Protein AF-A0A354ITA9-F1 (afdb_monomer_lite)

Structure (mmCIF, N/CA/C/O backbone):
data_AF-A0A354ITA9-F1
#
_entry.id   AF-A0A354ITA9-F1
#
loop_
_atom_site.group_PDB
_atom_site.id
_atom_site.type_symbol
_atom_site.label_atom_id
_atom_site.label_alt_id
_atom_site.label_comp_id
_atom_site.label_asym_id
_atom_site.label_entity_id
_atom_site.label_seq_id
_atom_site.pdbx_PDB_ins_code
_atom_site.Cartn_x
_atom_site.Cartn_y
_atom_site.Cartn_z
_atom_site.occupancy
_atom_site.B_iso_or_equiv
_atom_site.auth_seq_id
_atom_site.auth_comp_id
_atom_site.auth_asym_id
_atom_site.auth_atom_id
_atom_site.pdbx_PDB_model_num
ATOM 1 N N . MET A 1 1 ? 7.851 8.604 -6.384 1.00 34.97 1 MET A N 1
ATOM 2 C CA . MET A 1 1 ? 7.378 7.255 -6.028 1.00 34.97 1 MET A CA 1
ATOM 3 C C . MET A 1 1 ? 6.173 7.000 -6.904 1.00 34.97 1 MET A C 1
ATOM 5 O O . MET A 1 1 ? 5.219 7.762 -6.837 1.00 34.97 1 MET A O 1
ATOM 9 N N . GLU A 1 2 ? 6.303 6.067 -7.834 1.00 35.78 2 GLU A N 1
ATOM 10 C CA . GLU A 1 2 ? 5.283 5.763 -8.837 1.00 35.78 2 GLU A CA 1
ATOM 11 C C . GLU A 1 2 ? 4.342 4.721 -8.228 1.00 35.78 2 GLU A C 1
ATOM 13 O O . GLU A 1 2 ? 4.806 3.672 -7.788 1.00 35.78 2 GLU A O 1
ATOM 18 N N . MET A 1 3 ? 3.050 5.026 -8.111 1.00 46.97 3 MET A N 1
ATOM 19 C CA . MET A 1 3 ? 2.067 4.045 -7.643 1.00 46.97 3 MET A CA 1
ATOM 20 C C . MET A 1 3 ? 1.674 3.178 -8.839 1.00 46.97 3 MET A C 1
ATOM 22 O O . MET A 1 3 ? 1.287 3.716 -9.872 1.00 46.97 3 MET A O 1
ATOM 26 N N . ALA A 1 4 ? 1.771 1.851 -8.715 1.00 54.81 4 ALA A N 1
ATOM 27 C CA . ALA A 1 4 ? 1.433 0.925 -9.804 1.00 54.81 4 ALA A CA 1
ATOM 28 C C . ALA A 1 4 ? -0.059 0.969 -10.193 1.00 54.81 4 ALA A C 1
ATOM 30 O O . ALA A 1 4 ? -0.415 0.649 -11.325 1.00 54.81 4 ALA A O 1
ATOM 31 N N . PHE A 1 5 ? -0.917 1.396 -9.261 1.00 69.31 5 PHE A N 1
ATOM 32 C CA . PHE A 1 5 ? -2.365 1.520 -9.420 1.00 69.31 5 PHE A CA 1
ATOM 33 C C . PHE A 1 5 ? -2.872 2.801 -8.737 1.00 69.31 5 PHE A C 1
ATOM 35 O O . PHE A 1 5 ? -2.224 3.278 -7.798 1.00 69.31 5 PHE A O 1
ATOM 42 N N . PRO A 1 6 ? -4.001 3.379 -9.189 1.00 73.50 6 PRO A N 1
ATOM 43 C CA . PRO A 1 6 ? -4.577 4.561 -8.555 1.00 73.50 6 PRO A CA 1
ATOM 44 C C . PRO A 1 6 ? -5.045 4.242 -7.132 1.00 73.50 6 PRO A C 1
ATOM 46 O O . PRO A 1 6 ? -5.829 3.317 -6.919 1.00 73.50 6 PRO A O 1
ATOM 49 N N . GLU A 1 7 ? -4.529 4.992 -6.158 1.00 76.44 7 GLU A N 1
ATOM 50 C CA . GLU A 1 7 ? -4.815 4.811 -4.729 1.00 76.44 7 GLU A CA 1
ATOM 51 C C . GLU A 1 7 ? -6.322 4.817 -4.429 1.00 76.44 7 GLU A C 1
ATOM 53 O O . GLU A 1 7 ? -7.090 5.489 -5.113 1.00 76.44 7 GLU A O 1
ATOM 58 N N . ASN A 1 8 ? -6.742 4.088 -3.388 1.00 85.62 8 ASN A N 1
ATOM 59 C CA . ASN A 1 8 ? -8.131 4.067 -2.911 1.00 85.62 8 ASN A CA 1
ATOM 60 C C . ASN A 1 8 ? -9.189 3.716 -3.990 1.00 85.62 8 ASN A C 1
ATOM 62 O O . ASN A 1 8 ? -10.356 4.083 -3.878 1.00 85.62 8 ASN A O 1
ATOM 66 N N . THR A 1 9 ? -8.807 2.950 -5.021 1.00 85.25 9 THR A N 1
ATOM 67 C CA . THR A 1 9 ? -9.728 2.398 -6.030 1.00 85.25 9 THR A CA 1
ATOM 68 C C . THR A 1 9 ? -9.962 0.905 -5.825 1.00 85.25 9 THR A C 1
ATOM 70 O O . THR A 1 9 ? -9.093 0.175 -5.339 1.00 85.25 9 THR A O 1
ATOM 73 N N . LEU A 1 10 ? -11.120 0.407 -6.275 1.00 85.56 10 LEU A N 1
ATOM 74 C CA . LEU A 1 10 ? -11.415 -1.028 -6.233 1.00 85.56 10 LEU A CA 1
ATOM 75 C C . LEU A 1 10 ? -10.371 -1.848 -7.010 1.00 85.56 10 LEU A C 1
ATOM 77 O O . LEU A 1 10 ? -9.995 -2.936 -6.572 1.00 85.56 10 LEU A O 1
ATOM 81 N N . LEU A 1 11 ? -9.875 -1.297 -8.124 1.00 80.94 11 LEU A N 1
ATOM 82 C CA . LEU A 1 11 ? -8.794 -1.874 -8.918 1.00 80.94 11 LEU A CA 1
ATOM 83 C C . LEU A 1 11 ? -7.527 -2.064 -8.075 1.00 80.94 11 LEU A C 1
ATOM 85 O O . LEU A 1 11 ? -7.025 -3.183 -7.985 1.00 80.94 11 LEU A O 1
ATOM 89 N N . ALA A 1 12 ? -7.040 -1.011 -7.412 1.00 77.19 12 ALA A N 1
ATOM 90 C CA . ALA A 1 12 ? -5.829 -1.099 -6.598 1.00 77.19 12 ALA A CA 1
ATOM 91 C C . ALA A 1 12 ? -5.951 -2.147 -5.487 1.00 77.19 12 ALA A C 1
ATOM 93 O O . ALA A 1 12 ? -5.025 -2.929 -5.271 1.00 77.19 12 ALA A O 1
ATOM 94 N N . PHE A 1 13 ? -7.108 -2.231 -4.827 1.00 83.31 13 PHE A N 1
ATOM 95 C CA . PHE A 1 13 ? -7.314 -3.225 -3.778 1.00 83.31 13 PHE A CA 1
ATOM 96 C C . PHE A 1 13 ? -7.351 -4.664 -4.303 1.00 83.31 13 PHE A C 1
ATOM 98 O O . PHE A 1 13 ? -6.789 -5.568 -3.683 1.00 83.31 13 PHE A O 1
ATOM 105 N N . GLN A 1 14 ? -7.993 -4.900 -5.450 1.00 80.81 14 GLN A N 1
ATOM 106 C CA . GLN A 1 14 ? -8.008 -6.221 -6.079 1.00 80.81 14 GLN A CA 1
ATOM 107 C C . GLN A 1 14 ? -6.600 -6.663 -6.483 1.00 80.81 14 GLN A C 1
ATOM 109 O O . GLN A 1 14 ? -6.245 -7.823 -6.276 1.00 80.81 14 GLN A O 1
ATOM 114 N N . GLU A 1 15 ? -5.799 -5.751 -7.028 1.00 74.38 15 GLU A N 1
ATOM 115 C CA . GLU A 1 15 ? -4.422 -6.034 -7.429 1.00 74.38 15 GLU A CA 1
ATOM 116 C C . GLU A 1 15 ? -3.508 -6.252 -6.219 1.00 74.38 15 GLU A C 1
ATOM 118 O O . GLU A 1 15 ? -2.699 -7.178 -6.238 1.00 74.38 15 GLU A O 1
ATOM 123 N N . ALA A 1 16 ? -3.706 -5.519 -5.118 1.00 73.88 16 ALA A N 1
ATOM 124 C CA . ALA A 1 16 ? -3.006 -5.778 -3.859 1.00 73.88 16 ALA A CA 1
ATOM 125 C C . ALA A 1 16 ? -3.287 -7.197 -3.329 1.00 73.88 16 ALA A C 1
ATOM 127 O O . ALA A 1 16 ? -2.363 -7.935 -2.985 1.00 73.88 16 ALA A O 1
ATOM 128 N N . VAL A 1 17 ? -4.553 -7.628 -3.328 1.00 78.31 17 VAL A N 1
ATOM 129 C CA . VAL A 1 17 ? -4.929 -8.995 -2.930 1.00 78.31 17 VAL A CA 1
ATOM 130 C C . VAL A 1 17 ? -4.343 -10.043 -3.878 1.00 78.31 17 VAL A C 1
ATOM 132 O O . VAL A 1 17 ? -3.812 -11.051 -3.414 1.00 78.31 17 VAL A O 1
ATOM 135 N N . LYS A 1 18 ? -4.402 -9.823 -5.200 1.00 73.56 18 LYS A N 1
ATOM 136 C CA . LYS A 1 18 ? -3.788 -10.726 -6.194 1.00 73.56 18 LYS A CA 1
ATOM 137 C C . LYS A 1 18 ? -2.275 -10.834 -6.009 1.00 73.56 18 LYS A C 1
ATOM 139 O O . LYS A 1 18 ? -1.723 -11.911 -6.217 1.00 73.56 18 LYS A O 1
ATOM 144 N N . ALA A 1 19 ? -1.629 -9.749 -5.587 1.00 64.12 19 ALA A N 1
ATOM 145 C CA . ALA A 1 19 ? -0.212 -9.717 -5.249 1.00 64.12 19 ALA A CA 1
ATOM 146 C C . ALA A 1 19 ? 0.120 -10.434 -3.926 1.00 64.12 19 ALA A C 1
ATOM 148 O O . ALA A 1 19 ? 1.291 -10.569 -3.596 1.00 64.12 19 ALA A O 1
ATOM 149 N N . GLY A 1 20 ? -0.879 -10.923 -3.181 1.00 71.88 20 GLY A N 1
ATOM 150 C CA . GLY A 1 20 ? -0.683 -11.684 -1.947 1.00 71.88 20 GLY A CA 1
ATOM 151 C C . GLY A 1 20 ? -0.757 -10.850 -0.669 1.00 71.88 20 GLY A C 1
ATOM 152 O O . GLY A 1 20 ? -0.315 -11.316 0.383 1.00 71.88 20 GLY A O 1
ATOM 153 N N . ALA A 1 21 ? -1.303 -9.629 -0.724 1.00 74.31 21 ALA A N 1
ATOM 154 C CA . ALA A 1 21 ? -1.422 -8.781 0.455 1.00 74.31 21 ALA A CA 1
ATOM 155 C C . ALA A 1 21 ? -2.357 -9.420 1.490 1.00 74.31 21 ALA A C 1
ATOM 157 O O . ALA A 1 21 ? -3.550 -9.600 1.253 1.00 74.31 21 ALA A O 1
ATOM 158 N N . GLY A 1 22 ? -1.806 -9.747 2.663 1.00 78.31 22 GLY A N 1
ATOM 159 C CA . GLY A 1 22 ? -2.581 -10.268 3.792 1.00 78.31 22 GLY A CA 1
ATOM 160 C C . GLY A 1 22 ? -3.445 -9.205 4.478 1.00 78.31 22 GLY A C 1
ATOM 161 O O . GLY A 1 22 ? -4.392 -9.547 5.190 1.00 78.31 22 GLY A O 1
ATOM 162 N N . ALA A 1 23 ? -3.138 -7.926 4.251 1.00 87.06 23 ALA A N 1
ATOM 163 C CA . ALA A 1 23 ? -3.919 -6.785 4.698 1.00 87.06 23 ALA A CA 1
ATOM 164 C C . ALA A 1 23 ? -3.998 -5.721 3.594 1.00 87.06 23 ALA A C 1
ATOM 166 O O . ALA A 1 23 ? -3.046 -5.547 2.836 1.00 87.06 23 ALA A O 1
ATOM 167 N N . VAL A 1 24 ? -5.124 -5.017 3.526 1.00 89.12 24 VAL A N 1
ATOM 168 C CA . VAL A 1 24 ? -5.362 -3.885 2.627 1.00 89.12 24 VAL A CA 1
ATOM 169 C C . VAL A 1 24 ? -5.838 -2.713 3.471 1.00 89.12 24 VAL A C 1
ATOM 171 O O . VAL A 1 24 ? -6.806 -2.848 4.221 1.00 89.12 24 VAL A O 1
ATOM 174 N N . GLU A 1 25 ? -5.139 -1.591 3.358 1.00 91.88 25 GLU A N 1
ATOM 175 C CA . GLU A 1 25 ? -5.470 -0.335 4.026 1.00 91.88 25 GLU A CA 1
ATOM 176 C C . GLU A 1 25 ? -6.280 0.563 3.084 1.00 91.88 25 GLU A C 1
ATOM 178 O O . GLU A 1 25 ? -6.126 0.481 1.861 1.00 91.88 25 GLU A O 1
ATOM 183 N N . MET A 1 26 ? -7.221 1.315 3.652 1.00 92.31 26 MET A N 1
ATOM 184 C CA . MET A 1 26 ? -8.074 2.249 2.935 1.00 92.31 26 MET A CA 1
ATOM 185 C C . MET A 1 26 ? -8.592 3.347 3.859 1.00 92.31 26 MET A C 1
ATOM 187 O O . MET A 1 26 ? -8.922 3.109 5.022 1.00 92.31 26 MET A O 1
ATOM 191 N N . ASP A 1 27 ? -8.812 4.512 3.272 1.00 94.56 27 ASP A N 1
ATOM 192 C CA . ASP A 1 27 ? -9.356 5.683 3.943 1.00 94.56 27 ASP A CA 1
ATOM 193 C C . ASP A 1 27 ? -10.828 5.871 3.592 1.00 94.56 27 ASP A C 1
ATOM 195 O O . ASP A 1 27 ? -11.204 5.704 2.433 1.00 94.56 27 ASP A O 1
ATOM 199 N N . CYS A 1 28 ? -11.675 6.280 4.536 1.00 96.81 28 CYS A N 1
ATOM 200 C CA . CYS A 1 28 ? -13.068 6.580 4.222 1.00 96.81 28 CYS A CA 1
ATOM 201 C C . CYS A 1 28 ? -13.625 7.826 4.911 1.00 96.81 28 CYS A C 1
ATOM 203 O O . CYS A 1 28 ? -13.240 8.194 6.024 1.00 96.81 28 CYS A O 1
ATOM 205 N N . TYR A 1 29 ? -14.593 8.440 4.234 1.00 98.25 29 TYR A N 1
ATOM 206 C CA . TYR A 1 29 ? -15.385 9.565 4.720 1.00 98.25 29 TYR A CA 1
ATOM 207 C C . TYR A 1 29 ? -16.872 9.222 4.697 1.00 98.25 29 TYR A C 1
ATOM 209 O O . TYR A 1 29 ? -17.356 8.540 3.790 1.00 98.25 29 TYR A O 1
ATOM 217 N N . LEU A 1 30 ? -17.603 9.756 5.676 1.00 98.38 30 LEU A N 1
ATOM 218 C CA . LEU A 1 30 ? -19.061 9.746 5.693 1.00 98.38 30 LEU A CA 1
ATOM 219 C C . LEU A 1 30 ? -19.599 10.894 4.832 1.00 98.38 30 LEU A C 1
ATOM 221 O O . LEU A 1 30 ? -19.282 12.061 5.068 1.00 98.38 30 LEU A O 1
ATOM 225 N N . MET A 1 31 ? -20.410 10.545 3.841 1.00 97.69 31 MET A N 1
ATOM 226 C CA . MET A 1 31 ? -21.054 11.467 2.908 1.00 97.69 31 MET A CA 1
ATOM 227 C C . MET A 1 31 ? -22.384 12.006 3.455 1.00 97.69 31 MET A C 1
ATOM 229 O O . MET A 1 31 ? -22.921 11.502 4.446 1.00 97.69 31 MET A O 1
ATOM 233 N N . ALA A 1 32 ? -22.936 13.033 2.803 1.00 97.50 32 ALA A N 1
ATOM 234 C CA . ALA A 1 32 ? -24.143 13.730 3.255 1.00 97.50 32 ALA A CA 1
ATOM 235 C C . ALA A 1 32 ? -25.404 12.847 3.229 1.00 97.50 32 ALA A C 1
ATOM 237 O O . ALA A 1 32 ? -26.330 13.062 4.010 1.00 97.50 32 ALA A O 1
ATOM 238 N N . ASP A 1 33 ? -25.431 11.842 2.354 1.00 96.88 33 ASP A N 1
ATOM 239 C CA . ASP A 1 33 ? -26.508 10.854 2.237 1.00 96.88 33 ASP A CA 1
ATOM 240 C C . ASP A 1 33 ? -26.334 9.639 3.171 1.00 96.88 33 ASP A C 1
ATOM 242 O O . ASP A 1 33 ? -27.136 8.705 3.134 1.00 96.88 33 ASP A O 1
ATOM 246 N N . GLY A 1 34 ? -25.297 9.646 4.016 1.00 97.12 34 GLY A N 1
ATOM 247 C CA . GLY A 1 34 ? -24.989 8.577 4.964 1.00 97.12 34 GLY A CA 1
ATOM 248 C C . GLY A 1 34 ? -24.199 7.405 4.377 1.00 97.12 34 GLY A C 1
ATOM 249 O O . GLY A 1 34 ? -23.899 6.460 5.110 1.00 97.12 34 GLY A O 1
ATOM 250 N N . ASN A 1 35 ? -23.836 7.442 3.091 1.00 98.19 35 ASN A N 1
ATOM 251 C CA . ASN A 1 35 ? -22.935 6.453 2.506 1.00 98.19 35 ASN A CA 1
ATOM 252 C C . ASN A 1 35 ? -21.472 6.731 2.889 1.00 98.19 35 ASN A C 1
ATOM 254 O O . ASN A 1 35 ? -21.085 7.852 3.211 1.00 98.19 35 ASN A O 1
ATOM 258 N N . LEU A 1 36 ? -20.639 5.692 2.834 1.00 98.56 36 LEU A N 1
ATOM 259 C CA . LEU A 1 36 ? -19.200 5.783 3.082 1.00 98.56 36 LEU A CA 1
ATOM 260 C C . LEU A 1 36 ? -18.459 5.678 1.754 1.00 98.56 36 LEU A C 1
ATOM 262 O O . LEU A 1 36 ? -18.587 4.662 1.069 1.00 98.56 36 LEU A O 1
ATOM 266 N N . VAL A 1 37 ? -17.676 6.694 1.407 1.00 97.88 37 VAL A N 1
ATOM 267 C CA . VAL A 1 37 ? -16.804 6.681 0.224 1.00 97.88 37 VAL A CA 1
ATOM 268 C C . VAL A 1 37 ? -15.365 6.444 0.637 1.00 97.88 37 VAL A C 1
ATOM 270 O O . VAL A 1 37 ? -14.930 6.923 1.685 1.00 97.88 37 VAL A O 1
ATOM 273 N N . VAL A 1 38 ? -14.637 5.698 -0.188 1.00 96.62 38 VAL A N 1
ATOM 274 C CA . VAL A 1 38 ? -13.224 5.406 0.023 1.00 96.62 38 VAL A CA 1
ATOM 275 C C . VAL A 1 38 ? -12.371 6.463 -0.677 1.00 96.62 38 VAL A C 1
ATOM 277 O O . VAL A 1 38 ? -12.365 6.555 -1.904 1.00 96.62 38 VAL A O 1
ATOM 280 N N . MET A 1 39 ? -11.700 7.302 0.114 1.00 90.94 39 MET A N 1
ATOM 281 C CA . MET A 1 39 ? -10.821 8.378 -0.346 1.00 90.94 39 MET A CA 1
ATOM 282 C C . MET A 1 39 ? -9.959 8.908 0.804 1.00 90.94 39 MET A C 1
ATOM 284 O O . MET A 1 39 ? -10.452 9.096 1.914 1.00 90.94 39 MET A O 1
ATOM 288 N N . HIS A 1 40 ? -8.689 9.209 0.519 1.00 91.50 40 HIS A N 1
ATOM 289 C CA . HIS A 1 40 ? -7.765 9.760 1.513 1.00 91.50 40 HIS A CA 1
ATOM 290 C C . HIS A 1 40 ? -8.044 11.231 1.849 1.00 91.50 40 HIS A C 1
ATOM 292 O O . HIS A 1 40 ? -8.037 11.624 3.014 1.00 91.50 40 HIS A O 1
ATOM 298 N N . ASP A 1 41 ? -8.251 12.065 0.832 1.00 89.94 41 ASP A N 1
ATOM 299 C CA . ASP A 1 41 ? -8.388 13.508 1.010 1.00 89.94 41 ASP A CA 1
ATOM 300 C C . ASP A 1 41 ? -9.851 13.897 1.252 1.00 89.94 41 ASP A C 1
ATOM 302 O O . ASP A 1 41 ? -10.768 13.319 0.676 1.00 89.94 41 ASP A O 1
ATOM 306 N N . ALA A 1 42 ? -10.073 14.969 2.017 1.00 92.31 42 ALA A N 1
ATOM 307 C CA . ALA A 1 42 ? -11.408 15.547 2.199 1.00 92.31 42 ALA A CA 1
ATOM 308 C C . ALA A 1 42 ? -11.972 16.200 0.918 1.00 92.31 42 ALA A C 1
ATOM 310 O O . ALA A 1 42 ? -13.141 16.587 0.883 1.00 92.31 42 ALA A O 1
ATOM 311 N N . ALA A 1 43 ? -11.146 16.354 -0.122 1.00 91.44 43 ALA A N 1
ATOM 312 C CA . ALA A 1 43 ? -11.532 16.941 -1.393 1.00 91.44 43 ALA A CA 1
ATOM 313 C C . ALA A 1 43 ? -11.033 16.120 -2.585 1.00 91.44 43 ALA A C 1
ATOM 315 O O . ALA A 1 43 ? -9.940 15.561 -2.563 1.00 91.44 43 ALA A O 1
ATOM 316 N N . THR A 1 44 ? -11.807 16.137 -3.667 1.00 90.88 44 THR A N 1
ATOM 317 C CA . THR A 1 44 ? -11.531 15.388 -4.905 1.00 90.88 44 THR A CA 1
ATOM 318 C C . THR A 1 44 ? -10.318 15.895 -5.704 1.00 90.88 44 THR A C 1
ATOM 320 O O . THR A 1 44 ? -9.844 15.209 -6.607 1.00 90.88 44 THR A O 1
ATOM 323 N N . THR A 1 45 ? -9.769 17.064 -5.358 1.00 88.44 45 THR A N 1
ATOM 324 C CA . THR A 1 45 ? -8.798 17.831 -6.162 1.00 88.44 45 THR A CA 1
ATOM 325 C C . THR A 1 45 ? -7.560 17.052 -6.594 1.00 88.44 45 THR A C 1
ATOM 327 O O . THR A 1 45 ? -7.070 17.252 -7.702 1.00 88.44 45 THR A O 1
ATOM 330 N N . ARG A 1 46 ? -6.998 16.207 -5.721 1.00 82.31 46 ARG A N 1
ATOM 331 C CA . ARG A 1 46 ? -5.712 15.545 -5.991 1.00 82.31 46 ARG A CA 1
ATOM 332 C C . ARG A 1 46 ? -5.856 14.308 -6.875 1.00 82.31 46 ARG A C 1
ATOM 334 O O . ARG A 1 46 ? -4.948 14.031 -7.661 1.00 82.31 46 ARG A O 1
ATOM 341 N N . THR A 1 47 ? -6.942 13.559 -6.700 1.00 81.06 47 THR A N 1
ATOM 342 C CA . THR A 1 47 ? -7.103 12.199 -7.240 1.00 81.06 47 THR A CA 1
ATOM 343 C C . THR A 1 47 ? -8.184 12.088 -8.306 1.00 81.06 47 THR A C 1
ATOM 345 O O . THR A 1 47 ? -8.199 11.102 -9.035 1.00 81.06 47 THR A O 1
ATOM 348 N N . CYS A 1 48 ? -9.074 13.075 -8.431 1.00 86.50 48 CYS A N 1
ATOM 349 C CA . CYS A 1 48 ? -10.226 12.983 -9.319 1.00 86.50 48 CYS A CA 1
ATOM 350 C C . CYS A 1 48 ? -10.230 14.041 -10.424 1.00 86.50 48 CYS A C 1
ATOM 352 O O . CYS A 1 48 ? -9.709 15.150 -10.287 1.00 86.50 48 CYS A O 1
ATOM 354 N N . ARG A 1 49 ? -10.915 13.693 -11.511 1.00 85.88 49 ARG A N 1
ATOM 355 C CA . ARG A 1 49 ? -11.311 14.580 -12.609 1.00 85.88 49 ARG A CA 1
ATOM 356 C C . ARG A 1 49 ? -12.702 14.211 -13.117 1.00 85.88 49 ARG A C 1
ATOM 358 O O . ARG A 1 49 ? -13.222 13.151 -12.773 1.00 85.88 49 ARG A O 1
ATOM 365 N N . LEU A 1 50 ? -13.266 15.060 -13.965 1.00 86.12 5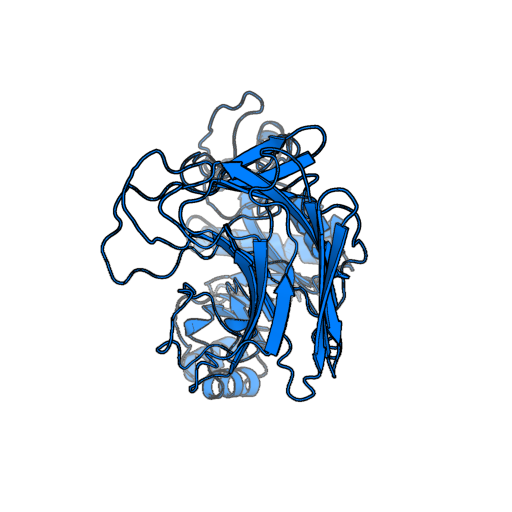0 LEU A N 1
ATOM 366 C CA . LEU A 1 50 ? -14.397 14.721 -14.822 1.00 86.12 50 LEU A CA 1
ATOM 367 C C . LEU A 1 50 ? -13.946 13.830 -15.997 1.00 86.12 50 LEU A C 1
ATOM 369 O O . LEU A 1 50 ? -12.760 13.836 -16.348 1.00 86.12 50 LEU A O 1
ATOM 373 N N . PRO A 1 51 ? -14.864 13.090 -16.652 1.00 78.88 51 PRO A N 1
ATOM 374 C CA . PRO A 1 51 ? -14.509 12.139 -17.708 1.00 78.88 51 PRO A CA 1
ATOM 375 C C . PRO A 1 51 ? -13.850 12.800 -18.928 1.00 78.88 51 PRO A C 1
ATOM 377 O O . PRO A 1 51 ? -13.112 12.150 -19.659 1.00 78.88 51 PRO A O 1
ATOM 380 N N . ASP A 1 52 ? -14.079 14.100 -19.129 1.00 81.06 52 ASP A N 1
ATOM 381 C CA . ASP A 1 52 ? -13.478 14.903 -20.199 1.00 81.06 52 ASP A CA 1
ATOM 382 C C . ASP A 1 52 ? -12.047 15.386 -19.897 1.00 81.06 52 ASP A C 1
ATOM 384 O O . ASP A 1 52 ? -11.444 16.084 -20.713 1.00 81.06 52 ASP A O 1
ATOM 388 N N . GLY A 1 53 ? -11.487 15.025 -18.739 1.00 78.81 53 GLY A N 1
ATOM 389 C CA . GLY A 1 53 ? -10.152 15.451 -18.329 1.00 78.81 53 GLY A CA 1
ATOM 390 C C . GLY A 1 53 ? -10.136 16.606 -17.326 1.00 78.81 53 GLY A C 1
ATOM 391 O O . GLY A 1 53 ? -9.087 16.881 -16.746 1.00 78.81 53 GLY A O 1
ATOM 392 N N . THR A 1 54 ? -11.264 17.286 -17.110 1.00 83.88 54 THR A N 1
ATOM 393 C CA . THR A 1 54 ? -11.315 18.525 -16.324 1.00 83.88 54 THR A CA 1
ATOM 394 C C . THR A 1 54 ? -11.124 18.259 -14.830 1.00 83.88 54 THR A C 1
ATOM 396 O O . THR A 1 54 ? -11.860 17.477 -14.229 1.00 83.88 54 THR A O 1
ATOM 399 N N . SER A 1 55 ? -10.162 18.937 -14.197 1.00 85.44 55 SER A N 1
ATOM 400 C CA . SER A 1 55 ? -9.977 18.884 -12.740 1.00 85.44 55 SER A CA 1
ATOM 401 C C . SER A 1 55 ? -11.229 19.358 -12.001 1.00 85.44 55 SER A C 1
ATOM 403 O O . SER A 1 55 ? -11.860 20.341 -12.388 1.00 85.44 55 SER A O 1
ATOM 405 N N . ILE A 1 56 ? -11.551 18.702 -10.888 1.00 87.56 56 ILE A N 1
ATOM 406 C CA . ILE A 1 56 ? -12.727 19.010 -10.074 1.00 87.56 56 ILE A CA 1
ATOM 407 C C . ILE A 1 56 ? -12.351 19.068 -8.595 1.00 87.56 56 ILE A C 1
ATOM 409 O O . ILE A 1 56 ? -11.545 18.277 -8.117 1.00 87.56 56 ILE A O 1
ATOM 413 N N . THR A 1 57 ? -12.939 20.024 -7.875 1.00 93.50 57 THR A N 1
ATOM 414 C CA . THR A 1 57 ? -12.773 20.180 -6.428 1.00 93.50 57 THR A CA 1
ATOM 415 C C . THR A 1 57 ? -14.142 20.175 -5.776 1.00 93.50 57 THR A C 1
ATOM 417 O O . THR A 1 57 ? -14.917 21.117 -5.925 1.00 93.50 57 THR A O 1
ATOM 420 N N . GLN A 1 58 ? -14.429 19.112 -5.040 1.00 93.50 58 GLN A N 1
ATOM 421 C CA . GLN A 1 58 ? -15.640 18.947 -4.251 1.00 93.50 58 GLN A CA 1
ATOM 422 C C . GLN A 1 58 ? -15.260 18.443 -2.867 1.00 93.50 58 GLN A C 1
ATOM 424 O O . GLN A 1 58 ? -14.369 17.606 -2.739 1.00 93.50 58 GLN A O 1
ATOM 429 N N . ASN A 1 59 ? -15.941 18.951 -1.842 1.00 96.19 59 ASN A N 1
ATOM 430 C CA . ASN A 1 59 ? -15.833 18.424 -0.489 1.00 96.19 59 ASN A CA 1
ATOM 431 C C . ASN A 1 59 ? -16.587 17.095 -0.403 1.00 96.19 59 ASN A C 1
ATOM 433 O O . ASN A 1 59 ? -17.802 17.073 -0.602 1.00 96.19 59 ASN A O 1
ATOM 437 N N . ILE A 1 60 ? -15.881 16.022 -0.060 1.00 95.38 60 ILE A N 1
ATOM 438 C CA . ILE A 1 60 ? -16.428 14.665 -0.021 1.00 95.38 60 ILE A CA 1
ATOM 439 C C . ILE A 1 60 ? -17.609 14.539 0.946 1.00 95.38 60 ILE A C 1
ATOM 441 O O . ILE A 1 60 ? -18.618 13.922 0.621 1.00 95.38 60 ILE A O 1
ATOM 445 N N . GLU A 1 61 ? -17.541 15.189 2.105 1.00 96.12 61 GLU A N 1
ATOM 446 C CA . GLU A 1 61 ? -18.607 15.126 3.115 1.00 96.12 61 GLU A CA 1
ATOM 447 C C . GLU A 1 61 ? -19.896 15.856 2.689 1.00 96.12 61 GLU A C 1
ATOM 449 O O . GLU A 1 61 ? -20.902 15.800 3.393 1.00 96.12 61 GLU A O 1
ATOM 454 N N . SER A 1 62 ? -19.868 16.590 1.571 1.00 96.38 62 SER A N 1
ATOM 455 C CA . SER A 1 62 ? -21.031 17.274 0.991 1.00 96.38 62 SER A CA 1
ATOM 456 C C . SER A 1 62 ? -21.634 16.533 -0.205 1.00 96.38 62 SER A C 1
ATOM 458 O O . SER A 1 62 ? -22.645 16.992 -0.731 1.00 96.38 62 SER A O 1
ATOM 460 N N . LEU A 1 63 ? -21.022 15.429 -0.639 1.00 95.38 63 LEU A N 1
ATOM 461 C CA . LEU A 1 63 ? -21.502 14.616 -1.755 1.00 95.38 63 LEU A CA 1
ATOM 462 C C . LEU A 1 63 ? -22.525 13.574 -1.297 1.00 95.38 63 LEU A C 1
ATOM 464 O O . LEU A 1 63 ? -22.652 13.283 -0.107 1.00 95.38 63 LEU A O 1
ATOM 468 N N . ALA A 1 64 ? -23.229 13.004 -2.267 1.00 95.00 64 ALA A N 1
ATOM 469 C CA . ALA A 1 64 ? -23.976 11.760 -2.180 1.00 95.00 64 ALA A CA 1
ATOM 470 C C . ALA A 1 64 ? -23.348 10.704 -3.107 1.00 95.00 64 ALA A C 1
ATOM 472 O O . ALA A 1 64 ? -22.601 11.027 -4.031 1.00 95.00 64 ALA A O 1
ATOM 473 N N . ALA A 1 65 ? -23.693 9.430 -2.920 1.00 92.62 65 ALA A N 1
ATOM 474 C CA . ALA A 1 65 ? -23.153 8.328 -3.721 1.00 92.62 65 ALA A CA 1
ATOM 475 C C . ALA A 1 65 ? -23.368 8.517 -5.233 1.00 92.62 65 ALA A C 1
ATOM 477 O O . ALA A 1 65 ? -22.506 8.156 -6.032 1.00 92.62 65 ALA A O 1
ATOM 478 N N . GLN A 1 66 ? -24.491 9.123 -5.630 1.00 91.94 66 GLN A N 1
ATOM 479 C CA . GLN A 1 66 ? -24.785 9.402 -7.037 1.00 91.94 66 GLN A CA 1
ATOM 480 C C . GLN A 1 66 ? -23.791 10.383 -7.683 1.00 91.94 66 GLN A C 1
ATOM 482 O O . GLN A 1 66 ? -23.549 10.300 -8.885 1.00 91.94 66 GLN A O 1
ATOM 487 N N . ASP A 1 67 ? -23.189 11.278 -6.893 1.00 90.81 67 ASP A N 1
ATOM 488 C CA . ASP A 1 67 ? -22.254 12.289 -7.392 1.00 90.81 67 ASP A CA 1
ATOM 489 C C . ASP A 1 67 ? -20.906 11.663 -7.790 1.00 90.81 67 ASP A C 1
ATOM 491 O O . ASP A 1 67 ? -20.150 12.251 -8.562 1.00 90.81 67 ASP A O 1
ATOM 495 N N . LEU A 1 68 ? -20.614 10.444 -7.314 1.00 89.44 68 LEU A N 1
ATOM 496 C CA . LEU A 1 68 ? -19.372 9.725 -7.605 1.00 89.44 68 LEU A CA 1
ATOM 497 C C . LEU A 1 68 ? -19.339 9.123 -9.017 1.00 89.44 68 LEU A C 1
ATOM 499 O O . LEU A 1 68 ? -18.255 8.956 -9.571 1.00 89.44 68 LEU A O 1
ATOM 503 N N . TYR A 1 69 ? -20.496 8.819 -9.625 1.00 81.69 69 TYR A N 1
ATOM 504 C CA . TYR A 1 69 ? -20.567 8.173 -10.949 1.00 81.69 69 TYR A CA 1
ATOM 505 C C . TYR A 1 69 ? -19.964 9.016 -12.082 1.00 81.69 69 TYR A C 1
ATOM 507 O O . TYR A 1 69 ? -19.633 8.476 -13.135 1.00 81.69 69 TYR A O 1
ATOM 515 N N . GLY A 1 70 ? -19.824 10.329 -11.880 1.00 82.88 70 GLY A N 1
ATOM 516 C CA . GLY A 1 70 ? -19.206 11.248 -12.837 1.00 82.88 70 GLY A CA 1
ATOM 517 C C . GLY A 1 70 ? -17.727 11.531 -12.577 1.00 82.88 70 GLY A C 1
ATOM 518 O O . GLY A 1 70 ? -17.157 12.370 -13.268 1.00 82.88 70 GLY A O 1
ATOM 519 N N . LEU A 1 71 ? -17.112 10.894 -11.580 1.00 88.62 71 LEU A N 1
ATOM 520 C CA . LEU A 1 71 ? -15.723 11.140 -11.204 1.00 88.62 71 LEU A CA 1
ATOM 521 C C . LEU A 1 71 ? -14.819 10.009 -11.684 1.00 88.62 71 LEU A C 1
ATOM 523 O O . LEU A 1 71 ? -15.169 8.835 -11.600 1.00 88.62 71 LEU A O 1
ATOM 527 N N . ASP A 1 72 ? -13.619 10.368 -12.126 1.00 87.19 72 ASP A N 1
ATOM 528 C CA . ASP A 1 72 ? -12.547 9.420 -12.410 1.00 87.19 72 ASP A CA 1
ATOM 529 C C . ASP A 1 72 ? -11.385 9.635 -11.433 1.00 87.19 72 ASP A C 1
ATOM 531 O O . ASP A 1 72 ? -10.620 10.594 -11.566 1.00 87.19 72 ASP A O 1
ATOM 535 N N . ALA A 1 73 ? -11.263 8.728 -10.460 1.00 83.38 73 ALA A N 1
ATOM 536 C CA . ALA A 1 73 ? -10.230 8.681 -9.426 1.00 83.38 73 ALA A CA 1
ATOM 537 C C . ALA A 1 73 ? -8.902 8.059 -9.903 1.00 83.38 73 ALA A C 1
ATOM 539 O O . ALA A 1 73 ? -7.983 7.838 -9.114 1.00 83.38 73 ALA A O 1
ATOM 540 N N . SER A 1 74 ? -8.772 7.765 -11.200 1.00 71.81 74 SER A N 1
ATOM 541 C CA . SER A 1 74 ? -7.504 7.337 -11.802 1.00 71.81 74 SER A CA 1
ATOM 542 C C . SER A 1 74 ? -6.524 8.483 -12.083 1.00 71.81 74 SER A C 1
ATOM 544 O O . SER A 1 74 ? -5.456 8.261 -12.660 1.00 71.81 74 SER A O 1
ATOM 546 N N . TYR A 1 75 ? -6.883 9.723 -11.733 1.00 64.75 75 TYR A N 1
ATOM 547 C CA . TYR A 1 75 ? -6.134 10.918 -12.114 1.00 64.75 75 TYR A CA 1
ATOM 548 C C . TYR A 1 75 ? -5.080 11.328 -11.087 1.00 64.75 75 TYR A C 1
ATOM 550 O O . TYR A 1 75 ? -5.309 11.274 -9.883 1.00 64.75 75 TYR A O 1
ATOM 558 N N . LYS A 1 76 ? -3.959 11.883 -11.558 1.00 57.81 76 LYS A N 1
ATOM 559 C CA . LYS A 1 76 ? -3.180 12.863 -10.787 1.00 57.81 76 LYS A CA 1
ATOM 560 C C . LYS A 1 76 ? -2.924 14.100 -11.645 1.00 57.81 76 LYS A C 1
ATOM 562 O O . LYS A 1 76 ? -2.548 13.988 -12.807 1.00 57.81 76 LYS A O 1
ATOM 567 N N . VAL A 1 77 ? -3.107 15.271 -11.032 1.00 40.53 77 VAL A N 1
ATOM 568 C CA . VAL A 1 77 ? -3.109 16.604 -11.672 1.00 40.53 77 VAL A CA 1
ATOM 569 C C . VAL A 1 77 ? -1.709 17.103 -12.072 1.00 40.53 77 VAL A C 1
ATOM 571 O O . VAL A 1 77 ? -1.595 18.113 -12.761 1.00 40.53 77 VAL A O 1
ATOM 574 N N . ASN A 1 78 ? -0.614 16.440 -11.685 1.00 38.22 78 ASN A N 1
ATOM 575 C CA . ASN A 1 78 ? 0.718 17.028 -11.843 1.00 38.22 78 ASN A CA 1
ATOM 576 C C . ASN A 1 78 ? 1.612 16.294 -12.869 1.00 38.22 78 ASN A C 1
ATOM 578 O O . ASN A 1 78 ? 2.218 15.276 -12.535 1.00 38.22 78 ASN A O 1
ATOM 582 N N . PRO A 1 79 ? 1.806 16.833 -14.090 1.00 37.19 79 PRO A N 1
ATOM 583 C CA . PRO A 1 79 ? 2.791 16.306 -15.041 1.00 37.19 79 PRO A CA 1
ATOM 584 C C . PRO A 1 79 ? 4.252 16.437 -14.556 1.00 37.19 79 PRO A C 1
ATOM 586 O O . PRO A 1 79 ? 5.131 15.776 -15.104 1.00 37.19 79 PRO A O 1
ATOM 589 N N . ASN A 1 80 ? 4.516 17.243 -13.517 1.00 35.25 80 ASN A N 1
ATOM 590 C CA . ASN A 1 80 ? 5.834 17.424 -12.894 1.00 35.25 80 ASN A CA 1
ATOM 591 C C . ASN A 1 80 ? 6.012 16.659 -11.563 1.00 35.25 80 ASN A C 1
ATOM 593 O O . ASN A 1 80 ? 7.137 16.555 -11.076 1.00 35.25 80 ASN A O 1
ATOM 597 N N . GLU A 1 81 ? 4.951 16.083 -10.990 1.00 37.50 81 GLU A N 1
ATOM 598 C CA . GLU A 1 81 ? 5.027 15.120 -9.883 1.00 37.50 81 GLU A CA 1
ATOM 599 C C . GLU A 1 81 ? 4.443 13.792 -10.357 1.00 37.50 81 GLU A C 1
ATOM 601 O O . GLU A 1 81 ? 3.262 13.510 -10.192 1.00 37.50 81 GLU A O 1
ATOM 606 N N . TYR A 1 82 ? 5.313 12.964 -10.935 1.00 39.41 82 TYR A N 1
ATOM 607 C CA . TYR A 1 82 ? 5.048 11.549 -11.204 1.00 39.41 82 TYR A CA 1
ATOM 608 C C . TYR A 1 82 ? 3.749 11.291 -11.993 1.00 39.41 82 TYR A C 1
ATOM 610 O O . TYR A 1 82 ? 2.866 10.558 -11.549 1.00 39.41 82 TYR A O 1
ATOM 618 N N . GLY A 1 83 ? 3.649 11.861 -13.195 1.00 32.66 83 GLY A N 1
ATOM 619 C CA . GLY A 1 83 ? 2.640 11.458 -14.173 1.00 32.66 83 GLY A CA 1
ATOM 620 C C . GLY A 1 83 ? 3.016 10.120 -14.804 1.00 32.66 83 GLY A C 1
ATOM 621 O O . GLY A 1 83 ? 3.897 10.095 -15.655 1.00 32.66 83 GLY A O 1
ATOM 622 N N . PHE A 1 84 ? 2.388 9.018 -14.383 1.00 35.47 84 PHE A N 1
ATOM 623 C CA . PHE A 1 84 ? 2.715 7.695 -14.934 1.00 35.47 84 PHE A CA 1
ATOM 624 C C . PHE A 1 84 ? 1.600 6.639 -14.899 1.00 35.47 84 PHE A C 1
ATOM 626 O O . PHE A 1 84 ? 1.854 5.466 -15.179 1.00 35.47 84 PHE A O 1
ATOM 633 N N . PHE A 1 85 ? 0.341 7.011 -14.665 1.00 39.12 85 PHE A N 1
ATOM 634 C CA . PHE A 1 85 ? -0.727 6.115 -15.100 1.00 39.12 85 PHE A CA 1
ATOM 635 C C . PHE A 1 85 ? -0.753 6.164 -16.629 1.00 39.12 85 PHE A C 1
ATOM 637 O O . PHE A 1 85 ? -1.066 7.194 -17.222 1.00 39.12 85 PHE A O 1
ATOM 644 N N . GLY A 1 86 ? -0.335 5.073 -17.280 1.00 35.75 86 GLY A N 1
ATOM 645 C CA . GLY A 1 86 ? -0.597 4.874 -18.701 1.00 35.75 86 GLY A CA 1
ATOM 646 C C . GLY A 1 86 ? -2.082 5.101 -18.988 1.00 35.75 86 GLY A C 1
ATOM 647 O O . GLY A 1 86 ? -2.915 4.949 -18.094 1.00 35.75 86 GLY A O 1
ATOM 648 N N . ALA A 1 87 ? -2.404 5.454 -20.229 1.00 39.50 87 ALA A N 1
ATOM 649 C CA . ALA A 1 87 ? -3.751 5.760 -20.723 1.00 39.50 87 ALA A CA 1
ATOM 650 C C . ALA A 1 87 ? -4.767 4.587 -20.633 1.00 39.50 87 ALA A C 1
ATOM 652 O O . ALA A 1 87 ? -5.739 4.548 -21.371 1.00 39.50 87 ALA A O 1
ATOM 653 N N . ASP A 1 88 ? -4.527 3.593 -19.775 1.00 48.72 88 ASP A N 1
ATOM 654 C CA . ASP A 1 88 ? -5.266 2.335 -19.679 1.00 48.72 88 ASP A CA 1
ATOM 655 C C . ASP A 1 88 ? -6.125 2.208 -18.405 1.00 48.72 88 ASP A C 1
ATOM 657 O O . ASP A 1 88 ? -6.860 1.232 -18.276 1.00 48.72 88 ASP A O 1
ATOM 661 N N . PHE A 1 89 ? -6.039 3.143 -17.450 1.00 59.31 89 PHE A N 1
ATOM 662 C CA . PHE A 1 89 ? -6.820 3.099 -16.201 1.00 59.31 89 PHE A CA 1
ATOM 663 C C . PHE A 1 89 ? -7.966 4.115 -16.182 1.00 59.31 89 PHE A C 1
ATOM 665 O O . PHE A 1 89 ? -8.251 4.698 -15.147 1.00 59.31 89 PHE A O 1
ATOM 672 N N . GLU A 1 90 ? -8.629 4.361 -17.305 1.00 62.06 90 GLU A N 1
ATOM 673 C CA . GLU A 1 90 ? -9.757 5.299 -17.348 1.00 62.06 90 GLU A CA 1
ATOM 674 C C . GLU A 1 90 ? -10.999 4.739 -16.632 1.00 62.06 90 GLU A C 1
ATOM 676 O O . GLU A 1 90 ? -11.220 3.526 -16.601 1.00 62.06 90 GLU A O 1
ATOM 681 N N . ASN A 1 91 ? -11.836 5.640 -16.109 1.00 68.38 91 ASN A N 1
ATOM 682 C CA . ASN A 1 91 ? -13.158 5.338 -15.542 1.00 68.38 91 ASN A CA 1
ATOM 683 C C . ASN A 1 91 ? -13.134 4.530 -14.233 1.00 68.38 91 ASN A C 1
ATOM 685 O O . ASN A 1 91 ? -13.928 3.606 -14.052 1.00 68.38 91 ASN A O 1
ATOM 689 N N . ASN A 1 92 ? -12.245 4.886 -13.301 1.00 79.12 92 ASN A N 1
ATOM 690 C CA . ASN A 1 92 ? -12.254 4.317 -11.953 1.00 79.12 92 ASN A CA 1
ATOM 691 C C . ASN A 1 92 ? -12.896 5.311 -10.975 1.00 79.12 92 ASN A C 1
ATOM 693 O O . ASN A 1 92 ? -12.175 6.150 -10.443 1.00 79.12 92 ASN A O 1
ATOM 697 N N . PRO A 1 93 ? -14.214 5.265 -10.713 1.00 87.12 93 PRO A N 1
ATOM 698 C CA . PRO A 1 93 ? -14.824 6.160 -9.735 1.00 87.12 93 PRO A CA 1
ATOM 699 C C . PRO A 1 93 ? -14.346 5.841 -8.310 1.00 87.12 93 PRO A C 1
ATOM 701 O O . PRO A 1 93 ? -13.998 4.686 -8.025 1.00 87.12 93 PRO A O 1
ATOM 704 N N . PRO A 1 94 ? -14.363 6.826 -7.390 1.00 92.19 94 PRO A N 1
ATOM 705 C CA . PRO A 1 94 ? -14.196 6.553 -5.967 1.00 92.19 94 PRO A CA 1
ATOM 706 C C . PRO A 1 94 ? -15.224 5.501 -5.517 1.00 92.19 94 PRO A C 1
ATOM 708 O O . PRO A 1 94 ? -16.425 5.712 -5.715 1.00 92.19 94 PRO A O 1
ATOM 711 N N . PRO A 1 95 ? -14.805 4.355 -4.952 1.00 94.88 95 PRO A N 1
ATOM 712 C CA . PRO A 1 95 ? -15.741 3.298 -4.610 1.00 94.88 95 PRO A CA 1
ATOM 713 C C . PRO A 1 95 ? -16.433 3.589 -3.275 1.00 94.88 95 PRO A C 1
ATOM 715 O O . PRO A 1 95 ? -15.864 4.208 -2.370 1.00 94.88 95 PRO A O 1
ATOM 718 N N . LEU A 1 96 ? -17.653 3.076 -3.113 1.00 97.50 96 LEU A N 1
ATOM 719 C CA . LEU A 1 96 ? -18.274 3.008 -1.795 1.00 97.50 96 LEU A CA 1
ATOM 720 C C . LEU A 1 96 ? -17.586 1.929 -0.958 1.00 97.50 96 LEU A C 1
ATOM 722 O O . LEU A 1 96 ? -17.254 0.848 -1.453 1.00 97.50 96 LEU A O 1
ATOM 726 N N . LEU A 1 97 ? -17.441 2.178 0.343 1.00 98.19 97 LEU A N 1
ATOM 727 C CA . LEU A 1 97 ? -16.831 1.219 1.262 1.00 98.19 97 LEU A CA 1
ATOM 728 C C . LEU A 1 97 ? -17.591 -0.113 1.260 1.00 98.19 97 LEU A C 1
ATOM 730 O O . LEU A 1 97 ? -16.970 -1.170 1.316 1.00 98.19 97 LEU A O 1
ATOM 734 N N . GLN A 1 98 ? -18.923 -0.089 1.139 1.00 97.56 98 GLN A N 1
ATOM 735 C CA . GLN A 1 98 ? -19.731 -1.309 1.059 1.00 97.56 98 GLN A CA 1
ATOM 736 C C . GLN A 1 98 ? -19.290 -2.221 -0.099 1.00 97.56 98 GLN A C 1
ATOM 738 O O . GLN A 1 98 ? -19.184 -3.435 0.097 1.00 97.56 98 GLN A O 1
ATOM 743 N N . ASP A 1 99 ? -18.988 -1.652 -1.267 1.00 95.19 99 ASP A N 1
ATOM 744 C CA . ASP A 1 99 ? -18.570 -2.411 -2.448 1.00 95.19 99 ASP A CA 1
ATOM 745 C C . ASP A 1 99 ? -17.154 -2.967 -2.282 1.00 95.19 99 ASP A C 1
ATOM 747 O O . ASP A 1 99 ? -16.886 -4.120 -2.639 1.00 95.19 99 ASP A O 1
ATOM 751 N N . VAL A 1 100 ? -16.257 -2.189 -1.667 1.00 96.44 100 VAL A N 1
ATOM 752 C CA . VAL A 1 100 ? -14.900 -2.638 -1.326 1.00 96.44 100 VAL A CA 1
ATOM 753 C C . VAL A 1 100 ? -14.952 -3.800 -0.332 1.00 96.44 100 VAL A C 1
ATOM 755 O O . VAL A 1 100 ? -14.381 -4.862 -0.594 1.00 96.44 100 VAL A O 1
ATOM 758 N N . LEU A 1 101 ? -15.690 -3.652 0.773 1.00 96.81 101 LEU A N 1
ATOM 759 C CA . LEU A 1 101 ? -15.844 -4.696 1.788 1.00 96.81 101 LEU A CA 1
ATOM 760 C C . LEU A 1 101 ? -16.450 -5.972 1.189 1.00 96.81 101 LEU A C 1
ATOM 762 O O . LEU A 1 101 ? -15.924 -7.063 1.414 1.00 96.81 101 LEU A O 1
ATOM 766 N N . ALA A 1 102 ? -17.510 -5.855 0.384 1.00 93.19 102 ALA A N 1
ATOM 767 C CA . ALA A 1 102 ? -18.126 -6.999 -0.286 1.00 93.19 102 ALA A CA 1
ATOM 768 C C . ALA A 1 102 ? -17.149 -7.707 -1.241 1.00 93.19 102 ALA A C 1
ATOM 770 O O . ALA A 1 102 ? -17.072 -8.937 -1.254 1.00 93.19 102 ALA A O 1
ATOM 771 N N . THR A 1 103 ? -16.358 -6.941 -1.996 1.00 93.38 103 THR A N 1
ATOM 772 C CA . THR A 1 103 ? -15.401 -7.473 -2.977 1.00 93.38 103 THR A CA 1
ATOM 773 C C . THR A 1 103 ? -14.228 -8.201 -2.325 1.00 93.38 103 THR A C 1
ATOM 775 O O . THR A 1 103 ? -13.747 -9.209 -2.860 1.00 93.38 103 THR A O 1
ATOM 778 N N . LEU A 1 104 ? -13.742 -7.697 -1.190 1.00 93.38 104 LEU A N 1
ATOM 779 C CA . LEU A 1 104 ? -12.537 -8.199 -0.524 1.00 93.38 104 LEU A CA 1
ATOM 780 C C . LEU A 1 104 ? -12.832 -9.155 0.640 1.00 93.38 104 LEU A C 1
ATOM 782 O O . LEU A 1 104 ? -11.903 -9.699 1.242 1.00 93.38 104 LEU A O 1
ATOM 786 N N . LYS A 1 105 ? -14.111 -9.400 0.951 1.00 92.75 105 LYS A N 1
ATOM 787 C CA . LYS A 1 105 ? -14.533 -10.306 2.024 1.00 92.75 105 LYS A CA 1
ATOM 788 C C . LYS A 1 105 ? -13.855 -11.673 1.899 1.00 92.75 105 LYS A C 1
ATOM 790 O O . LYS A 1 105 ? -13.959 -12.348 0.878 1.00 92.75 105 LYS A O 1
ATOM 795 N N . GLY A 1 106 ? -13.167 -12.078 2.967 1.00 89.69 106 GLY A N 1
ATOM 796 C CA . GLY A 1 106 ? -12.468 -13.364 3.052 1.00 89.69 106 GLY A CA 1
ATOM 797 C C . GLY A 1 106 ? -11.143 -13.441 2.287 1.00 89.69 106 GLY A C 1
ATOM 798 O O . GLY A 1 106 ? -10.569 -14.524 2.224 1.00 89.69 106 GLY A O 1
ATOM 799 N N . LYS A 1 107 ? -10.653 -12.332 1.714 1.00 88.69 107 LYS A N 1
ATOM 800 C CA . LYS A 1 107 ? -9.414 -12.312 0.917 1.00 88.69 107 LYS A CA 1
ATOM 801 C C . LYS A 1 107 ? -8.229 -11.653 1.627 1.00 88.69 107 LYS A C 1
ATOM 803 O O . LYS A 1 107 ? -7.098 -12.048 1.379 1.00 88.69 107 LYS A O 1
ATOM 808 N N . ALA A 1 108 ? -8.486 -10.682 2.502 1.00 89.19 108 ALA A N 1
ATOM 809 C CA . ALA A 1 108 ? -7.475 -9.983 3.296 1.00 89.19 108 ALA A CA 1
ATOM 810 C C . ALA A 1 108 ? -8.087 -9.415 4.587 1.00 89.19 108 ALA A C 1
ATOM 812 O O . ALA A 1 108 ? -9.312 -9.330 4.722 1.00 89.19 108 ALA A O 1
ATOM 813 N N . ILE A 1 109 ? -7.231 -9.005 5.527 1.00 92.00 109 ILE A N 1
ATOM 814 C CA . ILE A 1 109 ? -7.616 -8.096 6.613 1.00 92.00 109 ILE A CA 1
ATOM 815 C C . ILE A 1 109 ? -7.845 -6.708 6.006 1.00 92.00 109 ILE A C 1
ATOM 817 O O . ILE A 1 109 ? -7.020 -6.232 5.234 1.00 92.00 109 ILE A O 1
ATOM 821 N N . LEU A 1 110 ? -8.949 -6.052 6.348 1.00 95.50 110 LEU A N 1
ATOM 822 C CA . LEU A 1 110 ? -9.302 -4.736 5.818 1.00 95.50 110 LEU A CA 1
ATOM 823 C C . LEU A 1 110 ? -9.110 -3.695 6.917 1.00 95.50 110 LEU A C 1
ATOM 825 O O . LEU A 1 110 ? -9.777 -3.737 7.950 1.00 95.50 110 LEU A O 1
ATOM 829 N N . MET A 1 111 ? -8.154 -2.802 6.712 1.00 95.75 111 MET A N 1
ATOM 830 C CA . MET A 1 111 ? -7.773 -1.737 7.631 1.00 95.75 111 MET A CA 1
ATOM 831 C C . MET A 1 111 ? -8.432 -0.451 7.144 1.00 95.75 111 MET A C 1
ATOM 833 O O . MET A 1 111 ? -8.040 0.075 6.114 1.00 95.75 111 MET A O 1
ATOM 837 N N . VAL A 1 112 ? -9.485 -0.012 7.832 1.00 97.69 112 VAL A N 1
ATOM 838 C CA . VAL A 1 112 ? -10.339 1.096 7.385 1.00 97.69 112 VAL A CA 1
ATOM 839 C C . VAL A 1 112 ? -10.110 2.300 8.286 1.00 97.69 112 VAL A C 1
ATOM 841 O O . VAL A 1 112 ? -10.581 2.299 9.425 1.00 97.69 112 VAL A O 1
ATOM 844 N N . GLU A 1 113 ? -9.418 3.325 7.798 1.00 97.25 113 GLU A N 1
ATOM 845 C CA . GLU A 1 113 ? -9.298 4.605 8.491 1.00 97.25 113 GLU A CA 1
ATOM 846 C C . GLU A 1 113 ? -10.588 5.419 8.339 1.00 97.25 113 GLU A C 1
ATOM 848 O O . GLU A 1 113 ? -11.010 5.772 7.238 1.00 97.25 113 GLU A O 1
ATOM 853 N N . ALA A 1 114 ? -11.225 5.740 9.466 1.00 97.38 114 ALA A N 1
ATOM 854 C CA . ALA A 1 114 ? -12.374 6.633 9.500 1.00 97.38 114 ALA A CA 1
ATOM 855 C C . ALA A 1 114 ? -11.912 8.090 9.642 1.00 97.38 114 ALA A C 1
ATOM 857 O O . ALA A 1 114 ? -11.463 8.510 10.717 1.00 97.38 114 ALA A O 1
ATOM 858 N N . LYS A 1 115 ? -12.057 8.870 8.566 1.00 95.81 115 LYS A N 1
ATOM 859 C CA . LYS A 1 115 ? -11.696 10.290 8.515 1.00 95.81 115 LYS A CA 1
ATOM 860 C C . LYS A 1 115 ? -12.912 11.208 8.657 1.00 95.81 115 LYS A C 1
ATOM 862 O O . LYS A 1 115 ? -14.067 10.796 8.573 1.00 95.81 115 LYS A O 1
ATOM 867 N N . GLY A 1 116 ? -12.629 12.486 8.887 1.00 95.25 116 GLY A N 1
ATOM 868 C CA . GLY A 1 116 ? -13.612 13.565 8.868 1.00 95.25 116 GLY A CA 1
ATOM 869 C C . GLY A 1 116 ? -12.932 14.929 8.940 1.00 95.25 116 GLY A C 1
ATOM 870 O O . GLY A 1 116 ? -11.781 15.031 9.366 1.00 95.25 116 GLY A O 1
ATOM 871 N N . SER A 1 117 ? -13.634 15.995 8.552 1.00 94.00 117 SER A N 1
ATOM 872 C CA . SER A 1 117 ? -13.078 17.360 8.582 1.00 94.00 117 SER A CA 1
ATOM 873 C C . SER A 1 117 ? -12.791 17.878 9.999 1.00 94.00 117 SER A C 1
ATOM 875 O O . SER A 1 117 ? -12.190 18.935 10.172 1.00 94.00 117 SER A O 1
ATOM 877 N N . ASN A 1 118 ? -13.289 17.182 11.021 1.00 94.75 118 ASN A N 1
ATOM 878 C CA . ASN A 1 118 ? -13.025 17.415 12.435 1.00 94.75 118 ASN A CA 1
ATOM 879 C C . ASN A 1 118 ? -13.277 16.122 13.233 1.00 94.75 118 ASN A C 1
ATOM 881 O O . ASN A 1 118 ? -13.800 15.142 12.697 1.00 94.75 118 ASN A O 1
ATOM 885 N N . SER A 1 119 ? -12.956 16.136 14.531 1.00 94.38 119 SER A N 1
ATOM 886 C CA . SER A 1 119 ? -13.107 14.960 15.397 1.00 94.38 119 SER A CA 1
ATOM 887 C C . SER A 1 119 ? -14.538 14.421 15.444 1.00 94.38 119 SER A C 1
ATOM 889 O O . SER A 1 119 ? -14.721 13.213 15.382 1.00 94.38 119 SER A O 1
ATOM 891 N N . ALA A 1 120 ? -15.558 15.283 15.506 1.00 96.62 120 ALA A N 1
ATOM 892 C CA . ALA A 1 120 ? -16.951 14.836 15.574 1.00 96.62 120 ALA A CA 1
ATOM 893 C C . ALA A 1 120 ? -17.377 14.087 14.301 1.00 96.62 120 ALA A C 1
ATOM 895 O O . ALA A 1 120 ? -17.999 13.029 14.387 1.00 96.62 120 ALA A O 1
ATOM 896 N N . LYS A 1 121 ? -16.989 14.588 13.123 1.00 97.06 121 LYS A N 1
ATOM 897 C CA . LYS A 1 121 ? -17.254 13.911 11.848 1.00 97.06 121 LYS A CA 1
ATOM 898 C C . LYS A 1 121 ? -16.455 12.619 11.696 1.00 97.06 121 LYS A C 1
ATOM 900 O O . LYS A 1 121 ? -17.014 11.628 11.243 1.00 97.06 121 LYS A O 1
ATOM 905 N N . GLY A 1 122 ? -15.198 12.595 12.143 1.00 97.25 122 GLY A N 1
ATOM 906 C CA . GLY A 1 122 ? -14.392 11.370 12.163 1.00 97.25 122 GLY A CA 1
ATOM 907 C C . GLY A 1 122 ? -15.002 10.278 13.049 1.00 97.25 122 GLY A C 1
ATOM 908 O O . GLY A 1 122 ? -15.064 9.119 12.651 1.00 97.25 122 GLY A O 1
ATOM 909 N N . LEU A 1 123 ? -15.538 10.647 14.217 1.00 98.31 123 LEU A N 1
ATOM 910 C CA . LEU A 1 123 ? -16.247 9.716 15.102 1.00 98.31 123 LEU A CA 1
ATOM 911 C C . LEU A 1 123 ? -17.572 9.229 14.498 1.00 98.31 123 LEU A C 1
ATOM 913 O O . LEU A 1 123 ? -17.882 8.043 14.595 1.00 98.31 123 LEU A O 1
ATOM 917 N N . ALA A 1 124 ? -18.330 10.110 13.836 1.00 98.44 124 ALA A N 1
ATOM 918 C CA . ALA A 1 124 ? -19.539 9.720 13.107 1.00 98.44 124 ALA A CA 1
ATOM 919 C C . ALA A 1 124 ? -19.221 8.752 11.953 1.00 98.44 124 ALA A C 1
ATOM 921 O O . ALA A 1 124 ? -19.917 7.752 11.781 1.00 98.44 124 ALA A O 1
ATOM 922 N N . CYS A 1 125 ? -18.132 9.000 11.219 1.00 98.62 125 CYS A N 1
ATOM 923 C CA . CYS A 1 125 ? -17.615 8.094 10.198 1.00 98.62 125 CYS A CA 1
ATOM 924 C C . CYS A 1 125 ? -17.248 6.730 10.802 1.00 98.62 125 CYS A C 1
ATOM 926 O O . CYS A 1 125 ? -17.725 5.702 10.328 1.00 98.62 125 CYS A O 1
ATOM 928 N N . ALA A 1 126 ? -16.506 6.702 11.915 1.00 98.62 126 ALA A N 1
ATOM 929 C CA . ALA A 1 126 ? -16.137 5.459 12.595 1.00 98.62 126 ALA A CA 1
ATOM 930 C C . ALA A 1 126 ? -17.362 4.657 13.069 1.00 98.62 126 ALA A C 1
ATOM 932 O O . ALA A 1 126 ? -17.382 3.430 12.947 1.00 98.62 126 ALA A O 1
ATOM 933 N N . GLN A 1 127 ? -18.400 5.338 13.568 1.00 98.69 127 GLN A N 1
ATOM 934 C CA . GLN A 1 127 ? -19.661 4.697 13.942 1.00 98.69 127 GLN A CA 1
ATOM 935 C C . GLN A 1 127 ? -20.372 4.096 12.721 1.00 98.69 127 GLN A C 1
ATOM 937 O O . GLN A 1 127 ? -20.785 2.937 12.772 1.00 98.69 127 GLN A O 1
ATOM 942 N N . ALA A 1 128 ? -20.452 4.835 11.611 1.00 98.75 128 ALA A N 1
ATOM 943 C CA . ALA A 1 128 ? -21.043 4.342 10.367 1.00 98.75 128 ALA A CA 1
ATOM 944 C C . ALA A 1 128 ? -20.278 3.130 9.802 1.00 98.75 128 ALA A C 1
ATOM 946 O O . ALA A 1 128 ? -20.899 2.168 9.345 1.00 98.75 128 ALA A O 1
ATOM 947 N N . VAL A 1 129 ? -18.941 3.127 9.887 1.00 98.75 129 VAL A N 1
ATOM 948 C CA . VAL A 1 129 ? -18.112 1.966 9.523 1.00 98.75 129 VAL A CA 1
ATOM 949 C C . VAL A 1 129 ? -18.459 0.770 10.411 1.00 98.75 129 VAL A C 1
ATOM 951 O O . VAL A 1 129 ? -18.706 -0.316 9.891 1.00 98.75 129 VAL A O 1
ATOM 954 N N . ALA A 1 130 ? -18.529 0.946 11.735 1.00 98.69 130 ALA A N 1
ATOM 955 C CA . ALA A 1 130 ? -18.864 -0.138 12.661 1.00 98.69 130 ALA A CA 1
ATOM 956 C C . ALA A 1 130 ? -20.253 -0.744 12.388 1.00 98.69 130 ALA A C 1
ATOM 958 O O . ALA A 1 130 ? -20.405 -1.969 12.389 1.00 98.69 130 ALA A O 1
ATOM 959 N N . ASP A 1 131 ? -21.250 0.095 12.102 1.00 98.69 131 ASP A N 1
ATOM 960 C CA . ASP A 1 131 ? -22.604 -0.353 11.766 1.00 98.69 131 ASP A CA 1
ATOM 961 C C . ASP A 1 131 ? -22.642 -1.097 10.415 1.00 98.69 131 ASP A C 1
ATOM 963 O O . ASP A 1 131 ? -23.291 -2.142 10.299 1.00 98.69 131 ASP A O 1
ATOM 967 N N . LEU A 1 132 ? -21.892 -0.635 9.404 1.00 98.56 132 LEU A N 1
ATOM 968 C CA . LEU A 1 132 ? -21.754 -1.336 8.122 1.00 98.56 132 LEU A CA 1
ATOM 969 C C . LEU A 1 132 ? -21.057 -2.696 8.285 1.00 98.56 132 LEU A C 1
ATOM 971 O O . LEU A 1 132 ? -21.506 -3.698 7.722 1.00 98.56 132 LEU A O 1
ATOM 975 N N . VAL A 1 133 ? -19.983 -2.756 9.074 1.00 98.31 133 VAL A N 1
ATOM 976 C CA . VAL A 1 133 ? -19.249 -3.999 9.352 1.00 98.31 133 VAL A CA 1
ATOM 977 C C . VAL A 1 133 ? -20.145 -5.023 10.045 1.00 98.31 133 VAL A C 1
ATOM 979 O O . VAL A 1 133 ? -20.112 -6.201 9.676 1.00 98.31 133 VAL A O 1
ATOM 982 N N . ASP A 1 134 ? -20.978 -4.600 11.000 1.00 98.31 134 ASP A N 1
ATOM 983 C CA . ASP A 1 134 ? -21.939 -5.496 11.647 1.00 98.31 134 ASP A CA 1
ATOM 984 C C . ASP A 1 134 ? -23.041 -5.964 10.696 1.00 98.31 134 ASP A C 1
ATOM 986 O O . ASP A 1 134 ? -23.357 -7.158 10.656 1.00 98.31 134 ASP A O 1
ATOM 990 N N . LYS A 1 135 ? -23.578 -5.060 9.869 1.00 97.56 135 LYS A N 1
ATOM 991 C CA . LYS A 1 135 ? -24.552 -5.408 8.826 1.00 97.56 135 LYS A CA 1
ATOM 992 C C . LYS A 1 135 ? -24.002 -6.482 7.882 1.00 97.56 135 LYS A C 1
ATOM 994 O O . LYS A 1 135 ? -24.721 -7.416 7.534 1.00 97.56 135 LYS A O 1
ATOM 999 N N . LEU A 1 136 ? -22.727 -6.384 7.500 1.00 96.56 136 LEU A N 1
ATOM 1000 C CA . LEU A 1 136 ? -22.060 -7.334 6.600 1.00 96.56 136 LEU A CA 1
ATOM 1001 C C . LEU A 1 136 ? -21.469 -8.567 7.309 1.00 96.56 136 LEU A C 1
ATOM 1003 O O . LEU A 1 136 ? -20.979 -9.483 6.629 1.00 96.56 136 LEU A O 1
ATOM 1007 N N . LYS A 1 137 ? -21.515 -8.610 8.649 1.00 96.94 137 LYS A N 1
ATOM 1008 C CA . LYS A 1 137 ? -20.919 -9.651 9.503 1.00 96.94 137 LYS A CA 1
ATOM 1009 C C . LYS A 1 137 ? -19.427 -9.847 9.220 1.00 96.94 137 LYS A C 1
ATOM 1011 O O . LYS A 1 137 ? -18.971 -10.952 8.920 1.00 96.94 137 LYS A O 1
ATOM 1016 N N . MET A 1 138 ? -18.676 -8.744 9.238 1.00 97.06 138 MET A N 1
ATOM 1017 C CA . MET A 1 138 ? -17.253 -8.695 8.874 1.00 97.06 138 MET A CA 1
ATOM 1018 C C . MET A 1 138 ? -16.316 -8.328 10.034 1.00 97.06 138 MET A C 1
ATOM 1020 O O . MET A 1 138 ? -15.135 -8.077 9.802 1.00 97.06 138 MET A O 1
ATOM 1024 N N . GLN A 1 139 ? -16.789 -8.363 11.283 1.00 96.62 139 GLN A N 1
ATOM 1025 C CA . GLN A 1 139 ? -16.014 -7.978 12.474 1.00 96.62 139 GLN A CA 1
ATOM 1026 C C . GLN A 1 139 ? -14.658 -8.693 12.602 1.00 96.62 139 GLN A C 1
ATOM 1028 O O . GLN A 1 139 ? -13.695 -8.127 13.114 1.00 96.62 139 GLN A O 1
ATOM 1033 N N . ALA A 1 140 ? -14.565 -9.944 12.139 1.00 92.50 140 ALA A N 1
ATOM 1034 C CA . ALA A 1 140 ? -13.328 -10.722 12.199 1.00 92.50 140 ALA A CA 1
ATOM 1035 C C . ALA A 1 140 ? -12.258 -10.247 11.198 1.00 92.50 140 ALA A C 1
ATOM 1037 O O . ALA A 1 140 ? -11.064 -10.430 11.457 1.00 92.50 140 ALA A O 1
ATOM 1038 N N . ALA A 1 141 ? -12.693 -9.659 10.077 1.00 91.62 141 ALA A N 1
ATOM 1039 C CA . ALA A 1 141 ? -11.858 -9.283 8.940 1.00 91.62 141 ALA A CA 1
ATOM 1040 C C . ALA A 1 141 ? -11.526 -7.784 8.895 1.00 91.62 141 ALA A C 1
ATOM 1042 O O . ALA A 1 141 ? -10.562 -7.418 8.231 1.00 91.62 141 ALA A O 1
ATOM 1043 N N . VAL A 1 142 ? -12.291 -6.931 9.585 1.00 96.94 142 VAL A N 1
ATOM 1044 C CA . VAL A 1 142 ? -12.120 -5.471 9.545 1.00 96.94 142 VAL A CA 1
ATOM 1045 C C . VAL A 1 142 ? -11.475 -4.950 10.829 1.00 96.94 142 VAL A C 1
ATOM 1047 O O . VAL A 1 142 ? -11.863 -5.327 11.936 1.00 96.94 142 VAL A O 1
ATOM 1050 N N . VAL A 1 143 ? -10.498 -4.059 10.668 1.00 97.62 143 VAL A N 1
ATOM 1051 C CA . VAL A 1 143 ? -9.923 -3.232 11.731 1.00 97.62 143 VAL A CA 1
ATOM 1052 C C . VAL A 1 143 ? -10.285 -1.781 11.434 1.00 97.62 143 VAL A C 1
ATOM 1054 O O . VAL A 1 143 ? -9.840 -1.236 10.429 1.00 97.62 143 VAL A O 1
ATOM 1057 N N . ILE A 1 144 ? -11.082 -1.161 12.304 1.00 98.44 144 ILE A N 1
ATOM 1058 C CA . ILE A 1 144 ? -11.458 0.257 12.191 1.00 98.44 144 ILE A CA 1
ATOM 1059 C C . ILE A 1 144 ? -10.348 1.104 12.805 1.00 98.44 144 ILE A C 1
ATOM 1061 O O . ILE A 1 144 ? -9.952 0.862 13.943 1.00 98.44 144 ILE A O 1
ATOM 1065 N N . GLN A 1 145 ? -9.837 2.090 12.086 1.00 96.75 145 GLN A N 1
ATOM 1066 C CA . GLN A 1 145 ? -8.684 2.874 12.507 1.00 96.75 145 GLN A CA 1
ATOM 1067 C C . GLN A 1 145 ? -9.043 4.343 12.668 1.00 96.75 145 GLN A C 1
ATOM 1069 O O . GLN A 1 145 ? -9.861 4.882 11.923 1.00 96.75 145 GLN A O 1
ATOM 1074 N N . SER A 1 146 ? -8.451 4.992 13.669 1.00 95.62 146 SER A N 1
ATOM 1075 C CA . SER A 1 146 ? -8.650 6.420 13.905 1.00 95.62 146 SER A CA 1
ATOM 1076 C C . SER A 1 146 ? -7.527 7.018 14.744 1.00 95.62 146 SER A C 1
ATOM 1078 O O . SER A 1 146 ? -6.924 6.336 15.572 1.00 95.62 146 SER A O 1
ATOM 1080 N N . ALA A 1 147 ? -7.308 8.324 14.587 1.00 92.50 147 ALA A N 1
ATOM 1081 C CA . ALA A 1 147 ? -6.477 9.123 15.488 1.00 92.50 147 ALA A CA 1
ATOM 1082 C C . ALA A 1 147 ? -7.168 9.455 16.829 1.00 92.50 147 ALA A C 1
ATOM 1084 O O . ALA A 1 147 ? -6.562 10.057 17.717 1.00 92.50 147 ALA A O 1
ATOM 1085 N N . GLN A 1 148 ? -8.445 9.089 16.986 1.00 94.62 148 GLN A N 1
ATOM 1086 C CA . GLN A 1 148 ? -9.196 9.209 18.236 1.00 94.62 148 GLN A CA 1
ATOM 1087 C C . GLN A 1 148 ? -9.277 7.853 18.951 1.00 94.62 148 GLN A C 1
ATOM 1089 O O . GLN A 1 148 ? -9.337 6.798 18.321 1.00 94.62 148 GLN A O 1
ATOM 1094 N N . ASN A 1 149 ? -9.327 7.871 20.285 1.00 95.94 149 ASN A N 1
ATOM 1095 C CA . ASN A 1 149 ? -9.614 6.671 21.072 1.00 95.94 149 ASN A CA 1
ATOM 1096 C C . ASN A 1 149 ? -11.116 6.353 20.961 1.00 95.94 149 ASN A C 1
ATOM 1098 O O . ASN A 1 149 ? -11.927 6.940 21.676 1.00 95.94 149 ASN A O 1
ATOM 1102 N N . LEU A 1 150 ? -11.477 5.471 20.020 1.00 97.00 150 LEU A N 1
ATOM 1103 C CA . LEU A 1 150 ? -12.867 5.257 19.600 1.00 97.00 150 LEU A CA 1
ATOM 1104 C C . LEU A 1 150 ? -13.798 4.863 20.763 1.00 97.00 150 LEU A C 1
ATOM 1106 O O . LEU A 1 150 ? -14.824 5.529 20.926 1.00 97.00 150 LEU A O 1
ATOM 1110 N N . PRO A 1 151 ? -13.460 3.878 21.625 1.00 97.38 151 PRO A N 1
ATOM 1111 C CA . PRO A 1 151 ? -14.325 3.529 22.752 1.00 97.38 151 PRO A CA 1
ATOM 1112 C C . PRO A 1 151 ? -14.444 4.649 23.790 1.00 97.38 151 PRO A C 1
ATOM 1114 O O . PRO A 1 151 ? -15.544 4.914 24.268 1.00 97.38 151 PRO A O 1
ATOM 1117 N N . ALA A 1 152 ? -13.348 5.354 24.104 1.00 97.00 152 ALA A N 1
ATOM 1118 C CA . ALA A 1 152 ? -13.398 6.493 25.030 1.00 97.00 152 ALA A CA 1
ATOM 1119 C C . ALA A 1 152 ? -14.260 7.647 24.496 1.00 97.00 152 ALA A C 1
ATOM 1121 O O . ALA A 1 152 ? -14.854 8.388 25.273 1.00 97.00 152 ALA A O 1
ATOM 1122 N N . ALA A 1 153 ? -14.332 7.789 23.172 1.00 96.88 153 ALA A N 1
ATOM 1123 C CA . ALA A 1 153 ? -15.150 8.782 22.490 1.00 96.88 153 ALA A CA 1
ATOM 1124 C C . ALA A 1 153 ? -16.610 8.333 22.263 1.00 96.88 153 ALA A C 1
ATOM 1126 O O . ALA A 1 153 ? -17.382 9.066 21.648 1.00 96.88 153 ALA A O 1
ATOM 1127 N N . GLY A 1 154 ? -17.001 7.153 22.759 1.00 97.19 154 GLY A N 1
ATOM 1128 C CA . GLY A 1 154 ? -18.381 6.664 22.723 1.00 97.19 154 GLY A CA 1
ATOM 1129 C C . GLY A 1 154 ? -18.782 5.909 21.452 1.00 97.19 154 GLY A C 1
ATOM 1130 O O . GLY A 1 154 ? -19.969 5.643 21.268 1.00 97.19 154 GLY A O 1
ATOM 1131 N N . VAL A 1 155 ? -17.836 5.537 20.583 1.00 98.31 155 VAL A N 1
ATOM 1132 C CA . VAL A 1 155 ? -18.137 4.734 19.386 1.00 98.31 155 VAL A CA 1
ATOM 1133 C C . VAL A 1 155 ? -18.428 3.288 19.785 1.00 98.31 155 VAL A C 1
ATOM 1135 O O . VAL A 1 155 ? -17.603 2.610 20.401 1.00 98.31 155 VAL A O 1
ATOM 1138 N N . ASN A 1 156 ? -19.592 2.781 19.383 1.00 98.06 156 ASN A N 1
ATOM 1139 C CA . ASN A 1 156 ? -19.944 1.377 19.532 1.00 98.06 156 ASN A CA 1
ATOM 1140 C C . ASN A 1 156 ? -19.385 0.576 18.351 1.00 98.06 156 ASN A C 1
ATOM 1142 O O . ASN A 1 156 ? -19.964 0.563 17.267 1.00 98.06 156 ASN A O 1
ATOM 1146 N N . LEU A 1 157 ? -18.285 -0.141 18.590 1.00 97.81 157 LEU A N 1
ATOM 1147 C CA . LEU A 1 157 ? -17.558 -0.911 17.574 1.00 97.81 157 LEU A CA 1
ATOM 1148 C C . LEU A 1 157 ? -18.306 -2.147 17.044 1.00 97.81 157 LEU A C 1
ATOM 1150 O O . LEU A 1 157 ? -17.817 -2.801 16.123 1.00 97.81 157 LEU A O 1
ATOM 1154 N N . ARG A 1 158 ? -19.458 -2.515 17.626 1.00 97.62 158 ARG A N 1
ATOM 1155 C CA . ARG A 1 158 ? -20.253 -3.696 17.226 1.00 97.62 158 ARG A CA 1
ATOM 1156 C C . ARG A 1 158 ? -19.456 -5.012 17.199 1.00 97.62 158 ARG A C 1
ATOM 1158 O O . ARG A 1 158 ? -19.722 -5.898 16.387 1.00 97.62 158 ARG A O 1
ATOM 1165 N N . GLY A 1 159 ? -18.460 -5.130 18.078 1.00 95.81 159 GLY A N 1
ATOM 1166 C CA . GLY A 1 159 ? -17.547 -6.277 18.150 1.00 95.81 159 GLY A CA 1
ATOM 1167 C C . GLY A 1 159 ? -16.398 -6.260 17.134 1.00 95.81 159 GLY A C 1
ATOM 1168 O O . GLY A 1 159 ? -15.630 -7.217 17.080 1.00 95.81 159 GLY A O 1
ATOM 1169 N N . SER A 1 160 ? -16.263 -5.199 16.333 1.00 96.50 160 SER A N 1
ATOM 1170 C CA . SER A 1 160 ? -15.138 -5.013 15.412 1.00 96.50 160 SER A CA 1
ATOM 1171 C C . SER A 1 160 ? -13.846 -4.715 16.170 1.00 96.50 160 SER A C 1
ATOM 1173 O O . SER A 1 160 ? -13.857 -4.082 17.228 1.00 96.50 160 SER A O 1
ATOM 1175 N N . LYS A 1 161 ? -12.712 -5.130 15.601 1.00 97.44 161 LYS A N 1
ATOM 1176 C CA . LYS A 1 161 ? -11.392 -4.703 16.082 1.00 97.44 161 LYS A CA 1
ATOM 1177 C C . LYS A 1 161 ? -11.180 -3.229 15.749 1.00 97.44 161 LYS A C 1
ATOM 1179 O O . LYS A 1 161 ? -11.640 -2.764 14.706 1.00 97.44 161 LYS A O 1
ATOM 1184 N N . TRP A 1 162 ? -10.423 -2.525 16.588 1.00 98.00 162 TRP A N 1
ATOM 1185 C CA . TRP A 1 162 ? -10.035 -1.147 16.310 1.00 98.00 162 TRP A CA 1
ATOM 1186 C C . TRP A 1 162 ? -8.550 -0.895 16.540 1.00 98.00 162 TRP A C 1
ATOM 1188 O O . TRP A 1 162 ? -7.927 -1.541 17.384 1.00 98.00 162 TRP A O 1
ATOM 1198 N N . GLY A 1 163 ? -7.993 0.034 15.773 1.00 97.62 163 GLY A N 1
ATOM 1199 C CA . GLY A 1 163 ? -6.607 0.452 15.879 1.00 97.62 163 GLY A CA 1
ATOM 1200 C C . GLY A 1 163 ? -6.462 1.956 16.078 1.00 97.62 163 GLY A C 1
ATOM 1201 O O . GLY A 1 163 ? -7.250 2.747 15.558 1.00 97.62 163 GLY A O 1
ATOM 1202 N N . TYR A 1 164 ? -5.441 2.341 16.834 1.00 97.81 164 TYR A N 1
ATOM 1203 C CA . TYR A 1 164 ? -5.111 3.732 17.112 1.00 97.81 164 TYR A CA 1
ATOM 1204 C C . TYR A 1 164 ? -3.998 4.208 16.177 1.00 97.81 164 TYR A C 1
ATOM 1206 O O . TYR A 1 164 ? -2.873 3.709 16.247 1.00 97.81 164 TYR A O 1
ATOM 1214 N N . ILE A 1 165 ? -4.316 5.166 15.308 1.00 94.69 165 ILE A N 1
ATOM 1215 C CA . ILE A 1 165 ? -3.340 5.830 14.441 1.00 94.69 165 ILE A CA 1
ATOM 1216 C C . ILE A 1 165 ? -2.699 6.967 15.225 1.00 94.69 165 ILE A C 1
ATOM 1218 O O . ILE A 1 165 ? -3.387 7.756 15.873 1.00 94.69 165 ILE A O 1
ATOM 1222 N N . THR A 1 166 ? -1.377 7.077 15.164 1.00 92.50 166 THR A N 1
ATOM 1223 C CA . THR A 1 166 ? -0.666 8.146 15.855 1.00 92.50 166 THR A CA 1
ATOM 1224 C C . THR A 1 166 ? 0.417 8.786 15.006 1.00 92.50 166 THR A C 1
ATOM 1226 O O . THR A 1 166 ? 1.172 8.117 14.308 1.00 92.50 166 THR A O 1
ATOM 1229 N N . THR A 1 167 ? 0.509 10.110 15.120 1.00 87.00 167 THR A N 1
ATOM 1230 C CA . THR A 1 167 ? 1.608 10.914 14.577 1.00 87.00 167 THR A CA 1
ATOM 1231 C C . THR A 1 167 ? 2.754 11.080 15.573 1.00 87.00 167 THR A C 1
ATOM 1233 O O . THR A 1 167 ? 3.815 11.581 15.208 1.00 87.00 167 THR A O 1
ATOM 1236 N N . ALA A 1 168 ? 2.560 10.682 16.835 1.00 85.38 168 ALA A N 1
ATOM 1237 C CA . ALA A 1 168 ? 3.641 10.668 17.805 1.00 85.38 168 ALA A CA 1
ATOM 1238 C C . ALA A 1 168 ? 4.634 9.565 17.437 1.00 85.38 168 ALA A C 1
ATOM 1240 O O . ALA A 1 168 ? 4.236 8.452 17.097 1.00 85.38 168 ALA A O 1
ATOM 1241 N N . THR A 1 169 ? 5.926 9.857 17.576 1.00 89.12 169 THR A N 1
ATOM 1242 C CA . THR A 1 169 ? 6.989 8.883 17.316 1.00 89.12 169 THR A CA 1
ATOM 1243 C C . THR A 1 169 ? 6.804 7.624 18.163 1.00 89.12 169 THR A C 1
ATOM 1245 O O . THR A 1 169 ? 6.881 6.524 17.638 1.00 89.12 169 THR A O 1
ATOM 1248 N N . GLN A 1 170 ? 6.505 7.769 19.456 1.00 93.12 170 GLN A N 1
ATOM 1249 C CA . GLN A 1 170 ? 6.188 6.663 20.362 1.00 93.12 170 GLN A CA 1
ATOM 1250 C C . GLN A 1 170 ? 5.158 7.122 21.400 1.00 93.12 170 GLN A C 1
ATOM 1252 O O . GLN A 1 170 ? 5.179 8.270 21.847 1.00 93.12 170 GLN A O 1
ATOM 1257 N N . GLN A 1 171 ? 4.255 6.226 21.793 1.00 94.88 171 GLN A N 1
ATOM 1258 C CA . GLN A 1 171 ? 3.315 6.451 22.890 1.00 94.88 171 GLN A CA 1
ATOM 1259 C C . GLN A 1 171 ? 3.995 6.194 24.237 1.00 94.88 171 GLN A C 1
ATOM 1261 O O . GLN A 1 171 ? 4.828 5.300 24.373 1.00 94.88 171 GLN A O 1
ATOM 1266 N N . SER A 1 172 ? 3.622 6.954 25.265 1.00 95.38 172 SER A N 1
ATOM 1267 C CA . SER A 1 172 ? 4.090 6.668 26.623 1.00 95.38 172 SER A CA 1
ATOM 1268 C C . SER A 1 172 ? 3.462 5.374 27.150 1.00 95.38 172 SER A C 1
ATOM 1270 O O . SER A 1 172 ? 2.363 4.997 26.742 1.00 95.38 172 SER A O 1
ATOM 1272 N N . ALA A 1 173 ? 4.108 4.716 28.116 1.00 95.94 173 ALA A N 1
ATOM 1273 C CA . ALA A 1 173 ? 3.548 3.520 28.752 1.00 95.94 173 ALA A CA 1
ATOM 1274 C C . ALA A 1 173 ? 2.139 3.765 29.333 1.00 95.94 173 ALA A C 1
ATOM 1276 O O . ALA A 1 173 ? 1.259 2.929 29.162 1.00 95.94 173 ALA A O 1
ATOM 1277 N N . ALA A 1 174 ? 1.905 4.942 29.925 1.00 96.94 174 ALA A N 1
ATOM 1278 C CA . ALA A 1 174 ? 0.595 5.329 30.450 1.00 96.94 174 ALA A CA 1
ATOM 1279 C C . ALA A 1 174 ? -0.458 5.520 29.342 1.00 96.94 174 ALA A C 1
ATOM 1281 O O . ALA A 1 174 ? -1.615 5.148 29.518 1.00 96.94 174 ALA A O 1
ATOM 1282 N N . ALA A 1 175 ? -0.076 6.066 28.183 1.00 96.19 175 ALA A N 1
ATOM 1283 C CA . ALA A 1 175 ? -0.981 6.149 27.037 1.00 96.19 175 ALA A CA 1
ATOM 1284 C C . ALA A 1 175 ? -1.326 4.749 26.500 1.00 96.19 175 ALA A C 1
ATOM 1286 O O . ALA A 1 175 ? -2.484 4.474 26.189 1.00 96.19 175 ALA A O 1
ATOM 1287 N N . LEU A 1 176 ? -0.345 3.841 26.461 1.00 97.62 176 LEU A N 1
ATOM 1288 C CA . LEU A 1 176 ? -0.566 2.440 26.098 1.00 97.62 176 LEU A CA 1
ATOM 1289 C C . LEU A 1 176 ? -1.497 1.722 27.086 1.00 97.62 176 LEU A C 1
ATOM 1291 O O . LEU A 1 176 ? -2.322 0.931 26.642 1.00 97.62 176 LEU A O 1
ATOM 1295 N N . ASP A 1 177 ? -1.427 2.025 28.387 1.00 98.12 177 ASP A N 1
ATOM 1296 C CA . ASP A 1 177 ? -2.352 1.482 29.396 1.00 98.12 177 ASP A CA 1
ATOM 1297 C C . ASP A 1 177 ? -3.806 1.889 29.123 1.00 98.12 177 ASP A C 1
ATOM 1299 O O . ASP A 1 177 ? -4.715 1.063 29.214 1.00 98.12 177 ASP A O 1
ATOM 1303 N N . VAL A 1 178 ? -4.031 3.146 28.727 1.00 97.88 178 VAL A N 1
ATOM 1304 C CA . VAL A 1 178 ? -5.364 3.643 28.344 1.00 97.88 178 VAL A CA 1
ATOM 1305 C C . VAL A 1 178 ? -5.859 2.985 27.052 1.00 97.88 178 VAL A C 1
ATOM 1307 O O . VAL A 1 178 ? -7.039 2.664 26.919 1.00 97.88 178 VAL A O 1
ATOM 1310 N N . LEU A 1 179 ? -4.977 2.768 26.075 1.00 97.94 179 LEU A N 1
ATOM 1311 C CA . LEU A 1 179 ? -5.341 2.058 24.847 1.00 97.94 179 LEU A CA 1
ATOM 1312 C C . LEU A 1 179 ? -5.662 0.584 25.131 1.00 97.94 179 LEU A C 1
ATOM 1314 O O . LEU A 1 179 ? -6.636 0.056 24.594 1.00 97.94 179 LEU A O 1
ATOM 1318 N N . GLN A 1 180 ? -4.888 -0.064 26.002 1.00 97.88 180 GLN A N 1
ATOM 1319 C CA . GLN A 1 180 ? -5.106 -1.447 26.416 1.00 97.88 180 GLN A CA 1
ATOM 1320 C C . GLN A 1 180 ? -6.445 -1.615 27.143 1.00 97.88 180 GLN A C 1
ATOM 1322 O O . GLN A 1 180 ? -7.200 -2.531 26.817 1.00 97.88 180 GLN A O 1
ATOM 1327 N N . SER A 1 181 ? -6.771 -0.731 28.094 1.00 97.75 181 SER A N 1
ATOM 1328 C CA . SER A 1 181 ? -8.037 -0.795 28.839 1.00 97.75 181 SER A CA 1
ATOM 1329 C C . SER A 1 181 ? -9.262 -0.601 27.942 1.00 97.75 181 SER A C 1
ATOM 1331 O O . SER A 1 181 ? -10.312 -1.187 28.200 1.00 97.75 181 SER A O 1
ATOM 1333 N N . ASN A 1 182 ? -9.100 0.125 26.834 1.00 97.31 182 ASN A N 1
ATOM 1334 C CA . ASN A 1 182 ? -10.114 0.292 25.793 1.00 97.31 182 ASN A CA 1
ATOM 1335 C C . ASN A 1 182 ? -10.028 -0.767 24.680 1.00 97.31 182 ASN A C 1
ATOM 1337 O O . ASN A 1 182 ? -10.560 -0.563 23.589 1.00 97.31 182 ASN A O 1
ATOM 1341 N N . ALA A 1 183 ? -9.369 -1.900 24.933 1.00 97.06 183 ALA A N 1
ATOM 1342 C CA . ALA A 1 183 ? -9.269 -3.029 24.009 1.00 97.06 183 ALA A CA 1
ATOM 1343 C C . ALA A 1 183 ? -8.733 -2.650 22.612 1.00 97.06 183 ALA A C 1
ATOM 1345 O O . ALA A 1 183 ? -9.187 -3.185 21.597 1.00 97.06 183 ALA A O 1
ATOM 1346 N N . CYS A 1 184 ? -7.781 -1.711 22.549 1.00 98.12 184 CYS A N 1
ATOM 1347 C CA . CYS A 1 184 ? -7.080 -1.384 21.310 1.00 98.12 184 CYS A CA 1
ATOM 1348 C C . CYS A 1 184 ? -6.385 -2.635 20.763 1.00 98.12 184 CYS A C 1
ATOM 1350 O O . CYS A 1 184 ? -5.581 -3.266 21.448 1.00 98.12 184 CYS A O 1
ATOM 1352 N N . TYR A 1 185 ? -6.698 -3.004 19.521 1.00 97.88 185 TYR A N 1
ATOM 1353 C CA . TYR A 1 185 ? -6.124 -4.183 18.876 1.00 97.88 185 TYR A CA 1
ATOM 1354 C C . TYR A 1 185 ? -4.714 -3.912 18.343 1.00 97.88 185 TYR A C 1
ATOM 1356 O O . TYR A 1 185 ? -3.869 -4.810 18.310 1.00 97.88 185 TYR A O 1
ATOM 1364 N N . MET A 1 186 ? -4.471 -2.684 17.881 1.00 96.44 186 MET A N 1
ATOM 1365 C CA . MET A 1 186 ? -3.265 -2.33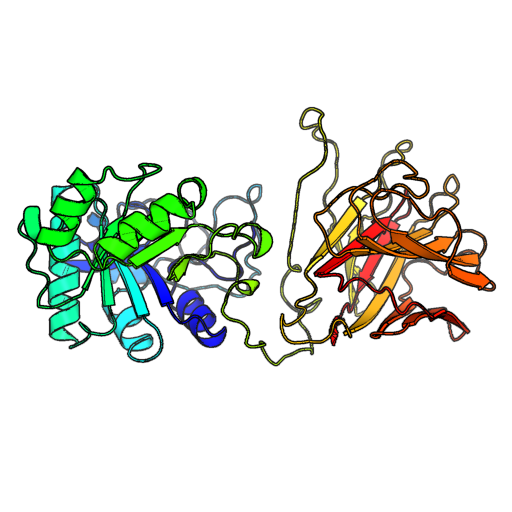3 17.144 1.00 96.44 186 MET A CA 1
ATOM 1366 C C . MET A 1 186 ? -2.949 -0.844 17.230 1.00 96.44 186 MET A C 1
ATOM 1368 O O . MET A 1 186 ? -3.846 -0.012 17.137 1.00 96.44 186 MET A O 1
ATOM 1372 N N . ILE A 1 187 ? -1.668 -0.508 17.313 1.00 97.00 187 ILE A N 1
ATOM 1373 C CA . ILE A 1 187 ? -1.170 0.840 17.043 1.00 97.00 187 ILE A CA 1
ATOM 1374 C C . ILE A 1 187 ? -0.658 0.898 15.611 1.00 97.00 187 ILE A C 1
ATOM 1376 O O . ILE A 1 187 ? 0.048 -0.005 15.165 1.00 97.00 187 ILE A O 1
ATOM 1380 N N . ILE A 1 188 ? -1.026 1.963 14.911 1.00 95.25 188 ILE A N 1
ATOM 1381 C CA . ILE A 1 188 ? -0.604 2.264 13.549 1.00 95.25 188 ILE A CA 1
ATOM 1382 C C . ILE A 1 188 ? 0.240 3.537 13.610 1.00 95.25 188 ILE A C 1
ATOM 1384 O O . ILE A 1 188 ? -0.234 4.576 14.071 1.00 95.25 188 ILE A O 1
ATOM 1388 N N . MET A 1 189 ? 1.508 3.450 13.215 1.00 94.25 189 MET A N 1
ATOM 1389 C CA . MET A 1 189 ? 2.493 4.512 13.456 1.00 94.25 189 MET A CA 1
ATOM 1390 C C . MET A 1 189 ? 3.489 4.685 12.309 1.00 94.25 189 MET A C 1
ATOM 1392 O O . MET A 1 189 ? 3.688 3.778 11.501 1.00 94.25 189 MET A O 1
ATOM 1396 N N . ASP A 1 190 ? 4.172 5.828 12.282 1.00 92.00 190 ASP A N 1
ATOM 1397 C CA . ASP A 1 190 ? 5.291 6.039 11.366 1.00 92.00 190 ASP A CA 1
ATOM 1398 C C . ASP A 1 190 ? 6.471 5.107 11.708 1.00 92.00 190 ASP A C 1
ATOM 1400 O O . ASP A 1 190 ? 6.873 4.969 12.870 1.00 92.00 190 ASP A O 1
ATOM 1404 N N . LYS A 1 191 ? 7.052 4.475 10.684 1.00 85.62 191 LYS A N 1
ATOM 1405 C CA . LYS A 1 191 ? 8.186 3.544 10.788 1.00 85.62 191 LYS A CA 1
ATOM 1406 C C . LYS A 1 191 ? 9.403 4.132 11.505 1.00 85.62 191 LYS A C 1
ATOM 1408 O O . LYS A 1 191 ? 10.154 3.374 12.111 1.00 85.62 191 LYS A O 1
ATOM 1413 N N . ALA A 1 192 ? 9.602 5.452 11.465 1.00 89.62 192 ALA A N 1
ATOM 1414 C CA . ALA A 1 192 ? 10.715 6.124 12.134 1.00 89.62 192 ALA A CA 1
ATOM 1415 C C . ALA A 1 192 ? 10.648 6.009 13.664 1.00 89.62 192 ALA A C 1
ATOM 1417 O O . ALA A 1 192 ? 11.669 6.150 14.333 1.00 89.62 192 ALA A O 1
ATOM 1418 N N . GLY A 1 193 ? 9.461 5.754 14.219 1.00 90.69 193 GLY A N 1
ATOM 1419 C CA . GLY A 1 193 ? 9.268 5.560 15.651 1.00 90.69 193 GLY A CA 1
ATOM 1420 C C . GLY A 1 193 ? 9.407 4.121 16.135 1.00 90.69 193 GLY A C 1
ATOM 1421 O O . GLY A 1 193 ? 9.393 3.885 17.344 1.00 90.69 193 GLY A O 1
ATOM 1422 N N . LEU A 1 194 ? 9.527 3.149 15.227 1.00 92.00 194 LEU A N 1
ATOM 1423 C CA . LEU A 1 194 ? 9.551 1.737 15.589 1.00 92.00 194 LEU A CA 1
ATOM 1424 C C . LEU A 1 194 ? 10.980 1.240 15.833 1.00 92.00 194 LEU A C 1
ATOM 1426 O O . LEU A 1 194 ? 11.742 0.999 14.898 1.00 92.00 194 LEU A O 1
ATOM 1430 N N . ASP A 1 195 ? 11.299 0.995 17.101 1.00 94.19 195 ASP A N 1
ATOM 1431 C CA . ASP A 1 195 ? 12.495 0.273 17.529 1.00 94.19 195 ASP A CA 1
ATOM 1432 C C . ASP A 1 195 ? 12.133 -1.006 18.311 1.00 94.19 195 ASP A C 1
ATOM 1434 O O . ASP A 1 195 ? 10.966 -1.293 18.599 1.00 94.19 195 ASP A O 1
ATOM 1438 N N . ALA A 1 196 ? 13.140 -1.831 18.612 1.00 93.75 196 ALA A N 1
ATOM 1439 C CA . ALA A 1 196 ? 12.926 -3.107 19.287 1.00 93.75 196 ALA A CA 1
ATOM 1440 C C . ALA A 1 196 ? 12.407 -2.942 20.735 1.00 93.75 196 ALA A C 1
ATOM 1442 O O . ALA A 1 196 ? 11.461 -3.655 21.086 1.00 93.75 196 ALA A O 1
ATOM 1443 N N . PRO A 1 197 ? 12.943 -2.018 21.567 1.00 96.88 197 PRO A N 1
ATOM 1444 C CA . PRO A 1 197 ? 12.390 -1.735 22.894 1.00 96.88 197 PRO A CA 1
ATOM 1445 C C . PRO A 1 197 ? 10.915 -1.327 22.874 1.00 96.88 197 PRO A C 1
ATOM 1447 O O . PRO A 1 197 ? 10.114 -1.857 23.645 1.00 96.88 197 PRO A O 1
ATOM 1450 N N . TYR A 1 198 ? 10.535 -0.424 21.974 1.00 96.75 198 TYR A N 1
ATOM 1451 C CA . TYR A 1 198 ? 9.168 0.057 21.868 1.00 96.75 198 TYR A CA 1
ATOM 1452 C C . TYR A 1 198 ? 8.229 -1.026 21.338 1.00 96.75 198 TYR A C 1
ATOM 1454 O O . TYR A 1 198 ? 7.157 -1.231 21.908 1.00 96.75 198 TYR A O 1
ATOM 1462 N N . LYS A 1 199 ? 8.647 -1.805 20.328 1.00 95.44 199 LYS A N 1
ATOM 1463 C CA . LYS A 1 199 ? 7.868 -2.968 19.876 1.00 95.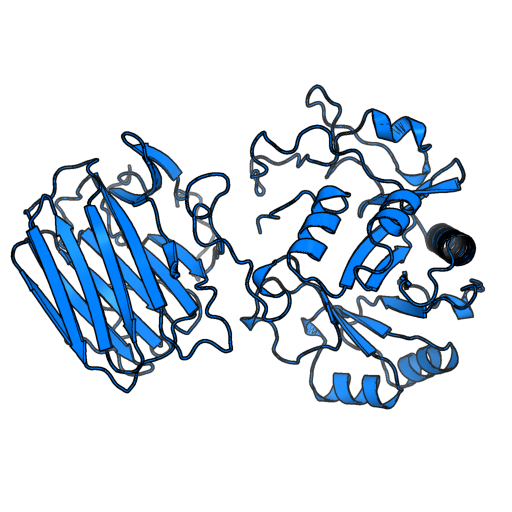44 199 LYS A CA 1
ATOM 1464 C C . LYS A 1 199 ? 7.610 -3.944 21.029 1.00 95.44 199 LYS A C 1
ATOM 1466 O O . LYS A 1 199 ? 6.488 -4.418 21.194 1.00 95.44 199 LYS A O 1
ATOM 1471 N N . ALA A 1 200 ? 8.627 -4.228 21.845 1.00 96.38 200 ALA A N 1
ATOM 1472 C CA . ALA A 1 200 ? 8.486 -5.104 23.006 1.00 96.38 200 ALA A CA 1
ATOM 1473 C C . ALA A 1 200 ? 7.526 -4.526 24.060 1.00 96.38 200 ALA A C 1
ATOM 1475 O O . ALA A 1 200 ? 6.714 -5.270 24.608 1.00 96.38 200 ALA A O 1
ATOM 1476 N N . LEU A 1 201 ? 7.570 -3.211 24.303 1.00 97.50 201 LEU A N 1
ATOM 1477 C CA . LEU A 1 201 ? 6.646 -2.524 25.207 1.00 97.50 201 LEU A CA 1
ATOM 1478 C C . LEU A 1 201 ? 5.188 -2.655 24.742 1.00 97.50 201 LEU A C 1
ATOM 1480 O O . LEU A 1 201 ? 4.331 -3.042 25.537 1.00 97.50 201 LEU A O 1
ATOM 1484 N N . VAL A 1 202 ? 4.907 -2.366 23.468 1.00 97.62 202 VAL A N 1
ATOM 1485 C CA . VAL A 1 202 ? 3.549 -2.441 22.900 1.00 97.62 202 VAL A CA 1
ATOM 1486 C C . VAL A 1 202 ? 3.034 -3.884 22.910 1.00 97.62 202 VAL A C 1
ATOM 1488 O O . VAL A 1 202 ? 1.937 -4.148 23.410 1.00 97.62 202 VAL A O 1
ATOM 1491 N N . ASN A 1 203 ? 3.863 -4.841 22.482 1.00 96.06 203 ASN A N 1
ATOM 1492 C CA . ASN A 1 203 ? 3.511 -6.262 22.502 1.00 96.06 203 ASN A CA 1
ATOM 1493 C C . ASN A 1 203 ? 3.298 -6.788 23.930 1.00 96.06 203 ASN A C 1
ATOM 1495 O O . ASN A 1 203 ? 2.420 -7.620 24.151 1.00 96.06 203 ASN A O 1
ATOM 1499 N N . GLY A 1 204 ? 4.040 -6.273 24.916 1.00 97.38 204 GLY A N 1
ATOM 1500 C CA . GLY A 1 204 ? 3.848 -6.581 26.337 1.00 97.38 204 GLY A CA 1
ATOM 1501 C C . GLY A 1 204 ? 2.479 -6.154 26.884 1.00 97.38 204 GLY A C 1
ATOM 1502 O O . GLY A 1 204 ? 2.024 -6.702 27.885 1.00 97.38 204 GLY A O 1
ATOM 1503 N N . LYS A 1 205 ? 1.790 -5.224 26.209 1.00 97.00 205 LYS A N 1
ATOM 1504 C CA . LYS A 1 205 ? 0.398 -4.830 26.493 1.00 97.00 205 LYS A CA 1
ATOM 1505 C C . LYS A 1 205 ? -0.632 -5.671 25.723 1.00 97.00 205 LYS A C 1
ATOM 1507 O O . LYS A 1 205 ? -1.831 -5.448 25.865 1.00 97.00 205 LYS A O 1
ATOM 1512 N N . GLY A 1 206 ? -0.193 -6.633 24.908 1.00 96.88 206 GLY A N 1
ATOM 1513 C CA . GLY A 1 206 ? -1.063 -7.431 24.037 1.00 96.88 206 GLY A CA 1
ATOM 1514 C C . GLY A 1 206 ? -1.593 -6.671 22.815 1.00 96.88 206 GLY A C 1
ATOM 1515 O O . GLY A 1 206 ? -2.515 -7.149 22.157 1.00 96.88 206 GLY A O 1
ATOM 1516 N N . ILE A 1 207 ? -1.021 -5.503 22.514 1.00 98.19 207 ILE A N 1
ATOM 1517 C CA . ILE A 1 207 ? -1.382 -4.662 21.369 1.00 98.19 207 ILE A CA 1
ATOM 1518 C C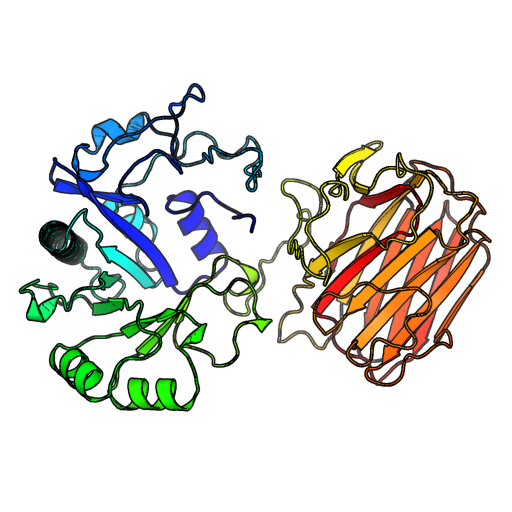 . ILE A 1 207 ? -0.420 -4.981 20.221 1.00 98.19 207 ILE A C 1
ATOM 1520 O O . ILE A 1 207 ? 0.772 -5.167 20.450 1.00 98.19 207 ILE A O 1
ATOM 1524 N N . LYS A 1 208 ? -0.925 -5.048 18.986 1.00 96.38 208 LYS A N 1
ATOM 1525 C CA . LYS A 1 208 ? -0.092 -5.240 17.787 1.00 96.38 208 LYS A CA 1
ATOM 1526 C C . LYS A 1 208 ? 0.458 -3.921 17.248 1.00 96.38 208 LYS A C 1
ATOM 1528 O O . LYS A 1 208 ? -0.116 -2.863 17.486 1.00 96.38 208 LYS A O 1
ATOM 1533 N N . VAL A 1 209 ? 1.503 -3.981 16.433 1.00 94.62 209 VAL A N 1
ATOM 1534 C CA . VAL A 1 209 ? 2.069 -2.816 15.741 1.00 94.62 209 VAL A CA 1
ATOM 1535 C C . VAL A 1 209 ? 1.920 -2.968 14.230 1.00 94.62 209 VAL A C 1
ATOM 1537 O O . VAL A 1 209 ? 2.430 -3.925 13.647 1.00 94.62 209 VAL A O 1
ATOM 1540 N N . ALA A 1 210 ? 1.270 -2.002 13.584 1.00 92.12 210 ALA A N 1
ATOM 1541 C CA . ALA A 1 210 ? 1.445 -1.732 12.162 1.00 92.12 210 ALA A CA 1
ATOM 1542 C C . ALA A 1 210 ? 2.300 -0.480 11.975 1.00 92.12 210 ALA A C 1
ATOM 1544 O O . ALA A 1 210 ? 2.129 0.502 12.697 1.00 92.12 210 ALA A O 1
ATOM 1545 N N . ALA A 1 211 ? 3.199 -0.504 10.996 1.00 89.06 211 ALA A N 1
ATOM 1546 C CA . ALA A 1 211 ? 4.031 0.652 10.687 1.00 89.06 211 ALA A CA 1
ATOM 1547 C C . ALA A 1 211 ? 3.956 1.030 9.206 1.00 89.06 211 ALA A C 1
ATOM 1549 O O . ALA A 1 211 ? 3.921 0.154 8.336 1.00 89.06 211 ALA A O 1
ATOM 1550 N N . TYR A 1 212 ? 3.931 2.337 8.947 1.00 81.25 212 TYR A N 1
ATOM 1551 C CA . TYR A 1 212 ? 3.813 2.943 7.624 1.00 81.25 212 TYR A CA 1
ATOM 1552 C C . TYR A 1 212 ? 4.842 4.073 7.427 1.00 81.25 212 TYR A C 1
ATOM 1554 O O . TYR A 1 212 ? 5.471 4.529 8.371 1.00 81.25 212 TYR A O 1
ATOM 1562 N N . THR A 1 213 ? 5.092 4.561 6.216 1.00 75.19 213 THR A N 1
ATOM 1563 C CA . THR A 1 213 ? 4.831 3.887 4.939 1.00 75.19 213 THR A CA 1
ATOM 1564 C C . THR A 1 213 ? 6.157 3.354 4.423 1.00 75.19 213 THR A C 1
ATOM 1566 O O . THR A 1 213 ? 7.077 4.126 4.132 1.00 75.19 213 THR A O 1
ATOM 1569 N N . TYR A 1 214 ? 6.291 2.032 4.334 1.00 66.44 214 TYR A N 1
ATOM 1570 C CA . TYR A 1 214 ? 7.500 1.424 3.787 1.00 66.44 214 TYR A CA 1
ATOM 1571 C C . TYR A 1 214 ? 7.480 1.515 2.265 1.00 66.44 214 TYR A C 1
ATOM 1573 O O . TYR A 1 214 ? 6.543 1.074 1.600 1.00 66.44 214 TYR A O 1
ATOM 1581 N N . ALA A 1 215 ? 8.529 2.121 1.722 1.00 64.50 215 ALA A N 1
ATOM 1582 C CA . ALA A 1 215 ? 8.746 2.222 0.290 1.00 64.50 215 ALA A CA 1
ATOM 1583 C C . ALA A 1 215 ? 9.532 1.028 -0.235 1.00 64.50 215 ALA A C 1
ATOM 1585 O O . ALA A 1 215 ? 9.405 0.670 -1.398 1.00 64.50 215 ALA A O 1
ATOM 1586 N N . ARG A 1 216 ? 10.419 0.480 0.602 1.00 57.78 216 ARG A N 1
ATOM 1587 C CA . ARG A 1 216 ? 11.384 -0.542 0.207 1.00 57.78 216 ARG A CA 1
ATOM 1588 C C . ARG A 1 216 ? 11.623 -1.546 1.337 1.00 57.78 216 ARG A C 1
ATOM 1590 O O . ARG A 1 216 ? 11.548 -1.158 2.505 1.00 57.78 216 ARG A O 1
ATOM 1597 N N . PRO A 1 217 ? 11.960 -2.808 1.018 1.00 56.53 217 PRO A N 1
ATOM 1598 C CA . PRO A 1 217 ? 12.263 -3.814 2.033 1.00 56.53 217 PRO A CA 1
ATOM 1599 C C . PRO A 1 217 ? 13.425 -3.443 2.971 1.00 56.53 217 PRO A C 1
ATOM 1601 O O . PRO A 1 217 ? 13.399 -3.815 4.139 1.00 56.53 217 PRO A O 1
ATOM 1604 N N . ASP A 1 218 ? 14.433 -2.700 2.496 1.00 59.72 218 ASP A N 1
ATOM 1605 C CA . ASP A 1 218 ? 15.612 -2.302 3.287 1.00 59.72 218 ASP A CA 1
ATOM 1606 C C . ASP A 1 218 ? 15.318 -1.222 4.339 1.00 59.72 218 ASP A C 1
ATOM 1608 O O . ASP A 1 218 ? 16.122 -0.997 5.239 1.00 59.72 218 ASP A O 1
ATOM 1612 N N . GLU A 1 219 ? 14.155 -0.574 4.262 1.00 63.81 219 GLU A N 1
ATOM 1613 C CA . GLU A 1 219 ? 13.705 0.384 5.274 1.00 63.81 219 GLU A CA 1
ATOM 1614 C C . GLU A 1 219 ? 13.188 -0.310 6.543 1.00 63.81 219 GLU A C 1
ATOM 1616 O O . GLU A 1 219 ? 13.019 0.340 7.576 1.00 63.81 219 GLU A O 1
ATOM 1621 N N . ILE A 1 220 ? 12.936 -1.623 6.486 1.00 69.06 220 ILE A N 1
ATOM 1622 C CA . ILE A 1 220 ? 12.464 -2.413 7.622 1.00 69.06 220 ILE A CA 1
ATOM 1623 C C . ILE A 1 220 ? 13.654 -2.747 8.527 1.00 69.06 220 ILE A C 1
ATOM 1625 O O . ILE A 1 220 ? 14.322 -3.764 8.361 1.00 69.06 220 ILE A O 1
ATOM 1629 N N . GLY A 1 221 ? 13.910 -1.883 9.512 1.00 74.19 221 GLY A N 1
ATOM 1630 C CA . GLY A 1 221 ? 14.875 -2.165 10.579 1.00 74.19 221 GLY A CA 1
ATOM 1631 C C . GLY A 1 221 ? 14.325 -3.164 11.600 1.00 74.19 221 GLY A C 1
ATOM 1632 O O . GLY A 1 221 ? 14.912 -4.216 11.845 1.00 74.19 221 GLY A O 1
ATOM 1633 N N . VAL A 1 222 ? 13.162 -2.847 12.176 1.00 81.88 222 VAL A N 1
ATOM 1634 C CA . VAL A 1 222 ? 12.416 -3.720 13.092 1.00 81.88 222 VAL A CA 1
ATOM 1635 C C . VAL A 1 222 ? 11.124 -4.133 12.406 1.00 81.88 222 VAL A C 1
ATOM 1637 O O . VAL A 1 222 ? 10.333 -3.283 12.009 1.00 81.88 222 VAL A O 1
ATOM 1640 N N . MET A 1 223 ? 10.907 -5.440 12.262 1.00 81.38 223 MET A N 1
ATOM 1641 C CA . MET A 1 223 ? 9.713 -5.970 11.605 1.00 81.38 223 MET A CA 1
ATOM 1642 C C . MET A 1 223 ? 8.468 -5.672 12.460 1.00 81.38 223 MET A C 1
ATOM 1644 O O . MET A 1 223 ? 8.437 -6.144 13.598 1.00 81.38 223 MET A O 1
ATOM 1648 N N . PRO A 1 224 ? 7.450 -4.931 11.984 1.00 87.62 224 PRO A N 1
ATOM 1649 C CA . PRO A 1 224 ? 6.159 -4.791 12.669 1.00 87.62 224 PRO A CA 1
ATOM 1650 C C . PRO A 1 224 ? 5.314 -6.074 12.536 1.00 87.62 224 PRO A C 1
ATOM 1652 O O . PRO A 1 224 ? 5.728 -7.036 11.892 1.00 87.62 224 PRO A O 1
ATOM 1655 N N . ASP A 1 225 ? 4.129 -6.116 13.148 1.00 87.38 225 ASP A N 1
ATOM 1656 C CA . ASP A 1 225 ? 3.174 -7.218 12.942 1.00 87.38 225 ASP A CA 1
ATOM 1657 C C . ASP A 1 225 ? 2.426 -7.083 11.607 1.00 87.38 225 ASP A C 1
ATOM 1659 O O . ASP A 1 225 ? 2.046 -8.088 11.007 1.00 87.38 225 ASP A O 1
ATOM 1663 N N . ILE A 1 226 ? 2.227 -5.846 11.133 1.00 85.88 226 ILE A N 1
ATOM 1664 C CA . ILE A 1 226 ? 1.762 -5.532 9.775 1.00 85.88 226 ILE A CA 1
ATOM 1665 C C . ILE A 1 226 ? 2.662 -4.449 9.175 1.00 85.88 226 ILE A C 1
ATOM 1667 O O . ILE A 1 226 ? 2.877 -3.393 9.769 1.00 85.88 226 ILE A O 1
ATOM 1671 N N . VAL A 1 227 ? 3.170 -4.702 7.972 1.00 83.00 227 VAL A N 1
ATOM 1672 C CA . VAL A 1 227 ? 3.904 -3.713 7.178 1.00 83.00 227 VAL A CA 1
ATOM 1673 C C . VAL A 1 227 ? 2.917 -3.035 6.236 1.00 83.00 227 VAL A C 1
ATOM 1675 O O . VAL A 1 227 ? 2.334 -3.700 5.382 1.00 83.00 227 VAL A O 1
ATOM 1678 N N . LEU A 1 228 ? 2.731 -1.725 6.382 1.00 80.75 228 LEU A N 1
ATOM 1679 C CA . LEU A 1 228 ? 1.959 -0.922 5.439 1.00 80.75 228 LEU A CA 1
ATOM 1680 C C . LEU A 1 228 ? 2.925 -0.308 4.427 1.00 80.75 228 LEU A C 1
ATOM 1682 O O . LEU A 1 228 ? 3.806 0.488 4.771 1.00 80.75 228 LEU A O 1
ATOM 1686 N N . ALA A 1 229 ? 2.787 -0.736 3.177 1.00 68.94 229 ALA A N 1
ATOM 1687 C CA . ALA A 1 229 ? 3.719 -0.434 2.109 1.00 68.94 229 ALA A CA 1
ATOM 1688 C C . ALA A 1 229 ? 3.002 0.082 0.865 1.00 68.94 229 ALA A C 1
ATOM 1690 O O . ALA A 1 229 ? 1.888 -0.320 0.546 1.00 68.94 229 ALA A O 1
ATOM 1691 N N . VAL A 1 230 ? 3.703 0.947 0.144 1.00 58.84 230 VAL A N 1
ATOM 1692 C CA . VAL A 1 230 ? 3.299 1.485 -1.167 1.00 58.84 230 VAL A CA 1
ATOM 1693 C C . VAL A 1 230 ? 3.951 0.734 -2.326 1.00 58.84 230 VAL A C 1
ATOM 1695 O O . VAL A 1 230 ? 3.610 0.972 -3.482 1.00 58.84 230 VAL A O 1
ATOM 1698 N N . ASP A 1 231 ? 4.873 -0.184 -2.021 1.00 52.16 231 ASP A N 1
ATOM 1699 C CA . ASP A 1 231 ? 5.549 -1.042 -2.988 1.00 52.16 231 ASP A CA 1
ATOM 1700 C C . ASP A 1 231 ? 5.119 -2.506 -2.801 1.00 52.16 231 ASP A C 1
ATOM 1702 O O . ASP A 1 231 ? 5.261 -3.100 -1.729 1.00 52.16 231 ASP A O 1
ATOM 1706 N N . THR A 1 232 ? 4.617 -3.100 -3.884 1.00 50.59 232 THR A N 1
ATOM 1707 C CA . THR A 1 232 ? 4.176 -4.500 -3.944 1.00 50.59 232 THR A CA 1
ATOM 1708 C C . THR A 1 232 ? 5.297 -5.517 -3.706 1.00 50.59 232 THR A C 1
ATOM 1710 O O . THR A 1 232 ? 5.011 -6.662 -3.382 1.00 50.59 232 THR A O 1
ATOM 1713 N N . THR A 1 233 ? 6.571 -5.132 -3.820 1.00 46.84 233 THR A N 1
ATOM 1714 C CA . THR A 1 233 ? 7.724 -6.011 -3.540 1.00 46.84 233 THR A CA 1
ATOM 1715 C C . THR A 1 233 ? 7.876 -6.356 -2.056 1.00 46.84 233 THR A C 1
ATOM 1717 O O . THR A 1 233 ? 8.550 -7.325 -1.716 1.00 46.84 233 THR A O 1
ATOM 1720 N N . ILE A 1 234 ? 7.221 -5.601 -1.168 1.00 51.97 234 ILE A N 1
ATOM 1721 C CA . ILE A 1 234 ? 7.180 -5.855 0.281 1.00 51.97 234 ILE A CA 1
ATOM 1722 C C . ILE A 1 234 ? 6.078 -6.869 0.643 1.00 51.97 234 ILE A C 1
ATOM 1724 O O . ILE A 1 234 ? 6.046 -7.402 1.755 1.00 51.97 234 ILE A O 1
ATOM 1728 N N . VAL A 1 235 ? 5.185 -7.188 -0.299 1.00 51.66 235 VAL A N 1
ATOM 1729 C CA . VAL A 1 235 ? 4.070 -8.110 -0.089 1.00 51.66 235 VAL A CA 1
ATOM 1730 C C . VAL A 1 235 ? 4.577 -9.559 -0.068 1.00 51.66 235 VAL A C 1
ATOM 1732 O O . VAL A 1 235 ? 4.704 -10.228 -1.085 1.00 51.66 235 VAL A O 1
ATOM 1735 N N . ALA A 1 236 ? 4.905 -10.009 1.144 1.00 44.78 236 ALA A N 1
ATOM 1736 C CA . ALA A 1 236 ? 4.967 -11.391 1.618 1.00 44.78 236 ALA A CA 1
ATOM 1737 C C . ALA A 1 236 ? 5.475 -12.458 0.630 1.00 44.78 236 ALA A C 1
ATOM 1739 O O . ALA A 1 236 ? 4.669 -13.254 0.165 1.00 44.78 236 ALA A O 1
ATOM 1740 N N . GLY A 1 237 ? 6.798 -12.543 0.411 1.00 40.44 237 GLY A N 1
ATOM 1741 C CA . GLY A 1 237 ? 7.570 -13.786 0.166 1.00 40.44 237 GLY A CA 1
ATOM 1742 C C . GLY A 1 237 ? 7.050 -14.816 -0.854 1.00 40.44 237 GLY A C 1
ATOM 1743 O O . GLY A 1 237 ? 7.530 -15.941 -0.887 1.00 40.44 237 GLY A O 1
ATOM 1744 N N . LYS A 1 238 ? 6.048 -14.487 -1.668 1.00 31.39 238 LYS A N 1
ATOM 1745 C CA . LYS A 1 238 ? 5.406 -15.363 -2.640 1.00 31.39 238 LYS A CA 1
ATOM 1746 C C . LYS A 1 238 ? 5.270 -14.593 -3.935 1.00 31.39 238 LYS A C 1
ATOM 1748 O O . LYS A 1 238 ? 4.472 -13.678 -4.092 1.00 31.39 238 LYS A O 1
ATOM 1753 N N . ARG A 1 239 ? 6.118 -15.023 -4.857 1.00 35.22 239 ARG A N 1
ATOM 1754 C CA . ARG A 1 239 ? 6.215 -14.674 -6.268 1.00 35.22 239 ARG A CA 1
ATOM 1755 C C . ARG A 1 239 ? 4.854 -14.373 -6.920 1.00 35.22 239 ARG A C 1
ATOM 1757 O O . ARG A 1 239 ? 3.977 -15.234 -6.962 1.00 35.22 239 ARG A O 1
ATOM 1764 N N . LEU A 1 240 ? 4.762 -13.231 -7.604 1.00 28.06 240 LEU A N 1
ATOM 1765 C CA . LEU A 1 240 ? 3.976 -13.140 -8.836 1.00 28.06 240 LEU A CA 1
ATOM 1766 C C . LEU A 1 240 ? 4.633 -14.064 -9.870 1.00 28.06 240 LEU A C 1
ATOM 1768 O O . LEU A 1 240 ? 5.699 -13.767 -10.416 1.00 28.06 240 LEU A O 1
ATOM 1772 N N . VAL A 1 241 ? 4.022 -15.218 -10.124 1.00 25.44 241 VAL A N 1
ATOM 1773 C CA . VAL A 1 241 ? 4.354 -16.054 -11.281 1.00 25.44 241 VAL A CA 1
ATOM 1774 C C . VAL A 1 241 ? 3.966 -15.273 -12.535 1.00 25.44 241 VAL A C 1
ATOM 1776 O O . VAL A 1 241 ? 2.787 -15.066 -12.801 1.00 25.44 241 VAL A O 1
ATOM 1779 N N . GLY A 1 242 ? 4.959 -14.821 -13.303 1.00 26.67 242 GLY A N 1
ATOM 1780 C CA . GLY A 1 242 ? 4.705 -14.100 -14.550 1.00 26.67 242 GLY A CA 1
ATOM 1781 C C . GLY A 1 242 ? 5.918 -13.423 -15.178 1.00 26.67 242 GLY A C 1
ATOM 1782 O O . GLY A 1 242 ? 5.809 -12.305 -15.673 1.00 26.67 242 GLY A O 1
ATOM 1783 N N . SER A 1 243 ? 7.074 -14.086 -15.191 1.00 28.05 243 SER A N 1
ATOM 1784 C CA . SER A 1 243 ? 8.301 -13.679 -15.890 1.00 28.05 243 SER A CA 1
ATOM 1785 C C . SER A 1 243 ? 8.173 -13.715 -17.426 1.00 28.05 243 SER A C 1
ATOM 1787 O O . SER A 1 243 ? 8.987 -14.333 -18.111 1.00 28.05 243 SER A O 1
ATOM 1789 N N . ARG A 1 244 ? 7.159 -13.054 -18.011 1.00 27.77 244 ARG A N 1
ATOM 1790 C CA . ARG A 1 244 ? 7.036 -12.968 -19.478 1.00 27.77 244 ARG A CA 1
ATOM 1791 C C . ARG A 1 244 ? 6.861 -11.601 -20.129 1.00 27.77 244 ARG A C 1
ATOM 1793 O O . ARG A 1 244 ? 7.045 -11.590 -21.335 1.00 27.77 244 ARG A O 1
ATOM 1800 N N . ASP A 1 245 ? 6.625 -10.470 -19.454 1.00 31.25 245 ASP A N 1
ATOM 1801 C CA . ASP A 1 245 ? 6.504 -9.205 -20.229 1.00 31.25 245 ASP A CA 1
ATOM 1802 C C . ASP A 1 245 ? 6.670 -7.854 -19.491 1.00 31.25 245 ASP A C 1
ATOM 1804 O O . ASP A 1 245 ? 6.454 -6.796 -20.087 1.00 31.25 245 ASP A O 1
ATOM 1808 N N . TYR A 1 246 ? 7.072 -7.819 -18.217 1.00 32.44 246 TYR A N 1
ATOM 1809 C CA . TYR A 1 246 ? 6.884 -6.588 -17.426 1.00 32.44 246 TYR A CA 1
ATOM 1810 C C . TYR A 1 246 ? 7.949 -5.499 -17.549 1.00 32.44 246 TYR A C 1
ATOM 1812 O O . TYR A 1 246 ? 7.682 -4.350 -17.220 1.00 32.44 246 TYR A O 1
ATOM 1820 N N . LEU A 1 247 ? 9.131 -5.808 -18.069 1.00 35.38 247 LEU A N 1
ATOM 1821 C CA . LEU A 1 247 ? 10.193 -4.806 -18.191 1.00 35.38 247 LEU A CA 1
ATOM 1822 C C . LEU A 1 247 ? 10.035 -3.891 -19.402 1.00 35.38 247 LEU A C 1
ATOM 1824 O O . LEU A 1 247 ? 10.748 -2.896 -19.484 1.00 35.38 247 LEU A O 1
ATOM 1828 N N . MET A 1 248 ? 9.108 -4.201 -20.322 1.00 31.41 248 MET A N 1
ATOM 1829 C CA . MET A 1 248 ? 8.936 -3.395 -21.532 1.00 31.41 248 MET A CA 1
ATOM 1830 C C . MET A 1 248 ? 7.532 -3.207 -22.091 1.00 31.41 248 MET A C 1
ATOM 1832 O O . MET A 1 248 ? 7.370 -2.347 -22.963 1.00 31.41 248 MET A O 1
ATOM 1836 N N . ARG A 1 249 ? 6.507 -3.952 -21.658 1.00 29.16 249 ARG A N 1
ATOM 1837 C CA . ARG A 1 249 ? 5.248 -3.938 -22.418 1.00 29.16 249 ARG A CA 1
ATOM 1838 C C . ARG A 1 249 ? 4.199 -2.929 -21.955 1.00 29.16 249 ARG A C 1
ATOM 1840 O O . ARG A 1 249 ? 3.464 -2.458 -22.821 1.00 29.16 249 ARG A O 1
ATOM 1847 N N . LYS A 1 250 ? 4.137 -2.519 -20.678 1.00 29.03 250 LYS A N 1
ATOM 1848 C CA . LYS A 1 250 ? 3.032 -1.635 -20.243 1.00 29.03 250 LYS A CA 1
ATOM 1849 C C . LYS A 1 250 ? 3.287 -0.591 -19.141 1.00 29.03 250 LYS A C 1
ATOM 1851 O O . LYS A 1 250 ? 2.522 0.357 -19.116 1.00 29.03 250 LYS A O 1
ATOM 1856 N N . TYR A 1 251 ? 4.356 -0.647 -18.339 1.00 29.91 251 TYR A N 1
ATOM 1857 C CA . TYR A 1 251 ? 4.684 0.390 -17.331 1.00 29.91 251 TYR A CA 1
ATOM 1858 C C . TYR A 1 251 ? 6.208 0.548 -17.153 1.00 29.91 251 TYR A C 1
ATOM 1860 O O . TYR A 1 251 ? 6.936 -0.393 -17.486 1.00 29.91 251 TYR A O 1
ATOM 1868 N N . PRO A 1 252 ? 6.719 1.713 -16.696 1.00 30.92 252 PRO A N 1
ATOM 1869 C CA . PRO A 1 252 ? 8.139 1.908 -16.409 1.00 30.92 252 PRO A CA 1
ATOM 1870 C C . PRO A 1 252 ? 8.542 1.077 -15.184 1.00 30.92 252 PRO A C 1
ATOM 1872 O O . PRO A 1 252 ? 7.737 0.823 -14.295 1.00 30.92 252 PRO A O 1
ATOM 1875 N N . GLY A 1 253 ? 9.781 0.589 -15.185 1.00 28.61 253 GLY A N 1
ATOM 1876 C CA . GLY A 1 253 ? 10.267 -0.420 -14.244 1.00 28.61 253 GLY A CA 1
ATOM 1877 C C . GLY A 1 253 ? 10.339 0.002 -12.763 1.00 28.61 253 GLY A C 1
ATOM 1878 O O . GLY A 1 253 ? 10.189 1.175 -12.424 1.00 28.61 253 GLY A O 1
ATOM 1879 N N . PRO A 1 254 ? 10.610 -0.962 -11.865 1.00 29.41 254 PRO A N 1
ATOM 1880 C CA . PRO A 1 254 ? 10.706 -0.732 -10.425 1.00 29.41 254 PRO A CA 1
ATOM 1881 C C . PRO A 1 254 ? 11.959 0.074 -10.056 1.00 29.41 254 PRO A C 1
ATOM 1883 O O . PRO A 1 254 ? 13.047 -0.221 -10.544 1.00 29.41 254 PRO A O 1
ATOM 1886 N N . GLY A 1 255 ? 11.820 1.020 -9.119 1.00 36.59 255 GLY A N 1
ATOM 1887 C CA . GLY A 1 255 ? 12.950 1.569 -8.360 1.00 36.59 255 GLY A CA 1
ATOM 1888 C C . GLY A 1 255 ? 13.637 2.807 -8.944 1.00 36.59 255 GLY A C 1
ATOM 1889 O O . GLY A 1 255 ? 14.852 2.827 -9.123 1.00 36.59 255 GLY A O 1
ATOM 1890 N N . TYR A 1 256 ? 12.904 3.905 -9.146 1.00 34.25 256 TYR A N 1
ATOM 1891 C CA . TYR A 1 256 ? 13.547 5.222 -9.199 1.00 34.25 256 TYR A CA 1
ATOM 1892 C C . TYR A 1 256 ? 14.065 5.611 -7.807 1.00 34.25 256 TYR A C 1
ATOM 1894 O O . TYR A 1 256 ? 13.309 6.104 -6.971 1.00 34.25 256 TYR A O 1
ATOM 1902 N N . THR A 1 257 ? 15.370 5.481 -7.570 1.00 33.06 257 THR A N 1
ATOM 1903 C CA . THR A 1 257 ? 16.043 6.292 -6.548 1.00 33.06 257 THR A CA 1
ATOM 1904 C C . THR A 1 257 ? 16.650 7.519 -7.219 1.00 33.06 257 THR A C 1
ATOM 1906 O O . THR A 1 257 ? 17.702 7.448 -7.854 1.00 33.06 257 THR A O 1
ATOM 1909 N N . ARG A 1 258 ? 16.019 8.682 -7.050 1.00 31.61 258 ARG A N 1
ATOM 1910 C CA . ARG A 1 258 ? 16.760 9.944 -7.078 1.00 31.61 258 ARG A CA 1
ATOM 1911 C C . ARG A 1 258 ? 17.478 10.037 -5.742 1.00 31.61 258 ARG A C 1
ATOM 1913 O O . ARG A 1 258 ? 16.883 10.627 -4.868 1.00 31.61 258 ARG A O 1
ATOM 1920 N N . GLU A 1 259 ? 18.692 9.510 -5.567 1.00 29.69 259 GLU A N 1
ATOM 1921 C CA . GLU A 1 259 ? 19.579 10.010 -4.500 1.00 29.69 259 GLU A CA 1
ATOM 1922 C C . GLU A 1 259 ? 21.067 9.826 -4.805 1.00 29.69 259 GLU A C 1
ATOM 1924 O O . GLU A 1 259 ? 21.506 8.759 -5.224 1.00 29.69 259 GLU A O 1
ATOM 1929 N N . GLY A 1 260 ? 21.835 10.894 -4.549 1.00 26.64 260 GLY A N 1
ATOM 1930 C CA . GLY A 1 260 ? 23.296 10.868 -4.559 1.00 26.64 260 GLY A CA 1
ATOM 1931 C C . GLY A 1 260 ? 23.984 12.123 -5.097 1.00 26.64 260 GLY A C 1
ATOM 1932 O O . GLY A 1 260 ? 24.906 11.983 -5.887 1.00 26.64 260 GLY A O 1
ATOM 1933 N N . PHE A 1 261 ? 23.590 13.341 -4.706 1.00 29.48 261 PHE A N 1
ATOM 1934 C CA . PHE A 1 261 ? 24.506 14.489 -4.796 1.00 29.48 261 PHE A CA 1
ATOM 1935 C C . PHE A 1 261 ? 24.414 15.318 -3.518 1.00 29.48 261 PHE A C 1
ATOM 1937 O O . PHE A 1 261 ? 23.398 15.956 -3.262 1.00 29.48 261 PHE A O 1
ATOM 1944 N N . GLY A 1 262 ? 25.499 15.346 -2.741 1.00 23.28 262 GLY A N 1
ATOM 1945 C CA . GLY A 1 262 ? 25.765 16.380 -1.736 1.00 23.28 262 GLY A CA 1
ATOM 1946 C C . GLY A 1 262 ? 26.048 17.734 -2.395 1.00 23.28 262 GLY A C 1
ATOM 1947 O O . GLY A 1 262 ? 27.094 18.333 -2.185 1.00 23.28 262 GLY A O 1
ATOM 1948 N N . GLY A 1 263 ? 25.140 18.192 -3.250 1.00 23.08 263 GLY A N 1
ATOM 1949 C CA . GLY A 1 263 ? 25.230 19.446 -3.976 1.00 23.08 263 GLY A CA 1
ATOM 1950 C C . GLY A 1 263 ? 23.847 19.826 -4.485 1.00 23.08 263 GLY A C 1
ATOM 1951 O O . GLY A 1 263 ? 23.131 18.975 -5.007 1.00 23.08 263 GLY A O 1
ATOM 1952 N N . SER A 1 264 ? 23.493 21.094 -4.272 1.00 22.42 264 SER A N 1
ATOM 1953 C CA . SER A 1 264 ? 22.246 21.777 -4.643 1.00 22.42 264 SER A CA 1
ATOM 1954 C C . SER A 1 264 ? 21.537 21.218 -5.896 1.00 22.42 264 SER A C 1
ATOM 1956 O O . SER A 1 264 ? 22.212 20.841 -6.860 1.00 22.42 264 SER A O 1
ATOM 1958 N N . PRO A 1 265 ? 20.186 21.191 -5.926 1.00 26.08 265 PRO A N 1
ATOM 1959 C CA . PRO A 1 265 ? 19.398 20.748 -7.073 1.00 26.08 265 PRO A CA 1
ATOM 1960 C C . PRO A 1 265 ? 19.671 21.632 -8.298 1.00 26.08 265 PRO A C 1
ATOM 1962 O O . PRO A 1 265 ? 18.974 22.612 -8.542 1.00 26.08 265 PRO A O 1
ATOM 1965 N N . SER A 1 266 ? 20.679 21.291 -9.100 1.00 25.70 266 SER A N 1
ATOM 1966 C CA . SER A 1 266 ? 20.856 21.923 -10.401 1.00 25.70 266 SER A CA 1
ATOM 1967 C C . SER A 1 266 ? 19.879 21.304 -11.402 1.00 25.70 266 SER A C 1
ATOM 1969 O O . SER A 1 266 ? 19.812 20.090 -11.609 1.00 25.70 266 SER A O 1
ATOM 1971 N N . THR A 1 267 ? 19.105 22.178 -12.028 1.00 29.00 267 THR A N 1
ATOM 1972 C CA . THR A 1 267 ? 18.038 21.972 -13.016 1.00 29.00 267 THR A CA 1
ATOM 1973 C C . THR A 1 267 ? 18.502 21.379 -14.360 1.00 29.00 267 THR A C 1
ATOM 1975 O O . THR A 1 267 ? 17.783 21.462 -15.349 1.00 29.00 267 THR A O 1
ATOM 1978 N N . SER A 1 268 ? 19.689 20.763 -14.439 1.00 32.88 268 SER A N 1
ATOM 1979 C CA . SER A 1 268 ? 20.342 20.403 -15.712 1.00 32.88 268 SER A CA 1
ATOM 1980 C C . SER A 1 268 ? 20.515 18.899 -15.978 1.00 32.88 268 SER A C 1
ATOM 1982 O O . SER A 1 268 ? 21.154 18.506 -16.956 1.00 32.88 268 SER A O 1
ATOM 1984 N N . ARG A 1 269 ? 19.950 18.012 -15.148 1.00 48.09 269 ARG A N 1
ATOM 1985 C CA . ARG A 1 269 ? 20.145 16.554 -15.277 1.00 48.09 269 ARG A CA 1
ATOM 1986 C C . ARG A 1 269 ? 18.930 15.878 -15.920 1.00 48.09 269 ARG A C 1
ATOM 1988 O O . ARG A 1 269 ? 17.952 15.592 -15.244 1.00 48.09 269 ARG A O 1
ATOM 1995 N N . ALA A 1 270 ? 18.996 15.607 -17.227 1.00 47.41 270 ALA A N 1
ATOM 1996 C CA . ALA A 1 270 ? 17.884 14.987 -17.960 1.00 47.41 270 ALA A CA 1
ATOM 1997 C C . ALA A 1 270 ? 17.577 13.543 -17.492 1.00 47.41 270 ALA A C 1
ATOM 1999 O O . ALA A 1 270 ? 18.476 12.690 -17.449 1.00 47.41 270 ALA A O 1
ATOM 2000 N N . ALA A 1 271 ? 16.302 13.281 -17.191 1.00 52.00 271 ALA A N 1
ATOM 2001 C CA . ALA A 1 271 ? 15.743 11.960 -16.893 1.00 52.00 271 ALA A CA 1
ATOM 2002 C C . ALA A 1 271 ? 15.986 10.959 -18.047 1.00 52.00 271 ALA A C 1
ATOM 2004 O O . ALA A 1 271 ? 16.198 11.392 -19.188 1.00 52.00 271 ALA A O 1
ATOM 2005 N N . PRO A 1 272 ? 16.014 9.635 -17.787 1.00 55.56 272 PRO A N 1
ATOM 2006 C CA . PRO A 1 272 ? 15.987 8.670 -18.873 1.00 55.56 272 PRO A CA 1
ATOM 2007 C C . PRO A 1 272 ? 14.660 8.802 -19.622 1.00 55.56 272 PRO A C 1
ATOM 2009 O O . PRO A 1 272 ? 13.627 9.156 -19.060 1.00 55.56 272 PRO A O 1
ATOM 2012 N N . VAL A 1 273 ? 14.706 8.529 -20.915 1.00 58.91 273 VAL A N 1
ATOM 2013 C CA . VAL A 1 273 ? 13.566 8.574 -21.821 1.00 58.91 273 VAL A CA 1
ATOM 2014 C C . VAL A 1 273 ? 13.249 7.167 -22.299 1.00 58.91 273 VAL A C 1
ATOM 2016 O O . VAL A 1 273 ? 14.135 6.315 -22.413 1.00 58.91 273 VAL A O 1
ATOM 2019 N N . ILE A 1 274 ? 11.984 6.947 -22.631 1.00 59.88 274 ILE A N 1
ATOM 2020 C CA . ILE A 1 274 ? 11.538 5.744 -23.326 1.00 59.88 274 ILE A CA 1
ATOM 2021 C C . ILE A 1 274 ? 11.446 6.073 -24.815 1.00 59.88 274 ILE A C 1
ATOM 2023 O O . ILE A 1 274 ? 10.909 7.114 -25.194 1.00 59.88 274 ILE A O 1
ATOM 2027 N N . ARG A 1 275 ? 11.973 5.197 -25.669 1.00 62.94 275 ARG A N 1
ATOM 2028 C CA . ARG A 1 275 ? 11.851 5.297 -27.129 1.00 62.94 275 ARG A CA 1
ATOM 2029 C C . ARG A 1 275 ? 11.474 3.952 -27.718 1.00 62.94 275 ARG A C 1
ATOM 2031 O O . ARG A 1 275 ? 11.829 2.907 -27.181 1.00 62.94 275 ARG A O 1
ATOM 2038 N N . THR A 1 276 ? 10.794 3.994 -28.852 1.00 70.19 276 THR A N 1
ATOM 2039 C CA . THR A 1 276 ? 10.633 2.823 -29.708 1.00 70.19 276 THR A CA 1
ATOM 2040 C C . THR A 1 276 ? 11.799 2.792 -30.689 1.00 70.19 276 THR A C 1
ATOM 2042 O O . THR A 1 276 ? 12.005 3.755 -31.426 1.00 70.19 276 THR A O 1
ATOM 2045 N N . ILE A 1 277 ? 12.581 1.714 -30.672 1.00 66.12 277 ILE A N 1
ATOM 2046 C CA . ILE A 1 277 ? 13.694 1.477 -31.597 1.00 66.12 277 ILE A CA 1
ATOM 2047 C C . ILE A 1 277 ? 13.412 0.162 -32.322 1.00 66.12 277 ILE A C 1
ATOM 2049 O O . ILE A 1 277 ? 13.371 -0.907 -31.708 1.00 66.12 277 ILE A O 1
ATOM 2053 N N . GLY A 1 278 ? 13.154 0.244 -33.629 1.00 76.38 278 GLY A N 1
ATOM 2054 C CA . GLY A 1 278 ? 12.612 -0.882 -34.387 1.00 76.38 278 GLY A CA 1
ATOM 2055 C C . GLY A 1 278 ? 11.268 -1.336 -33.805 1.00 76.38 278 GLY A C 1
ATOM 2056 O O . GLY A 1 278 ? 10.350 -0.536 -33.657 1.00 76.38 278 GLY A O 1
ATOM 2057 N N . ASN A 1 279 ? 11.165 -2.614 -33.439 1.00 70.00 279 ASN A N 1
ATOM 2058 C CA . ASN A 1 279 ? 9.990 -3.213 -32.794 1.00 70.00 279 ASN A CA 1
ATOM 2059 C C . ASN A 1 279 ? 10.103 -3.315 -31.259 1.00 70.00 279 ASN A C 1
ATOM 2061 O O . ASN A 1 279 ? 9.295 -3.995 -30.628 1.00 70.00 279 ASN A O 1
ATOM 2065 N N . ARG A 1 280 ? 11.114 -2.683 -30.652 1.00 64.31 280 ARG A N 1
ATOM 2066 C CA . ARG A 1 280 ? 11.381 -2.749 -29.211 1.00 64.31 280 ARG A CA 1
ATOM 2067 C C . ARG A 1 280 ? 11.057 -1.419 -28.549 1.00 64.31 280 ARG A C 1
ATOM 2069 O O . ARG A 1 280 ? 11.438 -0.364 -29.053 1.00 64.31 280 ARG A O 1
ATOM 2076 N N . ARG A 1 281 ? 10.422 -1.468 -27.379 1.00 62.25 281 ARG A N 1
ATOM 2077 C CA . ARG A 1 281 ? 10.460 -0.348 -26.432 1.00 62.25 281 ARG A CA 1
ATOM 2078 C C . ARG A 1 281 ? 11.790 -0.422 -25.688 1.00 62.25 281 ARG A C 1
ATOM 2080 O O . ARG A 1 281 ? 12.226 -1.512 -25.332 1.00 62.25 281 ARG A O 1
ATOM 2087 N N . ALA A 1 282 ? 12.447 0.721 -25.538 1.00 66.62 282 ALA A N 1
ATOM 2088 C CA . ALA A 1 282 ? 13.775 0.875 -24.961 1.00 66.62 282 ALA A CA 1
ATOM 2089 C C . ALA A 1 282 ? 13.755 2.001 -23.919 1.00 66.62 282 ALA A C 1
ATOM 2091 O O . ALA A 1 282 ? 13.158 3.047 -24.177 1.00 66.62 282 ALA A O 1
ATOM 2092 N N . ILE A 1 283 ? 14.415 1.819 -22.774 1.00 68.50 283 ILE A N 1
ATOM 2093 C CA . ILE A 1 283 ? 14.597 2.851 -21.740 1.00 68.50 283 ILE A CA 1
ATOM 2094 C C . ILE A 1 283 ? 16.077 3.185 -21.607 1.00 68.50 283 ILE A C 1
ATOM 2096 O O . ILE A 1 283 ? 16.927 2.299 -21.618 1.00 68.50 283 ILE A O 1
ATOM 2100 N N . GLY A 1 284 ? 16.405 4.462 -21.480 1.00 68.50 284 GLY A N 1
ATOM 2101 C CA . GLY A 1 284 ? 17.777 4.881 -21.233 1.00 68.50 284 GLY A CA 1
ATOM 2102 C C . GLY A 1 284 ? 17.955 6.356 -21.507 1.00 68.50 284 GLY A C 1
ATOM 2103 O O . GLY A 1 284 ? 17.019 7.133 -21.372 1.00 68.50 284 GLY A 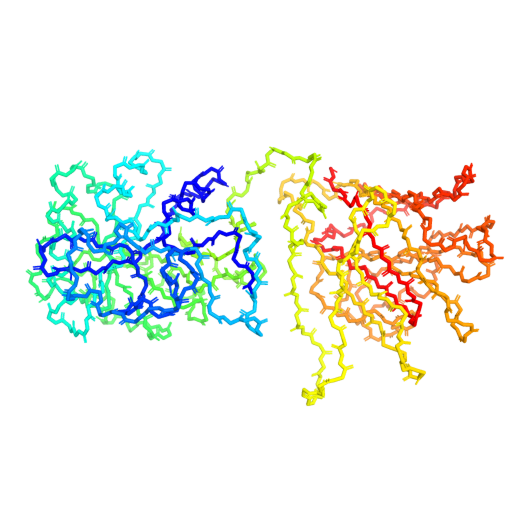O 1
ATOM 2104 N N . TRP A 1 285 ? 19.143 6.772 -21.914 1.00 69.75 285 TRP A N 1
ATOM 2105 C CA . TRP A 1 285 ? 19.414 8.179 -22.179 1.00 69.75 285 TRP A CA 1
ATOM 2106 C C . TRP A 1 285 ? 19.861 8.386 -23.617 1.00 69.75 285 TRP A C 1
ATOM 2108 O O . TRP A 1 285 ? 20.764 7.683 -24.080 1.00 69.75 285 TRP A O 1
ATOM 2118 N N . PRO A 1 286 ? 19.314 9.403 -24.298 1.00 63.94 286 PRO A N 1
ATOM 2119 C CA . PRO A 1 286 ? 19.852 9.828 -25.575 1.00 63.94 286 PRO A CA 1
ATOM 2120 C C . PRO A 1 286 ? 21.247 10.442 -25.368 1.00 63.94 286 PRO A C 1
ATOM 2122 O O . PRO A 1 286 ? 21.666 10.712 -24.233 1.00 63.94 286 PRO A O 1
ATOM 2125 N N . ALA A 1 287 ? 21.957 10.680 -26.473 1.00 61.88 287 ALA A N 1
ATOM 2126 C CA . ALA A 1 287 ? 23.213 11.430 -26.465 1.00 61.88 287 ALA A CA 1
ATOM 2127 C C . ALA A 1 287 ? 23.054 12.725 -25.649 1.00 61.88 287 ALA A C 1
ATOM 2129 O O . ALA A 1 287 ? 22.025 13.399 -25.748 1.00 61.88 287 ALA A O 1
ATOM 2130 N N . ALA A 1 288 ? 24.038 13.066 -24.815 1.00 54.34 288 ALA A N 1
ATOM 2131 C CA . ALA A 1 288 ? 23.987 14.330 -24.091 1.00 54.34 288 ALA A CA 1
ATOM 2132 C C . ALA A 1 288 ? 24.061 15.496 -25.093 1.00 54.34 288 ALA A C 1
ATOM 2134 O O . ALA A 1 288 ? 24.964 15.533 -25.920 1.00 54.34 288 ALA A O 1
ATOM 2135 N N . ALA A 1 289 ? 23.143 16.462 -24.997 1.00 42.72 289 ALA A N 1
ATOM 2136 C CA . ALA A 1 289 ? 23.227 17.718 -25.752 1.00 42.72 289 ALA A CA 1
ATOM 2137 C C . ALA A 1 289 ? 24.359 18.640 -25.253 1.00 42.72 289 ALA A C 1
ATOM 2139 O O . ALA A 1 289 ? 24.643 19.660 -25.869 1.00 42.72 289 ALA A O 1
ATOM 2140 N N . THR A 1 290 ? 25.010 18.299 -24.139 1.00 44.00 290 THR A N 1
ATOM 2141 C CA . THR A 1 290 ? 26.075 19.101 -23.538 1.00 44.00 290 THR A CA 1
ATOM 2142 C C . THR A 1 290 ? 27.356 18.289 -23.444 1.00 44.00 290 THR A C 1
ATOM 2144 O O . THR A 1 290 ? 27.483 17.383 -22.617 1.00 44.00 290 THR A O 1
ATOM 2147 N N . THR A 1 291 ? 28.297 18.652 -24.309 1.00 41.94 291 THR A N 1
ATOM 2148 C CA . THR A 1 291 ? 29.737 18.443 -24.165 1.00 41.94 291 THR A CA 1
ATOM 2149 C C . THR A 1 291 ? 30.188 18.746 -22.737 1.00 41.94 291 THR A C 1
ATOM 2151 O O . THR A 1 291 ? 29.946 19.842 -22.236 1.00 41.94 291 THR A O 1
ATOM 2154 N N . GLY A 1 292 ? 30.871 17.793 -22.103 1.00 42.56 292 GLY A N 1
ATOM 2155 C CA . GLY A 1 292 ? 31.584 18.012 -20.844 1.00 42.56 292 GLY A CA 1
ATOM 2156 C C . GLY A 1 292 ? 30.820 17.566 -19.599 1.00 42.56 292 GLY A C 1
ATOM 2157 O O . GLY A 1 292 ? 30.054 18.319 -19.006 1.00 42.56 292 GLY A O 1
ATOM 2158 N N . GLY A 1 293 ? 31.089 16.341 -19.148 1.00 43.72 293 GLY A N 1
ATOM 2159 C CA . GLY A 1 293 ? 30.728 15.912 -17.800 1.00 43.72 293 GLY A CA 1
ATOM 2160 C C . GLY A 1 293 ? 30.700 14.399 -17.646 1.00 43.72 293 GLY A C 1
ATOM 2161 O O . GLY A 1 293 ? 29.770 13.745 -18.113 1.00 43.72 293 GLY A O 1
ATOM 2162 N N . ALA A 1 294 ? 31.687 13.868 -16.923 1.00 43.53 294 ALA A N 1
ATOM 2163 C CA . ALA A 1 294 ? 31.873 12.476 -16.505 1.00 43.53 294 ALA A CA 1
ATOM 2164 C C . ALA A 1 294 ? 30.767 11.950 -15.558 1.00 43.53 294 ALA A C 1
ATOM 2166 O O . ALA A 1 294 ? 31.044 11.369 -14.511 1.00 43.53 294 ALA A O 1
ATOM 2167 N N . THR A 1 295 ? 29.498 12.191 -15.880 1.00 46.16 295 THR A N 1
ATOM 2168 C CA . THR A 1 295 ? 28.371 11.790 -15.036 1.00 46.16 295 THR A CA 1
ATOM 2169 C C . THR A 1 295 ? 27.863 10.419 -15.467 1.00 46.16 295 THR A C 1
ATOM 2171 O O . THR A 1 295 ? 27.243 10.281 -16.523 1.00 46.16 295 THR A O 1
ATOM 2174 N N . SER A 1 296 ? 28.137 9.403 -14.644 1.00 49.69 296 SER A N 1
ATOM 2175 C CA . SER A 1 296 ? 27.453 8.111 -14.724 1.00 49.69 296 SER A CA 1
ATOM 2176 C C . SER A 1 296 ? 25.951 8.350 -14.538 1.00 49.69 296 SER A C 1
ATOM 2178 O O . SER A 1 296 ? 25.542 8.994 -13.568 1.00 49.69 296 SER A O 1
ATOM 2180 N N . ARG A 1 297 ? 25.124 7.903 -15.490 1.00 53.47 297 ARG A N 1
ATOM 2181 C CA . ARG A 1 297 ? 23.656 7.921 -15.348 1.00 53.47 297 ARG A CA 1
ATOM 2182 C C . ARG A 1 297 ? 23.150 6.501 -15.195 1.00 53.47 297 ARG A C 1
ATOM 2184 O O . ARG A 1 297 ? 23.513 5.671 -16.024 1.00 53.47 297 ARG A O 1
ATOM 2191 N N . THR A 1 298 ? 22.324 6.272 -14.175 1.00 52.00 298 THR A N 1
ATOM 2192 C CA . THR A 1 298 ? 21.953 4.931 -13.724 1.00 52.00 298 THR A CA 1
ATOM 2193 C C . THR A 1 298 ? 20.453 4.672 -13.806 1.00 52.00 298 THR A C 1
ATOM 2195 O O . THR A 1 298 ? 19.683 5.437 -13.226 1.00 52.00 298 THR A O 1
ATOM 2198 N N . VAL A 1 299 ? 20.032 3.585 -14.465 1.00 52.22 299 VAL A N 1
ATOM 2199 C CA . VAL A 1 299 ? 18.722 2.954 -14.193 1.00 52.22 299 VAL A CA 1
ATOM 2200 C C . VAL A 1 299 ? 18.936 1.862 -13.154 1.00 52.22 299 VAL A C 1
ATOM 2202 O O . VAL A 1 299 ? 19.837 1.042 -13.322 1.00 52.22 299 VAL A O 1
ATOM 2205 N N . ILE A 1 300 ? 18.134 1.864 -12.090 1.00 52.84 300 ILE A N 1
ATOM 2206 C CA . ILE A 1 300 ? 18.161 0.824 -11.061 1.00 52.84 300 ILE A CA 1
ATOM 2207 C C . ILE A 1 300 ? 16.908 -0.026 -11.204 1.00 52.84 300 ILE A C 1
ATOM 2209 O O . ILE A 1 300 ? 15.827 0.506 -11.430 1.00 52.84 300 ILE A O 1
ATOM 2213 N N . CYS A 1 301 ? 17.062 -1.339 -11.096 1.00 51.94 301 CYS A N 1
ATOM 2214 C CA . CYS A 1 301 ? 15.951 -2.274 -11.021 1.00 51.94 301 CYS A CA 1
ATOM 2215 C C . CYS A 1 301 ? 16.190 -3.210 -9.843 1.00 51.94 301 CYS A C 1
ATOM 2217 O O . CYS A 1 301 ? 17.252 -3.822 -9.754 1.00 51.94 301 CYS A O 1
ATOM 2219 N N . CYS A 1 302 ? 15.216 -3.352 -8.949 1.00 49.91 302 CYS A N 1
ATOM 2220 C CA . CYS A 1 302 ? 15.281 -4.392 -7.930 1.00 49.91 302 CYS A CA 1
ATOM 2221 C C . CYS A 1 302 ? 15.204 -5.759 -8.621 1.00 49.91 302 CYS A C 1
ATOM 2223 O O . CYS A 1 302 ? 14.264 -6.037 -9.370 1.00 49.91 302 CYS A O 1
ATOM 2225 N N . LEU A 1 303 ? 16.191 -6.613 -8.368 1.00 51.38 303 LEU A N 1
ATOM 2226 C CA . LEU A 1 303 ? 16.022 -8.040 -8.562 1.00 51.38 303 LEU A CA 1
ATOM 2227 C C . LEU A 1 303 ? 15.084 -8.488 -7.456 1.00 51.38 303 LEU A C 1
ATOM 2229 O O . LEU A 1 303 ? 15.441 -8.425 -6.281 1.00 51.38 303 LEU A O 1
ATOM 2233 N N . ASN A 1 304 ? 13.887 -8.934 -7.831 1.00 46.75 304 ASN A N 1
ATOM 2234 C CA . ASN A 1 304 ? 13.029 -9.708 -6.942 1.00 46.75 304 ASN A CA 1
ATOM 2235 C C . ASN A 1 304 ? 13.701 -11.069 -6.700 1.00 46.75 304 ASN A C 1
ATOM 2237 O O . ASN A 1 304 ? 13.240 -12.100 -7.187 1.00 46.75 304 ASN A O 1
ATOM 2241 N N . ALA A 1 305 ? 14.841 -11.057 -6.012 1.00 38.59 305 ALA A N 1
ATOM 2242 C CA . ALA A 1 305 ? 15.405 -12.233 -5.398 1.00 38.59 305 ALA A CA 1
ATOM 2243 C C . ALA A 1 305 ? 14.435 -12.597 -4.279 1.00 38.59 305 ALA A C 1
ATOM 2245 O O . ALA A 1 305 ? 14.313 -11.881 -3.283 1.00 38.59 305 ALA A O 1
ATOM 2246 N N . ASP A 1 306 ? 13.683 -13.666 -4.520 1.00 39.47 306 ASP A N 1
ATOM 2247 C CA . ASP A 1 306 ? 12.993 -14.406 -3.478 1.00 39.47 306 ASP A CA 1
ATOM 2248 C C . ASP A 1 306 ? 13.962 -14.542 -2.284 1.00 39.47 306 ASP A C 1
ATOM 2250 O O . ASP A 1 306 ? 15.107 -14.954 -2.504 1.00 39.47 306 ASP A O 1
ATOM 2254 N N . PRO A 1 307 ? 13.587 -14.131 -1.057 1.00 40.81 307 PRO A N 1
ATOM 2255 C CA . PRO A 1 307 ? 14.436 -14.329 0.115 1.00 40.81 307 PRO A CA 1
ATOM 2256 C C . PRO A 1 307 ? 14.822 -15.805 0.317 1.00 40.81 307 PRO A C 1
ATOM 2258 O O . PRO A 1 307 ? 15.828 -16.054 0.980 1.00 40.81 307 PRO A O 1
ATOM 2261 N N . ASP A 1 308 ? 14.084 -16.734 -0.308 1.00 37.94 308 ASP A N 1
ATOM 2262 C CA . ASP A 1 308 ? 14.338 -18.173 -0.310 1.00 37.94 308 ASP A CA 1
ATOM 2263 C C . ASP A 1 308 ? 15.048 -18.690 -1.588 1.00 37.94 308 ASP A C 1
ATOM 2265 O O . ASP A 1 308 ? 15.392 -19.871 -1.650 1.00 37.94 308 ASP A O 1
ATOM 2269 N N . ASN A 1 309 ? 15.316 -17.853 -2.610 1.00 46.81 309 ASN A N 1
ATOM 2270 C CA . ASN A 1 309 ? 16.207 -18.252 -3.712 1.00 46.81 309 ASN A CA 1
ATOM 2271 C C . ASN A 1 309 ? 17.662 -18.028 -3.303 1.00 46.81 309 ASN A C 1
ATOM 2273 O O . ASN A 1 309 ? 18.077 -16.905 -3.016 1.00 46.81 309 ASN A O 1
ATOM 2277 N N . ASP A 1 310 ? 18.444 -19.098 -3.405 1.00 52.88 310 ASP A N 1
ATOM 2278 C CA . ASP A 1 310 ? 19.858 -19.269 -3.048 1.00 52.88 310 ASP A CA 1
ATOM 2279 C C . ASP A 1 310 ? 20.878 -18.290 -3.684 1.00 52.88 310 ASP A C 1
ATOM 2281 O O . ASP A 1 310 ? 22.070 -18.564 -3.687 1.00 52.88 310 ASP A O 1
ATOM 2285 N N . GLY A 1 311 ? 20.480 -17.131 -4.214 1.00 56.69 311 GLY A N 1
ATOM 2286 C CA . GLY A 1 311 ? 21.404 -16.178 -4.842 1.00 56.69 311 GLY A CA 1
ATOM 2287 C C . GLY A 1 311 ? 21.703 -16.463 -6.308 1.00 56.69 311 GLY A C 1
ATOM 2288 O O . GLY A 1 311 ? 22.586 -15.833 -6.884 1.00 56.69 311 GLY A O 1
ATOM 2289 N N . GLN A 1 312 ? 20.951 -17.377 -6.924 1.00 72.62 312 GLN A N 1
ATOM 2290 C CA . GLN A 1 312 ? 21.070 -17.711 -8.340 1.00 72.62 312 GLN A CA 1
ATOM 2291 C C . GLN A 1 312 ? 19.985 -17.010 -9.151 1.00 72.62 312 GLN A C 1
ATOM 2293 O O . GLN A 1 312 ? 18.814 -17.021 -8.772 1.00 72.62 312 GLN A O 1
ATOM 2298 N N . TYR A 1 313 ? 20.367 -16.414 -10.275 1.00 71.19 313 TYR A N 1
ATOM 2299 C CA . TYR A 1 313 ? 19.430 -15.788 -11.204 1.00 71.19 313 TYR A CA 1
ATOM 2300 C C . TYR A 1 313 ? 20.048 -15.666 -12.592 1.00 71.19 313 TYR A C 1
ATOM 2302 O O . TYR A 1 313 ? 21.269 -15.615 -12.761 1.00 71.19 313 TYR A O 1
ATOM 2310 N N . THR A 1 314 ? 19.188 -15.577 -13.602 1.00 75.81 314 THR A N 1
ATOM 2311 C CA . THR A 1 314 ? 19.592 -15.196 -14.958 1.00 75.81 314 THR A CA 1
ATOM 2312 C C . THR A 1 314 ? 18.954 -13.871 -15.340 1.00 75.81 314 THR A C 1
ATOM 2314 O O . THR A 1 314 ? 17.755 -13.685 -15.154 1.00 75.81 314 THR A O 1
ATOM 2317 N N . LEU A 1 315 ? 19.754 -12.958 -15.887 1.00 74.75 315 LEU A N 1
ATOM 2318 C CA . LEU A 1 315 ? 19.318 -11.707 -16.492 1.00 74.75 315 LEU A CA 1
ATOM 2319 C C . LEU A 1 315 ? 19.456 -11.805 -18.000 1.00 74.75 315 LEU A C 1
ATOM 2321 O O . LEU A 1 315 ? 20.548 -12.075 -18.481 1.00 74.75 315 LEU A O 1
ATOM 2325 N N . ASP A 1 316 ? 18.388 -11.523 -18.728 1.00 73.88 316 ASP A N 1
ATOM 2326 C CA . ASP A 1 316 ? 18.391 -11.371 -20.183 1.00 73.88 316 ASP A CA 1
ATOM 2327 C C . ASP A 1 316 ? 17.998 -9.942 -20.526 1.00 73.88 316 ASP A C 1
ATOM 2329 O O . ASP A 1 316 ? 17.050 -9.435 -19.942 1.00 73.88 316 ASP A O 1
ATOM 2333 N N . PHE A 1 317 ? 18.693 -9.272 -21.440 1.00 77.31 317 PHE A N 1
ATOM 2334 C CA . PHE A 1 317 ? 18.328 -7.930 -21.908 1.00 77.31 317 PHE A CA 1
ATOM 2335 C C . PHE A 1 317 ? 18.998 -7.606 -23.233 1.00 77.31 317 PHE A C 1
ATOM 2337 O O . PHE A 1 317 ? 20.040 -8.151 -23.554 1.00 77.31 317 PHE A O 1
ATOM 2344 N N . ASP A 1 318 ? 18.441 -6.658 -23.972 1.00 81.06 318 ASP A N 1
ATOM 2345 C CA . ASP A 1 318 ? 19.070 -6.089 -25.156 1.00 81.06 318 ASP A CA 1
ATOM 2346 C C . ASP A 1 318 ? 19.732 -4.758 -24.796 1.00 81.06 318 ASP A C 1
ATOM 2348 O O . ASP A 1 318 ? 19.093 -3.877 -24.215 1.00 81.06 318 ASP A O 1
ATOM 2352 N N . VAL A 1 319 ? 20.987 -4.577 -25.194 1.00 81.31 319 VAL A N 1
ATOM 2353 C CA . VAL A 1 319 ? 21.674 -3.280 -25.181 1.00 81.31 319 VAL A CA 1
ATOM 2354 C C . VAL A 1 319 ? 21.516 -2.602 -26.535 1.00 81.31 319 VAL A C 1
ATOM 2356 O O . VAL A 1 319 ? 21.694 -3.228 -27.576 1.00 81.31 319 VAL A O 1
ATOM 2359 N N . ILE A 1 320 ? 21.207 -1.306 -26.529 1.00 81.69 320 ILE A N 1
ATOM 2360 C CA . ILE A 1 320 ? 21.070 -0.483 -27.730 1.00 81.69 320 ILE A CA 1
ATOM 2361 C C . ILE A 1 320 ? 21.884 0.800 -27.551 1.00 81.69 320 ILE A C 1
ATOM 2363 O O . ILE A 1 320 ? 21.571 1.641 -26.705 1.00 81.69 320 ILE A O 1
ATOM 2367 N N . TRP A 1 321 ? 22.901 0.996 -28.388 1.00 82.31 321 TRP A N 1
ATOM 2368 C CA . TRP A 1 321 ? 23.611 2.275 -28.459 1.00 82.31 321 TRP A CA 1
ATOM 2369 C C . TRP A 1 321 ? 22.930 3.214 -29.436 1.00 82.31 321 TRP A C 1
ATOM 2371 O O . TRP A 1 321 ? 22.720 2.862 -30.590 1.00 82.31 321 TRP A O 1
ATOM 2381 N N . THR A 1 322 ? 22.615 4.428 -29.001 1.00 80.25 322 THR A N 1
ATOM 2382 C CA . THR A 1 322 ? 21.966 5.441 -29.850 1.00 80.25 322 THR A CA 1
ATOM 2383 C C . THR A 1 322 ? 22.927 6.542 -30.285 1.00 80.25 322 THR A C 1
ATOM 2385 O O . THR A 1 322 ? 22.609 7.300 -31.195 1.00 80.25 322 THR A O 1
ATOM 2388 N N . ALA A 1 323 ? 24.086 6.656 -29.630 1.00 79.31 323 ALA A N 1
ATOM 2389 C CA . ALA A 1 323 ? 25.178 7.543 -30.023 1.00 79.31 323 ALA A CA 1
ATOM 2390 C C . ALA A 1 323 ? 26.481 7.159 -29.313 1.00 79.31 323 ALA A C 1
ATOM 2392 O O . ALA A 1 323 ? 26.444 6.702 -28.168 1.00 79.31 323 ALA A O 1
ATOM 2393 N N . PHE A 1 324 ? 27.626 7.443 -29.936 1.00 77.44 324 PHE A N 1
ATOM 2394 C CA . PHE A 1 324 ? 28.927 7.323 -29.285 1.00 77.44 324 PHE A CA 1
ATOM 2395 C C . PHE A 1 324 ? 29.549 8.689 -29.001 1.00 77.44 324 PHE A C 1
ATOM 2397 O O . PHE A 1 324 ? 29.494 9.584 -29.838 1.00 77.44 324 PHE A O 1
ATOM 2404 N N . ASP A 1 325 ? 30.144 8.829 -27.819 1.00 72.38 325 ASP A N 1
ATOM 2405 C CA . ASP A 1 325 ? 31.006 9.947 -27.469 1.00 72.38 325 ASP A CA 1
ATOM 2406 C C . ASP A 1 325 ? 32.455 9.555 -27.787 1.00 72.38 325 ASP A C 1
ATOM 2408 O O . ASP A 1 325 ? 32.997 8.630 -27.182 1.00 72.38 325 ASP A O 1
ATOM 2412 N N . ALA A 1 326 ? 33.070 10.233 -28.758 1.00 68.31 326 ALA A N 1
ATOM 2413 C CA . ALA A 1 326 ? 34.429 9.936 -29.210 1.00 68.31 326 ALA A CA 1
ATOM 2414 C C . ALA A 1 326 ? 35.509 10.246 -28.155 1.00 68.31 326 ALA A C 1
ATOM 2416 O O . ALA A 1 326 ? 36.654 9.831 -28.313 1.00 68.31 326 ALA A O 1
ATOM 2417 N N . THR A 1 327 ? 35.161 10.971 -27.087 1.00 66.62 327 THR A N 1
ATOM 2418 C CA . THR A 1 327 ? 36.082 11.309 -25.991 1.00 66.62 327 THR A CA 1
ATOM 2419 C C . THR A 1 327 ? 36.109 10.256 -24.881 1.00 66.62 327 THR A C 1
ATOM 2421 O O . THR A 1 327 ? 36.932 10.343 -23.970 1.00 66.62 327 THR A O 1
ATOM 2424 N N . MET A 1 328 ? 35.235 9.246 -24.955 1.00 65.00 328 MET A N 1
ATOM 2425 C CA . MET A 1 328 ? 35.039 8.254 -23.902 1.00 65.00 328 MET A CA 1
ATOM 2426 C C . MET A 1 328 ? 35.494 6.864 -24.353 1.00 65.00 328 MET A C 1
ATOM 2428 O O . MET A 1 328 ? 35.171 6.389 -25.438 1.00 65.00 328 MET A O 1
ATOM 2432 N N . THR A 1 329 ? 36.231 6.177 -23.482 1.00 63.19 329 THR A N 1
ATOM 2433 C CA . THR A 1 329 ? 36.793 4.844 -23.754 1.00 63.19 329 THR A CA 1
ATOM 2434 C C . THR A 1 329 ? 35.846 3.689 -23.410 1.00 63.19 329 THR A C 1
ATOM 2436 O O . THR A 1 329 ? 36.131 2.543 -23.762 1.00 63.19 329 THR A O 1
ATOM 2439 N N . ASN A 1 330 ? 34.722 3.956 -22.734 1.00 62.47 330 ASN A N 1
ATOM 2440 C CA . ASN A 1 330 ? 33.843 2.927 -22.164 1.00 62.47 330 ASN A CA 1
ATOM 2441 C C . ASN A 1 330 ? 32.394 3.141 -22.559 1.00 62.47 330 ASN A C 1
ATOM 2443 O O . ASN A 1 330 ? 31.817 4.174 -22.235 1.00 62.47 330 ASN A O 1
ATOM 2447 N N . PHE A 1 331 ? 31.797 2.123 -23.170 1.00 56.69 331 PHE A N 1
ATOM 2448 C CA . PHE A 1 331 ? 30.456 2.186 -23.725 1.00 56.69 331 PHE A CA 1
ATOM 2449 C C . PHE A 1 331 ? 29.358 2.099 -22.658 1.00 56.69 331 PHE A C 1
ATOM 2451 O O . PHE A 1 331 ? 28.423 2.903 -22.690 1.00 56.69 331 PHE A O 1
ATOM 2458 N N . CYS A 1 332 ? 29.448 1.142 -21.730 1.00 60.94 332 CYS A N 1
ATOM 2459 C CA . CYS A 1 332 ? 28.442 0.916 -20.686 1.00 60.94 332 CYS A CA 1
ATOM 2460 C C . CYS A 1 332 ? 28.938 -0.028 -19.581 1.00 60.94 332 CYS A C 1
ATOM 2462 O O . CYS A 1 332 ? 29.885 -0.791 -19.791 1.00 60.94 332 CYS A O 1
ATOM 2464 N N . PHE A 1 333 ? 28.256 0.014 -18.429 1.00 67.94 333 PHE A N 1
ATOM 2465 C CA . PHE A 1 333 ? 28.443 -0.928 -17.326 1.00 67.94 333 PHE A CA 1
ATOM 2466 C C . PHE A 1 333 ? 27.105 -1.440 -16.810 1.00 67.94 333 PHE A C 1
ATOM 2468 O O . PHE A 1 333 ? 26.124 -0.699 -16.733 1.00 67.94 333 PHE A O 1
ATOM 2475 N N . ILE A 1 334 ? 27.086 -2.707 -16.421 1.00 66.56 334 ILE A N 1
ATOM 2476 C CA . ILE A 1 334 ? 25.943 -3.348 -15.783 1.00 66.56 334 ILE A CA 1
ATOM 2477 C C . ILE A 1 334 ? 26.438 -3.954 -14.500 1.00 66.56 334 ILE A C 1
ATOM 2479 O O . ILE A 1 334 ? 27.316 -4.813 -14.517 1.00 66.56 334 ILE A O 1
ATOM 2483 N N . SER A 1 335 ? 25.890 -3.476 -13.397 1.00 65.94 335 SER A N 1
ATOM 2484 C CA . SER A 1 335 ? 26.311 -3.902 -12.079 1.00 65.94 335 SER A CA 1
ATOM 2485 C C . SER A 1 335 ? 25.171 -4.594 -11.376 1.00 65.94 335 SER A C 1
ATOM 2487 O O . SER A 1 335 ? 24.020 -4.185 -11.502 1.00 65.94 335 SER A O 1
ATOM 2489 N N . VAL A 1 336 ? 25.498 -5.662 -10.664 1.00 62.34 336 VAL A N 1
ATOM 2490 C CA . VAL A 1 336 ? 24.549 -6.351 -9.805 1.00 62.34 336 VAL A CA 1
ATOM 2491 C C . VAL A 1 336 ? 25.040 -6.227 -8.377 1.00 62.34 336 VAL A C 1
ATOM 2493 O O . VAL A 1 336 ? 26.127 -6.710 -8.068 1.00 62.34 336 VAL A O 1
ATOM 2496 N N . GLU A 1 337 ? 24.276 -5.531 -7.539 1.00 58.59 337 GLU A N 1
ATOM 2497 C CA . GLU A 1 337 ? 24.697 -5.041 -6.224 1.00 58.59 337 GLU A CA 1
ATOM 2498 C C . GLU A 1 337 ? 23.803 -5.591 -5.101 1.00 58.59 337 GLU A C 1
ATOM 2500 O O . GLU A 1 337 ? 22.589 -5.714 -5.258 1.00 58.59 337 GLU A O 1
ATOM 2505 N N . LEU A 1 338 ? 24.402 -5.928 -3.955 1.00 53.84 338 LEU A N 1
ATOM 2506 C CA . LEU A 1 338 ? 23.711 -6.361 -2.730 1.00 53.84 338 LEU A CA 1
ATOM 2507 C C . LEU A 1 338 ? 23.187 -5.165 -1.912 1.00 53.84 338 LEU A C 1
ATOM 2509 O O . LEU A 1 338 ? 22.167 -5.300 -1.240 1.00 53.84 338 LEU A O 1
ATOM 2513 N N . ASP A 1 339 ? 23.856 -4.009 -1.987 1.00 49.12 339 ASP A N 1
ATOM 2514 C CA . ASP A 1 339 ? 23.562 -2.811 -1.186 1.00 49.12 339 ASP A CA 1
ATOM 2515 C C . ASP A 1 339 ? 23.094 -1.617 -2.025 1.00 49.12 339 ASP A C 1
ATOM 2517 O O . ASP A 1 339 ? 23.173 -1.628 -3.250 1.00 49.12 339 ASP A O 1
ATOM 2521 N N . LYS A 1 340 ? 22.607 -0.585 -1.321 1.00 49.38 340 LYS A N 1
ATOM 2522 C CA . LYS A 1 340 ? 22.066 0.689 -1.823 1.00 49.38 340 LYS A CA 1
ATOM 2523 C C . LYS A 1 340 ? 22.789 1.272 -3.055 1.00 49.38 340 LYS A C 1
ATOM 2525 O O . LYS A 1 340 ? 24.013 1.279 -3.152 1.00 49.38 340 LYS A O 1
ATOM 2530 N N . ALA A 1 341 ? 21.983 1.951 -3.879 1.00 43.06 341 ALA A N 1
ATOM 2531 C CA . ALA A 1 341 ? 22.347 2.895 -4.936 1.00 43.06 341 ALA A CA 1
ATOM 2532 C C . ALA A 1 341 ? 23.517 3.846 -4.590 1.00 43.06 341 ALA A C 1
ATOM 2534 O O . ALA A 1 341 ? 23.427 4.686 -3.691 1.00 43.06 341 ALA A O 1
ATOM 2535 N N . GLY A 1 342 ? 24.579 3.785 -5.391 1.00 42.31 342 GLY A N 1
ATOM 2536 C CA . GLY A 1 342 ? 25.637 4.798 -5.456 1.00 42.31 342 GLY A CA 1
ATOM 2537 C C . GLY A 1 342 ? 26.233 4.841 -6.863 1.00 42.31 342 GLY A C 1
ATOM 2538 O O . GLY A 1 342 ? 26.201 3.831 -7.562 1.00 42.31 342 GLY A O 1
ATOM 2539 N N . THR A 1 343 ? 26.762 5.977 -7.319 1.00 39.94 343 THR A N 1
ATOM 2540 C CA . THR A 1 343 ? 27.389 6.074 -8.651 1.00 39.94 343 THR A CA 1
ATOM 2541 C C . THR A 1 343 ? 28.634 5.201 -8.714 1.00 39.94 343 THR A C 1
ATOM 2543 O O . THR A 1 343 ? 29.568 5.435 -7.943 1.00 39.94 343 THR A O 1
ATOM 2546 N N . LEU A 1 344 ? 28.695 4.241 -9.637 1.00 43.06 344 LEU A N 1
ATOM 2547 C CA . LEU A 1 344 ? 29.976 3.652 -9.983 1.00 43.06 344 LEU A CA 1
ATOM 2548 C C . LEU A 1 344 ? 30.708 4.635 -10.896 1.00 43.06 344 LEU A C 1
ATOM 2550 O O . LEU A 1 344 ? 30.231 5.111 -11.927 1.00 43.06 344 LEU A O 1
ATOM 2554 N N . ALA A 1 345 ? 31.907 4.995 -10.468 1.00 43.50 345 ALA A N 1
ATOM 2555 C CA . ALA A 1 345 ? 32.932 5.386 -11.402 1.00 43.50 345 ALA A CA 1
ATOM 2556 C C . ALA A 1 345 ? 33.720 4.116 -11.712 1.00 43.50 345 ALA A C 1
ATOM 2558 O O . ALA A 1 345 ? 34.080 3.378 -10.803 1.00 43.50 345 ALA A O 1
ATOM 2559 N N . GLU A 1 346 ? 34.044 3.918 -12.982 1.00 41.03 346 GLU A N 1
ATOM 2560 C CA . GLU A 1 346 ? 34.998 2.932 -13.512 1.00 41.03 346 GLU A CA 1
ATOM 2561 C C . GLU A 1 346 ? 36.304 2.792 -12.696 1.00 41.03 346 GLU A C 1
ATOM 2563 O O . GLU A 1 346 ? 36.973 1.774 -12.781 1.00 41.03 346 GLU A O 1
ATOM 2568 N N . ASN A 1 347 ? 36.636 3.799 -11.877 1.00 39.56 347 ASN A N 1
ATOM 2569 C CA . ASN A 1 347 ? 37.790 3.855 -10.982 1.00 39.56 347 ASN A CA 1
ATOM 2570 C C . ASN A 1 347 ? 37.409 4.246 -9.544 1.00 39.56 347 ASN A C 1
ATOM 2572 O O . ASN A 1 347 ? 38.150 4.977 -8.888 1.00 39.56 347 ASN A O 1
ATOM 2576 N N . ALA A 1 348 ? 36.252 3.825 -9.029 1.00 41.41 348 ALA A N 1
ATOM 2577 C CA . ALA A 1 348 ? 35.925 4.037 -7.622 1.00 41.41 348 ALA A CA 1
ATOM 2578 C C . ALA A 1 348 ? 36.752 3.088 -6.741 1.00 41.41 348 ALA A C 1
ATOM 2580 O O . ALA A 1 348 ? 36.221 2.205 -6.074 1.00 41.41 348 ALA A O 1
ATOM 2581 N N . ALA A 1 349 ? 38.056 3.354 -6.665 1.00 37.00 349 ALA A N 1
ATOM 2582 C CA . ALA A 1 349 ? 38.955 2.892 -5.617 1.00 37.00 349 ALA A CA 1
ATOM 2583 C C . ALA A 1 349 ? 38.547 3.414 -4.211 1.00 37.00 349 ALA A C 1
ATOM 2585 O O . ALA A 1 349 ? 39.337 3.371 -3.276 1.00 37.00 349 ALA A O 1
ATOM 2586 N N . THR A 1 350 ? 37.331 3.943 -4.053 1.00 39.12 350 THR A N 1
ATOM 2587 C CA . THR A 1 350 ? 36.886 4.706 -2.885 1.00 39.12 350 THR A CA 1
ATOM 2588 C C . THR A 1 350 ? 35.479 4.347 -2.404 1.00 39.12 350 THR A C 1
ATOM 2590 O O . THR A 1 350 ? 35.032 4.914 -1.411 1.00 39.12 350 THR A O 1
ATOM 2593 N N . SER A 1 351 ? 34.758 3.420 -3.054 1.00 43.94 351 SER A N 1
ATOM 2594 C CA . SER A 1 351 ? 33.455 2.972 -2.542 1.00 43.94 351 SER A CA 1
ATOM 2595 C C . SER A 1 351 ? 33.639 1.754 -1.645 1.00 43.94 351 SER A C 1
ATOM 2597 O O . SER A 1 351 ? 33.624 0.619 -2.107 1.00 43.94 351 SER A O 1
ATOM 2599 N N . THR A 1 352 ? 33.834 2.009 -0.355 1.00 45.06 352 THR A N 1
ATOM 2600 C CA . THR A 1 352 ? 34.150 0.993 0.657 1.00 45.06 352 THR A CA 1
ATOM 2601 C C . THR A 1 352 ? 32.953 0.130 1.076 1.00 45.06 352 THR A C 1
ATOM 2603 O O . THR A 1 352 ? 33.092 -0.820 1.830 1.00 45.06 352 THR A O 1
ATOM 2606 N N . THR A 1 353 ? 31.747 0.408 0.582 1.00 49.31 353 THR A N 1
ATOM 2607 C CA . THR A 1 353 ? 30.525 -0.252 1.072 1.00 49.31 353 THR A CA 1
ATOM 2608 C C . THR A 1 353 ? 29.836 -1.149 0.049 1.00 49.31 353 THR A C 1
ATOM 2610 O O . THR A 1 353 ? 28.842 -1.784 0.384 1.00 49.31 353 THR A O 1
ATOM 2613 N N . LYS A 1 354 ? 30.337 -1.237 -1.191 1.00 55.41 354 LYS A N 1
ATOM 2614 C CA . LYS A 1 354 ? 29.625 -1.908 -2.290 1.00 55.41 354 LYS A CA 1
ATOM 2615 C C . LYS A 1 354 ? 29.992 -3.379 -2.453 1.00 55.41 354 LYS A C 1
ATOM 2617 O O . LYS A 1 354 ? 31.156 -3.767 -2.413 1.00 55.41 354 LYS A O 1
ATOM 2622 N N . ARG A 1 355 ? 28.978 -4.207 -2.698 1.00 63.22 355 ARG A N 1
ATOM 2623 C CA . ARG A 1 355 ? 29.069 -5.672 -2.761 1.00 63.22 355 ARG A CA 1
ATOM 2624 C C . ARG A 1 355 ? 28.363 -6.178 -4.018 1.00 63.22 355 ARG A C 1
ATOM 2626 O O . ARG A 1 355 ? 27.199 -5.839 -4.194 1.00 63.22 355 ARG A O 1
ATOM 2633 N N . GLY A 1 356 ? 29.024 -6.964 -4.876 1.00 72.81 356 GLY A N 1
ATOM 2634 C CA . GLY A 1 356 ? 28.428 -7.402 -6.148 1.00 72.81 356 GLY A CA 1
ATOM 2635 C C . GLY A 1 356 ? 29.402 -7.619 -7.313 1.00 72.81 356 GLY A C 1
ATOM 2636 O O . GLY A 1 356 ? 30.574 -7.933 -7.101 1.00 72.81 356 GLY A O 1
ATOM 2637 N N . TYR A 1 357 ? 28.919 -7.416 -8.542 1.00 75.31 357 TYR A N 1
ATOM 2638 C CA . TYR A 1 357 ? 29.687 -7.534 -9.793 1.00 75.31 357 TYR A CA 1
ATOM 2639 C C . TYR A 1 357 ? 29.421 -6.359 -10.720 1.00 75.31 357 TYR A C 1
ATOM 2641 O O . TYR A 1 357 ? 28.347 -5.771 -10.666 1.00 75.31 357 TYR A O 1
ATOM 2649 N N . SER A 1 358 ? 30.370 -6.060 -11.605 1.00 76.25 358 SER A N 1
ATOM 2650 C CA . SER A 1 358 ? 30.183 -5.128 -12.716 1.00 76.25 358 SER A CA 1
ATOM 2651 C C . SER A 1 358 ? 30.692 -5.738 -14.016 1.00 76.25 358 SER A C 1
ATOM 2653 O O . SER A 1 358 ? 31.779 -6.310 -14.049 1.00 76.25 358 SER A O 1
ATOM 2655 N N . VAL A 1 359 ? 29.918 -5.617 -15.088 1.00 78.38 359 VAL A N 1
ATOM 2656 C CA . VAL A 1 359 ? 30.264 -6.055 -16.442 1.00 78.38 359 VAL A CA 1
ATOM 2657 C C . VAL A 1 359 ? 30.340 -4.815 -17.321 1.00 78.38 359 VAL A C 1
ATOM 2659 O O . VAL A 1 359 ? 29.347 -4.109 -17.479 1.00 78.38 359 VAL A O 1
ATOM 2662 N N . GLY A 1 360 ? 31.521 -4.535 -17.866 1.00 77.50 360 GLY A N 1
ATOM 2663 C CA . GLY A 1 360 ? 31.793 -3.362 -18.688 1.00 77.50 360 GLY A CA 1
ATOM 2664 C C . GLY A 1 360 ? 32.162 -3.718 -20.122 1.00 77.50 360 GLY A C 1
ATOM 2665 O O . GLY A 1 360 ? 32.913 -4.666 -20.364 1.00 77.50 360 GLY A O 1
ATOM 2666 N N . PHE A 1 361 ? 31.689 -2.902 -21.062 1.00 76.62 361 PHE A N 1
ATOM 2667 C CA . PHE A 1 361 ? 32.019 -2.996 -22.485 1.00 76.62 361 PHE A CA 1
ATOM 2668 C C . PHE A 1 361 ? 32.720 -1.715 -22.944 1.00 76.62 361 PHE A C 1
ATOM 2670 O O . PHE A 1 361 ? 32.312 -0.607 -22.584 1.00 76.62 361 PHE A O 1
ATOM 2677 N N . ARG A 1 362 ? 33.792 -1.849 -23.728 1.00 73.81 362 ARG A N 1
ATOM 2678 C CA . ARG A 1 362 ? 34.678 -0.742 -24.108 1.00 73.81 362 ARG A CA 1
ATOM 2679 C C . ARG A 1 362 ? 34.593 -0.378 -25.573 1.00 73.81 362 ARG A C 1
ATOM 2681 O O . ARG A 1 362 ? 34.344 -1.232 -26.422 1.00 73.81 362 ARG A O 1
ATOM 2688 N N . ALA A 1 363 ? 34.934 0.884 -25.836 1.00 67.62 363 ALA A N 1
ATOM 2689 C CA . ALA A 1 363 ? 35.019 1.441 -27.174 1.00 67.62 363 ALA A CA 1
ATOM 2690 C C . ALA A 1 363 ? 35.907 0.610 -28.095 1.00 67.62 363 ALA A C 1
ATOM 2692 O O . ALA A 1 363 ? 35.513 0.249 -29.191 1.00 67.62 363 ALA A O 1
ATOM 2693 N N . ASN A 1 364 ? 37.070 0.213 -27.589 1.00 72.25 364 ASN A N 1
ATOM 2694 C CA . ASN A 1 364 ? 38.083 -0.538 -28.322 1.00 72.25 364 ASN A CA 1
ATOM 2695 C C . ASN A 1 364 ? 37.755 -2.024 -28.565 1.00 72.25 364 ASN A C 1
ATOM 2697 O O . ASN A 1 364 ? 38.629 -2.777 -28.987 1.00 72.25 364 ASN A O 1
ATOM 2701 N N . GLY A 1 365 ? 36.534 -2.461 -28.271 1.00 74.44 365 GLY A N 1
ATOM 2702 C CA . GLY A 1 365 ? 36.092 -3.829 -28.490 1.00 74.44 365 GLY A CA 1
ATOM 2703 C C . GLY A 1 365 ? 36.468 -4.825 -27.379 1.00 74.44 365 GLY A C 1
ATOM 2704 O O . GLY A 1 365 ? 36.322 -6.038 -27.553 1.00 74.44 365 GLY A O 1
ATOM 2705 N N . ALA A 1 366 ? 36.962 -4.332 -26.239 1.00 79.50 366 ALA A N 1
ATOM 2706 C CA . ALA A 1 366 ? 37.222 -5.137 -25.049 1.00 79.50 366 ALA A CA 1
ATOM 2707 C C . ALA A 1 366 ? 36.002 -5.187 -24.117 1.00 79.50 366 ALA A C 1
ATOM 2709 O O . ALA A 1 366 ? 35.268 -4.211 -23.969 1.00 79.50 366 ALA A O 1
ATOM 2710 N N . ALA A 1 367 ? 35.831 -6.303 -23.419 1.00 82.19 367 ALA A N 1
ATOM 2711 C CA . ALA A 1 367 ? 34.870 -6.466 -22.339 1.00 82.19 367 ALA A CA 1
ATOM 2712 C C . ALA A 1 367 ? 35.593 -6.965 -21.083 1.00 82.19 367 ALA A C 1
ATOM 2714 O O . ALA A 1 367 ? 36.575 -7.705 -21.172 1.00 82.19 367 ALA A O 1
ATOM 2715 N N . ALA A 1 368 ? 35.143 -6.530 -19.911 1.00 83.19 368 ALA A N 1
ATOM 2716 C CA . ALA A 1 368 ? 35.717 -6.960 -18.644 1.00 83.19 368 ALA A CA 1
ATOM 2717 C C . ALA A 1 368 ? 34.655 -7.056 -17.555 1.00 83.19 368 ALA A C 1
ATOM 2719 O O . ALA A 1 368 ? 33.715 -6.264 -17.501 1.00 83.19 368 ALA A O 1
ATOM 2720 N N . MET A 1 369 ? 34.852 -8.016 -16.665 1.00 82.56 369 MET A N 1
ATOM 2721 C CA . MET A 1 369 ? 34.046 -8.234 -15.481 1.00 82.56 369 MET A CA 1
ATOM 2722 C C . MET A 1 369 ? 34.881 -7.944 -14.241 1.00 82.56 369 MET A C 1
ATOM 2724 O O . MET A 1 369 ? 36.030 -8.372 -14.145 1.00 82.56 369 MET A O 1
ATOM 2728 N N . TYR A 1 370 ? 34.289 -7.243 -13.286 1.00 77.75 370 TYR A N 1
ATOM 2729 C CA . TYR A 1 370 ? 34.904 -6.827 -12.035 1.00 77.75 370 TYR A CA 1
ATOM 2730 C C . TYR A 1 370 ? 34.070 -7.303 -10.862 1.00 77.75 370 TYR A C 1
ATOM 2732 O O . TYR A 1 370 ? 32.841 -7.380 -10.939 1.00 77.75 370 TYR A O 1
ATOM 2740 N N . ARG A 1 371 ? 34.749 -7.569 -9.751 1.00 76.50 371 ARG A N 1
ATOM 2741 C CA . ARG A 1 371 ? 34.099 -7.839 -8.479 1.00 76.50 371 ARG A CA 1
ATOM 2742 C C . ARG A 1 371 ? 34.033 -6.575 -7.630 1.00 76.50 371 ARG A C 1
ATOM 2744 O O . ARG A 1 371 ? 35.007 -5.839 -7.527 1.00 76.50 371 ARG A O 1
ATOM 2751 N N . LEU A 1 372 ? 32.908 -6.376 -6.957 1.00 69.12 372 LEU A N 1
ATOM 2752 C CA . LEU A 1 372 ? 32.708 -5.325 -5.963 1.00 69.12 372 LEU A CA 1
ATOM 2753 C C . LEU A 1 372 ? 32.771 -5.978 -4.570 1.00 69.12 372 LEU A C 1
ATOM 2755 O O . LEU A 1 372 ? 31.899 -6.779 -4.219 1.00 69.12 372 LEU A O 1
ATOM 2759 N N . ALA A 1 373 ? 33.834 -5.711 -3.802 1.00 59.72 373 ALA A N 1
ATOM 2760 C CA . ALA A 1 373 ? 34.143 -6.409 -2.549 1.00 59.72 373 ALA A CA 1
ATOM 2761 C C . ALA A 1 373 ? 34.363 -5.456 -1.353 1.00 59.72 373 ALA A C 1
ATOM 2763 O O . ALA A 1 373 ? 35.437 -5.430 -0.764 1.00 59.72 373 ALA A O 1
ATOM 2764 N N . GLY A 1 374 ? 33.329 -4.717 -0.942 1.00 59.00 374 GLY A N 1
ATOM 2765 C CA . GLY A 1 374 ? 33.346 -3.898 0.280 1.00 59.00 374 GLY A CA 1
ATOM 2766 C C . GLY A 1 374 ? 34.513 -2.904 0.337 1.00 59.00 374 GLY A C 1
ATOM 2767 O O . GLY A 1 374 ? 34.797 -2.238 -0.657 1.00 59.00 374 GLY A O 1
ATOM 2768 N N . ASP A 1 375 ? 35.192 -2.830 1.493 1.00 39.84 375 ASP A N 1
ATOM 2769 C CA . ASP A 1 375 ? 36.240 -1.841 1.812 1.00 39.84 375 ASP A CA 1
ATOM 2770 C C . ASP A 1 375 ? 37.463 -1.898 0.884 1.00 39.84 375 ASP A C 1
ATOM 2772 O O . ASP A 1 375 ? 38.295 -0.991 0.894 1.00 39.84 375 ASP A O 1
ATOM 2776 N N . THR A 1 376 ? 37.587 -2.957 0.076 1.00 41.69 376 THR A N 1
ATOM 2777 C CA . THR A 1 376 ? 38.662 -3.127 -0.905 1.00 41.69 376 THR A CA 1
ATOM 2778 C C . THR A 1 376 ? 38.078 -3.200 -2.321 1.00 41.69 376 THR A C 1
ATOM 2780 O O . THR A 1 376 ? 37.608 -4.253 -2.758 1.00 41.69 376 THR A O 1
ATOM 2783 N N . PRO A 1 377 ? 38.115 -2.094 -3.077 1.00 46.53 377 PRO A N 1
ATOM 2784 C CA . PRO A 1 377 ? 37.803 -2.093 -4.499 1.00 46.53 377 PRO A CA 1
ATOM 2785 C C . PRO A 1 377 ? 38.733 -3.061 -5.238 1.00 46.53 377 PRO A C 1
ATOM 2787 O O . PRO A 1 377 ? 39.954 -2.897 -5.214 1.00 46.53 377 PRO A O 1
ATOM 2790 N N . VAL A 1 378 ? 38.175 -4.069 -5.912 1.00 53.50 378 VAL A N 1
ATOM 2791 C CA . VAL A 1 378 ? 38.974 -4.979 -6.741 1.00 53.50 378 VAL A CA 1
ATOM 2792 C C . VAL A 1 378 ? 39.166 -4.318 -8.106 1.00 53.50 378 VAL A C 1
ATOM 2794 O O . VAL A 1 378 ? 38.278 -4.344 -8.953 1.00 53.50 378 VAL A O 1
ATOM 2797 N N . SER A 1 379 ? 40.321 -3.684 -8.315 1.00 53.22 379 SER A N 1
ATOM 2798 C CA . SER A 1 379 ? 40.681 -3.026 -9.584 1.00 53.22 379 SER A CA 1
ATOM 2799 C C . SER A 1 379 ? 41.041 -4.013 -10.704 1.00 53.22 379 SER A C 1
ATOM 2801 O O . SER A 1 379 ? 41.080 -3.639 -11.878 1.00 53.22 379 SER A O 1
ATOM 2803 N N . THR A 1 380 ? 41.275 -5.281 -10.364 1.00 67.25 380 THR A N 1
ATOM 2804 C CA . THR A 1 380 ? 41.605 -6.349 -11.314 1.00 67.25 380 THR A CA 1
ATOM 2805 C C . THR A 1 380 ? 40.337 -7.006 -11.857 1.00 67.25 380 THR A C 1
ATOM 2807 O O . THR A 1 380 ? 39.446 -7.386 -11.096 1.00 67.25 380 THR A O 1
ATOM 2810 N N . SER A 1 381 ? 40.260 -7.180 -13.178 1.00 74.94 381 SER A N 1
ATOM 2811 C CA . SER A 1 381 ? 39.161 -7.918 -13.805 1.00 74.94 381 SER A CA 1
ATOM 2812 C C . SER A 1 381 ? 39.196 -9.396 -13.410 1.00 74.94 381 SER A C 1
ATOM 2814 O O . SER A 1 381 ? 40.248 -10.027 -13.507 1.00 74.94 381 SER A O 1
ATOM 2816 N N . ILE A 1 382 ? 38.046 -9.959 -13.045 1.00 82.56 382 ILE A N 1
ATOM 2817 C CA . ILE A 1 382 ? 37.884 -11.390 -12.734 1.00 82.56 382 ILE A CA 1
ATOM 2818 C C . ILE A 1 382 ? 37.638 -12.243 -13.986 1.00 82.56 382 ILE A C 1
ATOM 2820 O O . ILE A 1 382 ? 37.864 -13.447 -13.969 1.00 82.56 382 ILE A O 1
ATOM 2824 N N . ALA A 1 383 ? 37.196 -11.614 -15.076 1.00 87.50 383 ALA A N 1
ATOM 2825 C CA . ALA A 1 383 ? 37.124 -12.193 -16.411 1.00 87.50 383 ALA A CA 1
ATOM 2826 C C . ALA A 1 383 ? 37.209 -11.073 -17.454 1.00 87.50 383 ALA A C 1
ATOM 2828 O O . ALA A 1 383 ? 36.831 -9.930 -17.184 1.00 87.50 383 ALA A O 1
ATOM 2829 N N . SER A 1 384 ? 37.693 -11.386 -18.650 1.00 87.50 384 SER A N 1
ATOM 2830 C CA . SER A 1 384 ? 37.754 -10.440 -19.762 1.00 87.50 384 SER A CA 1
ATOM 2831 C C . SER A 1 384 ? 37.605 -11.158 -21.095 1.00 87.50 384 SER A C 1
ATOM 2833 O O . SER A 1 384 ? 37.820 -12.364 -21.200 1.00 87.50 384 SER A O 1
ATOM 2835 N N . ALA A 1 385 ? 37.206 -10.406 -22.113 1.00 86.69 385 ALA A N 1
ATOM 2836 C CA . ALA A 1 385 ? 37.125 -10.880 -23.482 1.00 86.69 385 ALA A CA 1
ATOM 2837 C C . ALA A 1 385 ? 37.433 -9.747 -24.468 1.00 86.69 385 ALA A C 1
ATOM 2839 O O . ALA A 1 385 ? 37.382 -8.563 -24.128 1.00 86.69 385 ALA A O 1
ATOM 2840 N N . THR A 1 386 ? 37.764 -10.113 -25.703 1.00 82.44 386 THR A N 1
ATOM 2841 C CA . THR A 1 386 ? 38.040 -9.179 -26.805 1.00 82.44 386 THR A CA 1
ATOM 2842 C C . THR A 1 386 ? 37.310 -9.638 -28.063 1.00 82.44 386 THR A C 1
ATOM 2844 O O . THR A 1 386 ? 36.826 -10.768 -28.115 1.00 82.44 386 THR A O 1
ATOM 2847 N N . GLY A 1 387 ? 37.222 -8.766 -29.068 1.00 75.69 387 GLY A N 1
ATOM 2848 C CA . GLY A 1 387 ? 36.603 -9.095 -30.355 1.00 75.69 387 GLY A CA 1
ATOM 2849 C C . GLY A 1 387 ? 35.190 -8.548 -30.537 1.00 75.69 387 GLY A C 1
ATOM 2850 O O . GLY A 1 387 ? 34.498 -8.971 -31.460 1.00 75.69 387 GLY A O 1
ATOM 2851 N N . LEU A 1 388 ? 34.755 -7.599 -29.699 1.00 72.19 388 LEU A N 1
ATOM 2852 C CA . LEU A 1 388 ? 33.536 -6.854 -29.998 1.00 72.19 388 LEU A CA 1
ATOM 2853 C C . LEU A 1 388 ? 33.745 -5.971 -31.233 1.00 72.19 388 LEU A C 1
ATOM 2855 O O . LEU A 1 388 ? 34.802 -5.342 -31.354 1.00 72.19 388 LEU A O 1
ATOM 2859 N N . PRO A 1 389 ? 32.730 -5.852 -32.106 1.00 68.56 389 PRO A N 1
ATOM 2860 C CA . PRO A 1 389 ? 32.696 -4.828 -33.137 1.00 68.56 389 PRO A CA 1
ATOM 2861 C C . PRO A 1 389 ? 32.999 -3.448 -32.554 1.00 68.56 389 PRO A C 1
ATOM 2863 O O . PRO A 1 389 ? 32.403 -3.033 -31.560 1.00 68.56 389 PRO A O 1
ATOM 2866 N N . ASN A 1 390 ? 33.942 -2.746 -33.177 1.00 71.56 390 ASN A N 1
ATOM 2867 C CA . ASN A 1 390 ? 34.411 -1.439 -32.740 1.00 71.56 390 ASN A CA 1
ATOM 2868 C C . ASN A 1 390 ? 34.203 -0.399 -33.862 1.00 71.56 390 ASN A C 1
ATOM 2870 O O . ASN A 1 390 ? 34.985 -0.398 -34.816 1.00 71.56 390 ASN A O 1
ATOM 2874 N N . PRO A 1 391 ? 33.201 0.496 -33.750 1.00 74.44 391 PRO A N 1
ATOM 2875 C CA . PRO A 1 391 ? 32.100 0.479 -32.784 1.00 74.44 391 PRO A CA 1
ATOM 2876 C C . PRO A 1 391 ? 30.948 -0.451 -33.229 1.00 74.44 391 PRO A C 1
ATOM 2878 O O . PRO A 1 391 ? 30.806 -0.728 -34.423 1.00 74.44 391 PRO A O 1
ATOM 2881 N N . PRO A 1 392 ? 30.073 -0.901 -32.311 1.00 76.44 392 PRO A N 1
ATOM 2882 C CA . PRO A 1 392 ? 28.819 -1.551 -32.684 1.00 76.44 392 PRO A CA 1
ATOM 2883 C C . PRO A 1 392 ? 27.952 -0.619 -33.542 1.00 76.44 392 PRO A C 1
ATOM 2885 O O . PRO A 1 392 ? 27.974 0.600 -33.371 1.00 76.44 392 PRO A O 1
ATOM 2888 N N . ALA A 1 393 ? 27.134 -1.169 -34.438 1.00 84.00 393 ALA A N 1
ATOM 2889 C CA . ALA A 1 393 ? 26.162 -0.370 -35.180 1.00 84.00 393 ALA A CA 1
ATOM 2890 C C . ALA A 1 393 ? 25.143 0.288 -34.229 1.00 84.00 393 ALA A C 1
ATOM 2892 O O . ALA A 1 393 ? 24.631 -0.354 -33.307 1.00 84.00 393 ALA A O 1
ATOM 2893 N N . LEU A 1 394 ? 24.848 1.569 -34.472 1.00 85.62 394 LEU A N 1
ATOM 2894 C CA . LEU A 1 394 ? 23.876 2.342 -33.698 1.00 85.62 394 LEU A CA 1
ATOM 2895 C C . LEU A 1 394 ? 22.440 1.877 -33.959 1.00 85.62 394 LEU A C 1
ATOM 2897 O O . LEU A 1 394 ? 22.098 1.442 -35.057 1.00 85.62 394 LEU A O 1
ATOM 2901 N N . ASN A 1 395 ? 21.585 2.042 -32.950 1.00 85.56 395 ASN A N 1
ATOM 2902 C CA . ASN A 1 395 ? 20.162 1.699 -32.937 1.00 85.56 395 ASN A CA 1
ATOM 2903 C C . ASN A 1 395 ? 19.870 0.222 -33.253 1.00 85.56 395 ASN A C 1
ATOM 2905 O O . ASN A 1 395 ? 18.742 -0.125 -33.598 1.00 85.56 395 ASN A O 1
ATOM 2909 N N . GLN A 1 396 ? 20.877 -0.640 -33.104 1.00 86.56 396 GLN A N 1
ATOM 2910 C CA . GLN A 1 396 ? 20.750 -2.087 -33.199 1.00 86.56 396 GLN A CA 1
ATOM 2911 C C . GLN A 1 396 ? 20.704 -2.695 -31.788 1.00 86.56 396 GLN A C 1
ATOM 2913 O O . GLN A 1 396 ? 21.486 -2.276 -30.930 1.00 86.56 396 GLN A O 1
ATOM 2918 N N . PRO A 1 397 ? 19.785 -3.639 -31.525 1.00 85.00 397 PRO A N 1
ATOM 2919 C CA . PRO A 1 397 ? 19.723 -4.364 -30.266 1.00 85.00 397 PRO A CA 1
ATOM 2920 C C . PRO A 1 397 ? 20.717 -5.519 -30.249 1.00 85.00 397 PRO A C 1
ATOM 2922 O O . PRO A 1 397 ? 20.734 -6.350 -31.155 1.00 85.00 397 PRO A O 1
ATOM 2925 N N . TYR A 1 398 ? 21.488 -5.582 -29.173 1.00 85.31 398 TYR A N 1
ATOM 2926 C CA . TYR A 1 398 ? 22.476 -6.619 -28.922 1.00 85.31 398 TYR A CA 1
ATOM 2927 C C . TYR A 1 398 ? 22.081 -7.409 -27.676 1.00 85.31 398 TYR A C 1
ATOM 2929 O O . TYR A 1 398 ? 22.070 -6.826 -26.586 1.00 85.31 398 TYR A O 1
ATOM 2937 N N . PRO A 1 399 ? 21.713 -8.693 -27.820 1.00 86.38 399 PRO A N 1
ATOM 2938 C CA . PRO A 1 399 ? 21.327 -9.523 -26.692 1.00 86.38 399 PRO A CA 1
ATOM 2939 C C . PRO A 1 399 ? 22.481 -9.724 -25.712 1.00 86.38 399 PRO A C 1
ATOM 2941 O O . PRO A 1 399 ? 23.606 -10.062 -26.078 1.00 86.38 399 PRO A O 1
ATOM 2944 N N . CYS A 1 400 ? 22.168 -9.575 -24.438 1.00 82.62 400 CYS A N 1
ATOM 2945 C CA . CYS A 1 400 ? 23.041 -9.814 -23.311 1.00 82.62 400 CYS A CA 1
ATOM 2946 C C . CYS A 1 400 ? 22.379 -10.809 -22.370 1.00 82.62 400 CYS A C 1
ATOM 2948 O O . CYS A 1 400 ? 21.173 -10.740 -22.118 1.00 82.62 400 CYS A O 1
ATOM 2950 N N . ARG A 1 401 ? 23.201 -11.663 -21.769 1.00 85.25 401 ARG A N 1
ATOM 2951 C CA . ARG A 1 401 ? 22.789 -12.541 -20.682 1.00 85.25 401 ARG A CA 1
ATOM 2952 C C . ARG A 1 401 ? 23.788 -12.479 -19.540 1.00 85.25 401 ARG A C 1
ATOM 2954 O O . ARG A 1 401 ? 24.982 -12.610 -19.776 1.00 85.25 401 ARG A O 1
ATOM 2961 N N . ILE A 1 402 ? 23.321 -12.336 -18.307 1.00 82.06 402 ILE A N 1
ATOM 2962 C CA . ILE A 1 402 ? 24.142 -12.484 -17.102 1.00 82.06 402 ILE A CA 1
ATOM 2963 C C . ILE A 1 402 ? 23.556 -13.624 -16.281 1.00 82.06 402 ILE A C 1
ATOM 2965 O O . ILE A 1 402 ? 22.441 -13.518 -15.790 1.00 82.06 402 ILE A O 1
ATOM 2969 N N . VAL A 1 403 ? 24.300 -14.713 -16.139 1.00 84.25 403 VAL A N 1
ATOM 2970 C CA . VAL A 1 403 ? 23.945 -15.840 -15.274 1.00 84.25 403 VAL A CA 1
ATOM 2971 C C . VAL A 1 403 ? 24.783 -15.748 -14.018 1.00 84.25 403 VAL A C 1
ATOM 2973 O O . VAL A 1 403 ? 26.007 -15.642 -14.090 1.00 84.25 403 VAL A O 1
ATOM 2976 N N . VAL A 1 404 ? 24.123 -15.811 -12.875 1.00 78.25 404 VAL A N 1
ATOM 2977 C CA . VAL A 1 404 ? 24.762 -15.838 -11.569 1.00 78.25 404 VAL A CA 1
ATOM 2978 C C . VAL A 1 404 ? 24.340 -17.108 -10.856 1.00 78.25 404 VAL A C 1
ATOM 2980 O O . VAL A 1 404 ? 23.156 -17.427 -10.782 1.00 78.25 404 VAL A O 1
ATOM 2983 N N . THR A 1 405 ? 25.331 -17.845 -10.367 1.00 81.31 405 THR A N 1
ATOM 2984 C CA . THR A 1 405 ? 25.165 -19.068 -9.583 1.00 81.31 405 THR A CA 1
ATOM 2985 C C . THR A 1 405 ? 25.895 -18.925 -8.247 1.00 81.31 405 THR A C 1
ATOM 2987 O O . THR A 1 405 ? 26.644 -17.971 -8.037 1.00 81.31 405 THR A O 1
ATOM 2990 N N . ASN A 1 406 ? 25.764 -19.918 -7.365 1.00 76.06 406 ASN A N 1
ATOM 2991 C CA . ASN A 1 406 ? 26.472 -19.936 -6.077 1.00 76.06 406 ASN A CA 1
ATOM 2992 C C . ASN A 1 406 ? 28.003 -19.983 -6.226 1.00 76.06 406 ASN A C 1
ATOM 2994 O O . ASN A 1 406 ? 28.726 -19.728 -5.265 1.00 76.06 406 ASN A O 1
ATOM 2998 N N . THR A 1 407 ? 28.506 -20.359 -7.404 1.00 82.56 407 THR A N 1
ATOM 2999 C CA . THR A 1 407 ? 29.933 -20.615 -7.629 1.00 82.56 407 THR A CA 1
ATOM 3000 C C . THR A 1 407 ? 30.518 -19.848 -8.804 1.00 82.56 407 THR A C 1
ATOM 3002 O O . THR A 1 407 ? 31.725 -19.927 -9.033 1.00 82.56 407 THR A O 1
ATOM 3005 N N . SER A 1 408 ? 29.701 -19.147 -9.588 1.00 85.50 408 SER A N 1
ATOM 3006 C CA . SER A 1 408 ? 30.165 -18.482 -10.801 1.00 85.50 408 SER A CA 1
ATOM 3007 C C . SER A 1 408 ? 29.258 -17.348 -11.253 1.00 85.50 408 SER A C 1
ATOM 3009 O O . SER A 1 408 ? 28.066 -17.296 -10.952 1.00 85.50 408 SER A O 1
ATOM 3011 N N . ILE A 1 409 ? 29.847 -16.467 -12.052 1.00 84.38 409 ILE A N 1
ATOM 3012 C CA . ILE A 1 409 ? 29.142 -15.476 -12.852 1.00 84.38 409 ILE A CA 1
ATOM 3013 C C . ILE A 1 409 ? 29.579 -15.618 -14.309 1.00 84.38 409 ILE A C 1
ATOM 3015 O O . ILE A 1 409 ? 30.771 -15.703 -14.616 1.00 84.38 409 ILE A O 1
ATOM 3019 N N . THR A 1 410 ? 28.604 -15.616 -15.211 1.00 89.12 410 THR A N 1
ATOM 3020 C CA . THR A 1 410 ? 28.817 -15.667 -16.654 1.00 89.12 410 THR A CA 1
ATOM 3021 C C . THR A 1 410 ? 28.079 -14.515 -17.315 1.00 89.12 410 THR A C 1
ATOM 3023 O O . THR A 1 410 ? 26.862 -14.421 -17.216 1.00 89.12 410 THR A O 1
ATOM 3026 N N . ALA A 1 411 ? 28.802 -13.659 -18.031 1.00 87.81 411 ALA A N 1
ATOM 3027 C CA . ALA A 1 411 ? 28.227 -12.636 -18.891 1.00 87.81 411 ALA A CA 1
ATOM 3028 C C . ALA A 1 411 ? 28.427 -13.033 -20.355 1.00 87.81 411 ALA A C 1
ATOM 3030 O O . ALA A 1 411 ? 29.553 -13.242 -20.804 1.00 87.81 411 ALA A O 1
ATOM 3031 N N . THR A 1 412 ? 27.326 -13.134 -21.086 1.00 88.50 412 THR A N 1
ATOM 3032 C CA . THR A 1 412 ? 27.289 -13.373 -22.525 1.00 88.50 412 THR A CA 1
ATOM 3033 C C . THR A 1 412 ? 26.819 -12.112 -23.223 1.00 88.50 412 THR A C 1
ATOM 3035 O O . THR A 1 412 ? 25.862 -11.477 -22.776 1.00 88.50 412 THR A O 1
ATOM 3038 N N . PHE A 1 413 ? 27.479 -11.763 -24.318 1.00 84.50 413 PHE A N 1
ATOM 3039 C CA . PHE A 1 413 ? 27.092 -10.654 -25.166 1.00 84.50 413 PHE A CA 1
ATOM 3040 C C . PHE A 1 413 ? 27.145 -11.071 -26.634 1.00 84.50 413 PHE A C 1
ATOM 3042 O O . PHE A 1 413 ? 28.203 -11.473 -27.117 1.00 84.50 413 PHE A O 1
ATOM 3049 N N . ASP A 1 414 ? 26.004 -11.004 -27.319 1.00 83.25 414 ASP A N 1
ATOM 3050 C CA . ASP A 1 414 ? 25.863 -11.344 -28.735 1.00 83.25 414 ASP A CA 1
ATOM 3051 C C . ASP A 1 414 ? 25.838 -10.065 -29.575 1.00 83.25 414 ASP A C 1
ATOM 3053 O O . ASP A 1 414 ? 24.905 -9.256 -29.504 1.00 83.25 414 ASP A O 1
ATOM 3057 N N . VAL A 1 415 ? 26.880 -9.887 -30.390 1.00 72.94 415 VAL A N 1
ATOM 3058 C CA . VAL A 1 415 ? 26.978 -8.769 -31.329 1.00 72.94 415 VAL A CA 1
ATOM 3059 C C . VAL A 1 415 ? 27.007 -9.285 -32.757 1.00 72.94 415 VAL A C 1
ATOM 3061 O O . VAL A 1 415 ? 28.064 -9.599 -33.300 1.00 72.94 415 VAL A O 1
ATOM 3064 N N . GLY A 1 416 ? 25.833 -9.357 -33.387 1.00 66.19 416 GLY A N 1
ATOM 3065 C CA . GLY A 1 416 ? 25.715 -9.737 -34.796 1.00 66.19 416 GLY A CA 1
ATOM 3066 C C . GLY A 1 416 ? 26.171 -11.172 -35.086 1.00 66.19 416 GLY A C 1
ATOM 3067 O O . GLY A 1 416 ? 26.748 -11.413 -36.144 1.00 66.19 416 GLY A O 1
ATOM 3068 N N . GLY A 1 417 ? 25.947 -12.108 -34.155 1.00 66.69 417 GLY A N 1
ATOM 3069 C CA . GLY A 1 417 ? 26.344 -13.515 -34.277 1.00 66.69 417 GLY A CA 1
ATOM 3070 C C . GLY A 1 417 ? 27.713 -13.838 -33.670 1.00 66.69 417 GLY A C 1
ATOM 3071 O O . GLY A 1 417 ? 28.104 -15.006 -33.630 1.00 66.69 417 GLY A O 1
ATOM 3072 N N . LEU A 1 418 ? 28.438 -12.831 -33.172 1.00 72.69 418 LEU A N 1
ATOM 3073 C CA . LEU A 1 418 ? 29.645 -13.017 -32.369 1.00 72.69 418 LEU A CA 1
ATOM 3074 C C . LEU A 1 418 ? 29.252 -13.139 -30.895 1.00 72.69 418 LEU A C 1
ATOM 3076 O O . LEU A 1 418 ? 28.997 -12.139 -30.224 1.00 72.69 418 LEU A O 1
ATOM 3080 N N . ASN A 1 419 ? 29.221 -14.375 -30.399 1.00 79.38 419 ASN A N 1
ATOM 3081 C CA . ASN A 1 419 ? 28.934 -14.676 -28.999 1.00 79.38 419 ASN A CA 1
ATOM 3082 C C . ASN A 1 419 ? 30.194 -14.527 -28.149 1.00 79.38 419 ASN A C 1
ATOM 3084 O O . ASN A 1 419 ? 31.067 -15.397 -28.152 1.00 79.38 419 ASN A O 1
ATOM 3088 N N . ILE A 1 420 ? 30.275 -13.438 -27.391 1.00 83.75 420 ILE A N 1
ATOM 3089 C CA . ILE A 1 420 ? 31.332 -13.237 -26.406 1.00 83.75 420 ILE A CA 1
ATOM 3090 C C . ILE A 1 420 ? 30.861 -13.748 -25.056 1.00 83.75 420 ILE A C 1
ATOM 3092 O O . ILE A 1 420 ? 29.808 -13.343 -24.573 1.00 83.75 420 ILE A O 1
ATOM 3096 N N . VAL A 1 421 ? 31.666 -14.600 -24.427 1.00 88.88 421 VAL A N 1
ATOM 3097 C CA . VAL A 1 421 ? 31.367 -15.183 -23.118 1.00 88.88 421 VAL A CA 1
ATOM 3098 C C . VAL A 1 421 ? 32.513 -14.880 -22.159 1.00 88.88 421 VAL A C 1
ATOM 3100 O O . VAL A 1 421 ? 33.659 -15.244 -22.407 1.00 88.88 421 VAL A O 1
ATOM 3103 N N . MET A 1 422 ? 32.198 -14.231 -21.042 1.00 90.12 422 MET A N 1
ATOM 3104 C CA . MET A 1 422 ? 33.099 -14.022 -19.910 1.00 90.12 422 MET A CA 1
ATOM 3105 C C . MET A 1 422 ? 32.574 -14.829 -18.729 1.00 90.12 422 MET A C 1
ATOM 3107 O O . MET A 1 422 ? 31.454 -14.589 -18.289 1.00 90.12 422 MET A O 1
ATOM 3111 N N . THR A 1 423 ? 33.368 -15.762 -18.206 1.00 91.44 423 THR A N 1
ATOM 3112 C CA . THR A 1 423 ? 33.005 -16.561 -17.025 1.00 91.44 423 THR A CA 1
ATOM 3113 C C . THR A 1 423 ? 34.074 -16.422 -15.955 1.00 91.44 423 THR A C 1
ATOM 3115 O O . THR A 1 423 ? 35.259 -16.558 -16.252 1.00 91.44 423 THR A O 1
ATOM 3118 N N . ALA A 1 424 ? 33.651 -16.180 -14.718 1.00 87.56 424 ALA A N 1
ATOM 3119 C CA . ALA A 1 424 ? 34.510 -16.199 -13.543 1.00 87.56 424 ALA A CA 1
ATOM 3120 C C . ALA A 1 424 ? 33.939 -17.163 -12.499 1.00 87.56 424 ALA A C 1
ATOM 3122 O O . ALA A 1 424 ? 32.743 -17.130 -12.205 1.00 87.56 424 ALA A O 1
ATOM 3123 N N . ASN A 1 425 ? 34.805 -17.997 -11.922 1.00 88.12 425 ASN A N 1
ATOM 3124 C CA . ASN A 1 425 ? 34.468 -18.793 -10.746 1.00 88.12 425 ASN A CA 1
ATOM 3125 C C . ASN A 1 425 ? 34.617 -17.913 -9.502 1.00 88.12 425 ASN A C 1
ATOM 3127 O O . ASN A 1 425 ? 35.684 -17.346 -9.269 1.00 88.12 425 ASN A O 1
ATOM 3131 N N . ASP A 1 426 ? 33.559 -17.803 -8.707 1.00 76.44 426 ASP A N 1
ATOM 3132 C CA . ASP A 1 426 ? 33.543 -17.031 -7.471 1.00 76.44 426 ASP A CA 1
ATOM 3133 C C . ASP A 1 426 ? 32.555 -17.648 -6.474 1.00 76.44 426 ASP A C 1
ATOM 3135 O O . ASP A 1 426 ? 31.349 -17.432 -6.544 1.00 76.44 426 ASP A O 1
ATOM 3139 N N . THR A 1 427 ? 33.082 -18.418 -5.522 1.00 73.75 427 THR A N 1
ATOM 3140 C CA . THR A 1 427 ? 32.314 -19.060 -4.438 1.00 73.75 427 THR A CA 1
ATOM 3141 C C . THR A 1 427 ? 32.005 -18.117 -3.278 1.00 73.75 427 THR A C 1
ATOM 3143 O O . THR A 1 427 ? 31.343 -18.491 -2.316 1.00 73.75 427 THR A O 1
ATOM 3146 N N . THR A 1 428 ? 32.500 -16.884 -3.345 1.00 65.94 428 THR A N 1
ATOM 3147 C CA . THR A 1 428 ? 32.293 -15.849 -2.324 1.00 65.94 428 THR A CA 1
ATOM 3148 C C . THR A 1 428 ? 31.310 -14.784 -2.819 1.00 65.94 428 THR A C 1
ATOM 3150 O O . THR A 1 428 ? 31.378 -13.605 -2.441 1.00 65.94 428 THR A O 1
ATOM 3153 N N . HIS A 1 429 ? 30.409 -15.236 -3.694 1.00 61.53 429 HIS A N 1
ATOM 3154 C CA . HIS A 1 429 ? 29.294 -14.506 -4.262 1.00 61.53 429 HIS A CA 1
ATOM 3155 C C . HIS A 1 429 ? 28.470 -13.781 -3.190 1.00 61.53 429 HIS A C 1
ATOM 3157 O O . HIS A 1 429 ? 28.335 -14.241 -2.056 1.00 61.53 429 HIS A O 1
ATOM 3163 N N . ARG A 1 430 ? 27.925 -12.615 -3.550 1.00 60.78 430 ARG A N 1
ATOM 3164 C CA . ARG A 1 430 ? 27.025 -11.837 -2.693 1.00 60.78 430 ARG A CA 1
ATOM 3165 C C . ARG A 1 430 ? 25.734 -11.581 -3.469 1.00 60.78 430 ARG A C 1
ATOM 3167 O O . ARG A 1 430 ? 25.788 -10.867 -4.467 1.00 60.78 430 ARG A O 1
ATOM 3174 N N . ASN A 1 431 ? 24.629 -12.170 -2.996 1.00 57.59 431 ASN A N 1
ATOM 3175 C CA . ASN A 1 431 ? 23.291 -12.207 -3.613 1.00 57.59 431 ASN A CA 1
ATOM 3176 C C . ASN A 1 431 ? 22.766 -10.806 -3.953 1.00 57.59 431 ASN A C 1
ATOM 3178 O O . ASN A 1 431 ? 22.026 -10.204 -3.174 1.00 57.59 431 ASN A O 1
ATOM 3182 N N . GLY A 1 432 ? 23.180 -10.261 -5.095 1.00 57.09 432 GLY A N 1
ATOM 3183 C CA . GLY A 1 432 ? 22.806 -8.910 -5.486 1.00 57.09 432 GLY A CA 1
ATOM 3184 C C . GLY A 1 432 ? 21.288 -8.767 -5.600 1.00 57.09 432 GLY A C 1
ATOM 3185 O O . GLY A 1 432 ? 20.630 -9.591 -6.226 1.00 57.09 432 GLY A O 1
ATOM 3186 N N . LYS A 1 433 ? 20.739 -7.723 -4.976 1.00 54.12 433 LYS A N 1
ATOM 3187 C CA . LYS A 1 433 ? 19.307 -7.389 -4.959 1.00 54.12 433 LYS A CA 1
ATOM 3188 C C . LYS A 1 433 ? 18.948 -6.285 -5.950 1.00 54.12 433 LYS A C 1
ATOM 3190 O O . LYS A 1 433 ? 17.772 -6.008 -6.158 1.00 54.12 433 LYS A O 1
ATOM 3195 N N . TYR A 1 434 ? 19.939 -5.654 -6.573 1.00 56.81 434 TYR A N 1
ATOM 3196 C CA . TYR A 1 434 ? 19.744 -4.510 -7.455 1.00 56.81 434 TYR A CA 1
ATOM 3197 C C . TYR A 1 434 ? 20.568 -4.662 -8.732 1.00 56.81 434 TYR A C 1
ATOM 3199 O O . TYR A 1 434 ? 21.757 -4.958 -8.668 1.00 56.81 434 TYR A O 1
ATOM 3207 N N . ILE A 1 435 ? 19.956 -4.418 -9.889 1.00 64.25 435 ILE A N 1
ATOM 3208 C CA . ILE A 1 435 ? 20.654 -4.163 -11.153 1.00 64.25 435 ILE A CA 1
ATOM 3209 C C . ILE A 1 435 ? 20.841 -2.656 -11.285 1.00 64.25 435 ILE A C 1
ATOM 3211 O O . ILE A 1 435 ? 19.883 -1.903 -11.139 1.00 64.25 435 ILE A O 1
ATOM 3215 N N . GLN A 1 436 ? 22.048 -2.230 -11.624 1.00 66.44 436 GLN A N 1
ATOM 3216 C CA . GLN A 1 436 ? 22.441 -0.854 -11.888 1.00 66.44 436 GLN A CA 1
ATOM 3217 C C . GLN A 1 436 ? 22.994 -0.771 -13.314 1.00 66.44 436 GLN A C 1
ATOM 3219 O O . GLN A 1 436 ? 23.988 -1.410 -13.654 1.00 66.44 436 GLN A O 1
ATOM 3224 N N . LEU A 1 437 ? 22.327 0.006 -14.162 1.00 65.75 437 LEU A N 1
ATOM 3225 C CA . LEU A 1 437 ? 22.634 0.152 -15.583 1.00 65.75 437 LEU A CA 1
ATOM 3226 C C . LEU A 1 437 ? 23.240 1.522 -15.827 1.00 65.75 437 LEU A C 1
ATOM 3228 O O . LEU A 1 437 ? 22.523 2.519 -15.763 1.00 65.75 437 LEU A O 1
ATOM 3232 N N . GLU A 1 438 ? 24.535 1.577 -16.120 1.00 65.25 438 GLU A N 1
ATOM 3233 C CA . GLU A 1 438 ? 25.270 2.829 -16.231 1.00 65.25 438 GLU A CA 1
ATOM 3234 C C . GLU A 1 438 ? 25.804 3.114 -17.631 1.00 65.25 438 GLU A C 1
ATOM 3236 O O . GLU A 1 438 ? 26.270 2.231 -18.357 1.00 65.25 438 GLU A O 1
ATOM 3241 N N . ARG A 1 439 ? 25.833 4.405 -17.967 1.00 65.38 439 ARG A N 1
ATOM 3242 C CA . ARG A 1 439 ? 26.512 4.932 -19.155 1.00 65.38 439 ARG A CA 1
ATOM 3243 C C . ARG A 1 439 ? 27.491 6.039 -18.785 1.00 65.38 439 ARG A C 1
ATOM 3245 O O . ARG A 1 439 ? 27.255 6.784 -17.834 1.00 65.38 439 ARG A O 1
ATOM 3252 N N . ARG A 1 440 ? 28.497 6.246 -19.632 1.00 62.41 440 ARG A N 1
ATOM 3253 C CA . ARG A 1 440 ? 29.423 7.383 -19.563 1.00 62.41 440 ARG A CA 1
ATOM 3254 C C . ARG A 1 440 ? 29.429 8.151 -20.888 1.00 62.41 440 ARG A C 1
ATOM 3256 O O . ARG A 1 440 ? 30.102 7.755 -21.824 1.00 62.41 440 ARG A O 1
ATOM 3263 N N . GLY A 1 441 ? 28.654 9.231 -20.995 1.00 60.38 441 GLY A N 1
ATOM 3264 C CA . GLY A 1 441 ? 28.621 10.093 -22.196 1.00 60.38 441 GLY A CA 1
ATOM 3265 C C . GLY A 1 441 ? 27.810 9.538 -23.380 1.00 60.38 441 GLY A C 1
ATOM 3266 O O . GLY A 1 441 ? 26.950 10.249 -23.903 1.00 60.38 441 GLY A O 1
ATOM 3267 N N . HIS A 1 442 ? 27.971 8.253 -23.720 1.00 71.44 442 HIS A N 1
ATOM 3268 C CA . HIS A 1 442 ? 27.287 7.573 -24.836 1.00 71.44 442 HIS A CA 1
ATOM 3269 C C . HIS A 1 442 ? 25.756 7.596 -24.725 1.00 71.44 442 HIS A C 1
ATOM 3271 O O . HIS A 1 442 ? 25.208 7.543 -23.624 1.00 71.44 442 HIS A O 1
ATOM 3277 N N . GLY A 1 443 ? 25.059 7.636 -25.862 1.00 75.25 443 GLY A N 1
ATOM 3278 C CA . GLY A 1 443 ? 23.626 7.352 -25.922 1.00 75.25 443 GLY A CA 1
ATOM 3279 C C . GLY A 1 443 ? 23.403 5.851 -25.751 1.00 75.25 443 GLY A C 1
ATOM 3280 O O . GLY A 1 443 ? 23.938 5.062 -26.529 1.00 75.25 443 GLY A O 1
ATOM 3281 N N . PHE A 1 444 ? 22.658 5.462 -24.721 1.00 77.25 444 PHE A N 1
ATOM 3282 C CA . PHE A 1 444 ? 22.563 4.077 -24.265 1.00 77.25 444 PHE A CA 1
ATOM 3283 C C . PHE A 1 444 ? 21.151 3.780 -23.785 1.00 77.25 444 PHE A C 1
ATOM 3285 O O . PHE A 1 444 ? 20.607 4.519 -22.958 1.00 77.25 444 PHE A O 1
ATOM 3292 N N . MET A 1 445 ? 20.574 2.700 -24.299 1.00 77.38 445 MET A N 1
ATOM 3293 C CA . MET A 1 445 ? 19.245 2.226 -23.949 1.00 77.38 445 MET A CA 1
ATOM 3294 C C . MET A 1 445 ? 19.245 0.715 -23.755 1.00 77.38 445 MET A C 1
ATOM 3296 O O . MET A 1 445 ? 20.053 0.001 -24.342 1.00 77.38 445 MET A O 1
ATOM 3300 N N . ILE A 1 446 ? 18.316 0.237 -22.937 1.00 75.69 446 ILE A N 1
ATOM 3301 C CA . ILE A 1 446 ? 18.091 -1.180 -22.680 1.00 75.69 446 ILE A CA 1
ATOM 3302 C C . ILE A 1 446 ? 16.675 -1.543 -23.081 1.00 75.69 446 ILE A C 1
ATOM 3304 O O . ILE A 1 446 ? 15.747 -0.766 -22.852 1.00 75.69 446 ILE A O 1
ATOM 3308 N N . ALA A 1 447 ? 16.524 -2.719 -23.681 1.00 73.50 447 ALA A N 1
ATOM 3309 C CA . ALA A 1 447 ? 15.252 -3.328 -24.028 1.00 73.50 447 ALA A CA 1
ATOM 3310 C C . ALA A 1 447 ? 15.145 -4.756 -23.506 1.00 73.50 447 ALA A C 1
ATOM 3312 O O . ALA A 1 447 ? 16.142 -5.364 -23.143 1.00 73.50 447 ALA A O 1
ATOM 3313 N N . ASN A 1 448 ? 13.918 -5.275 -23.433 1.00 71.00 448 ASN A N 1
ATOM 3314 C CA . ASN A 1 448 ? 13.629 -6.673 -23.106 1.00 71.00 448 ASN A CA 1
ATOM 3315 C C . ASN A 1 448 ? 14.353 -7.226 -21.865 1.00 71.00 448 ASN A C 1
ATOM 3317 O O . ASN A 1 448 ? 14.650 -8.416 -21.843 1.00 71.00 448 ASN A O 1
ATOM 3321 N N . LEU A 1 449 ? 14.628 -6.396 -20.850 1.00 69.06 449 LEU A N 1
ATOM 3322 C CA . LEU A 1 449 ? 15.228 -6.882 -19.608 1.00 69.06 449 LEU A CA 1
ATOM 3323 C C . LEU A 1 449 ? 14.310 -7.957 -19.005 1.00 69.06 449 LEU A C 1
ATOM 3325 O O . LEU A 1 449 ? 13.091 -7.848 -19.089 1.00 69.06 449 LEU A O 1
ATOM 3329 N N . ARG A 1 450 ? 14.859 -9.024 -18.440 1.00 61.94 450 ARG A N 1
ATOM 3330 C CA . ARG A 1 450 ? 14.137 -10.126 -17.793 1.00 61.94 450 ARG A CA 1
ATOM 3331 C C . ARG A 1 450 ? 15.040 -10.698 -16.718 1.00 61.94 450 ARG A C 1
ATOM 3333 O O . ARG A 1 450 ? 16.236 -10.816 -16.946 1.00 61.94 450 ARG A O 1
ATOM 3340 N N . ALA A 1 451 ? 14.460 -11.061 -15.583 1.00 63.19 451 ALA A N 1
ATOM 3341 C CA . ALA A 1 451 ? 15.123 -11.843 -14.549 1.00 63.19 451 ALA A CA 1
ATOM 3342 C C . ALA A 1 451 ? 14.348 -13.155 -14.359 1.00 63.19 451 ALA A C 1
ATOM 3344 O O . ALA A 1 451 ? 13.111 -13.124 -14.321 1.00 63.19 451 ALA A O 1
ATOM 3345 N N . SER A 1 452 ? 15.044 -14.290 -14.279 1.00 59.00 452 SER A N 1
ATOM 3346 C CA . SER A 1 452 ? 14.446 -15.622 -14.088 1.00 59.00 452 SER A CA 1
ATOM 3347 C C . SER A 1 452 ? 15.125 -16.429 -13.003 1.00 59.00 452 SER A C 1
ATOM 3349 O O . SER A 1 452 ? 16.382 -16.378 -12.981 1.00 59.00 452 SER A O 1
#

pLDDT: mean 73.68, std 21.71, range [22.42, 98.75]

Secondary structure (DSSP, 8-state):
---SS-TTSHHHHHHHHHTT-SEEEEEEEE-TTS-EEE-SSSBGGGT-B-TTS-B---BGGG--GGGGGG-BTT--S-TTS-----TT----PPPBHHHHHHHHTTTSEEEEEEE-SSHHHHHHHHHHHHHHHHHHT-TTTEEEEESS-TTTTT---TT-EEEEEE-SSS--HHHHHHHHHTT--EEEEEGGG--HHHHHHHHHTT-EEEEEEE-SGGG-SS--SEEEESSGGGSTT-----TTSTTTSSSPPS-------SS---T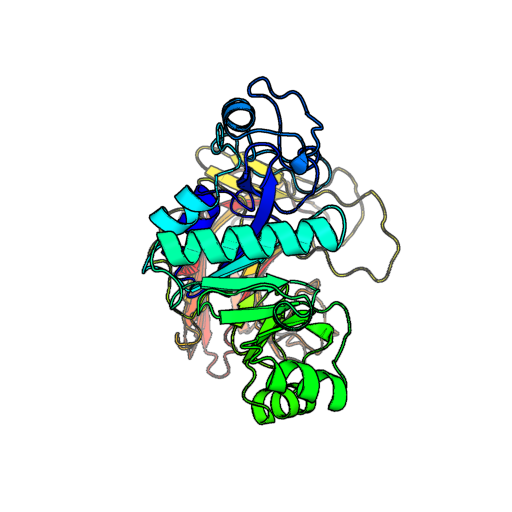T-PPPEEEEETTEEEEEEPPPSSS----EEEEEEE----TTS-S-EEEEEEEEEEE--TT-SEEEEEEEESS---PPPTT-TT-TT-EEEEEEEETTSEEEEEEEETTS---SEEEEEE---SSPPTT-EEEEEEEE-SSEEEEEEEETTEEEEEEEE-TT-----EEEEEEESSEEEEEEEEE-

Radius of gyration: 25.69 Å; chains: 1; bounding box: 68×43×66 Å

Foldseek 3Di:
DAFPFQPQFLVSLVVLLVLQFQEDEWEWFQAPVRFIWTDDDQWQQAQKDFLVRHGDTDGRNDDDPVVQQRIWRRDGPDPPPHPFPPPPRTRGTGDTVLVSCVVCPPRHQYEYEQDDPDPVRSLSSLLSVLVSCVVVVNQVRYEYEYCDLNVVVPRDNVNHAYEHEDADLADDLVRLVVCLVSVHQEYEYALNSDDPVRCCSNVVSVHFYEYDEDADPVSCPDDGPHYHYSDSLNNPLDDPPDQDDPPFDGGDADDDDPDDDPDDPDPQDDDWDWDDQPNFIKTGFAFDPDDDDQDKDKDKHFDSPRPPRPLWKKKKWWKAFAFDDPVDFWFWKKWFWADDDDDDDLPPQPQQATFTKMWTATLQFKIFIAGDDHHGGGNDTQWIDGDHPRVADHSDIWMWMWTDDLFKIWIWIGRPNDTDIIMGTDNPHDNGRMMIIIGGSTGMIMTDITMD

Sequence (452 aa):
MEMAFPENTLLAFQEAVKAGAGAVEMDCYLMADGNLVVMHDAATTRTCRLPDGTSITQNIESLAAQDLYGLDASYKVNPNEYGFFGADFENNPPPLLQDVLATLKGKAILMVEAKGSNSAKGLACAQAVADLVDKLKMQAAVVIQSAQNLPAAGVNLRGSKWGYITTATQQSAAALDVLQSNACYMIIMDKAGLDAPYKALVNGKGIKVAAYTYARPDEIGVMPDIVLAVDTTIVAGKRLVGSRDYLMRKYPGPGYTREGFGGSPSTSRAAPVIRTIGNRRAIGWPAAATTGGATSRTVICCLNADPDNDGQYTLDFDVIWTAFDATMTNFCFISVELDKAGTLAENAATSTTKRGYSVGFRANGAAAMYRLAGDTPVSTSIASATGLPNPPALNQPYPCRIVVTNTSITATFDVGGLNIVMTANDTTHRNGKYIQLERRGHGFMIANLRAS